Protein AF-A0A5D3K3T0-F1 (afdb_monomer_lite)

Foldseek 3Di:
DDDPVLLVQLLVQLVVLVVVVCVVLDDDDDAPDVPDDSDAAFQVRLCVRFVVSSLVSLVADPDPPQPQWDAQDWDDDVDTAGFRIWGAASAPRQTAEGEHEGGLPDDQKDFDPVLVVVCVVPPNDDSLRLVLQLLVCLLVVHDLVPGRIPSVVSVVSNSLLCVQVRSCVPVVHGHQKYWYDNSQKIKIQRGSCQRRPDPDGHDSVRIDTGHNVCCSVCVVVVSCRNRPVNRDVAAPVADELLCVVVNDAPVFFDAKFKKWKWAWDFDDDPVDTFIKIWTFIWMWTQTPVRHIHIYTHPVDDIQIQDLDLVCNLVSQVVLVVNNVVRQVSNCVSNVHDHAFAAPVPDQAGDDPPPDPDPDDDDPLRAQWDDDPDPRIIMGTLTNGSDFFAPAFPAPPWLQLAQVLCVVVVFFQDPDWQQHHDPVVQARDGRPRRQFGGGNVVLVLCVPQDNCNSRHSGGDLRRGSCVCSSDPPVRSVVPSTNDHRDPPPPPDDPDDDDD

Organism: NCBI:txid515499

Secondary structure (DSSP, 8-state):
---HHHHHHHHHHHHHHHHHHHHHHSS-SPPSSTT----PPPHHHHIIIIIHHHHHHTT---STTT-SEEEEEEEESSSEEEEEEEEE-TTT--EEEEEEE--TTPPPP-B-HHHHHHHHHS----HHHHHHHHHHHHHTT--GGGSSB-HHHHHHHHHHHHHHHHHHHHHSPPPSEEEEE-SSSEEEES-HIIIIISSSPPPGGGEEEE-TTTTTTTHHHHHHHH-HHHH--PPPS-B-GGGGGGT--GGGEEEEEEEEEEEEEEES-TTS-EEEEEEEEEEEEEETTS-EEEEE-TTSPPEEPPSSGGGHHHHHHHHHHHHHHHHHHHHHHHTS---PPPGGG---B-------S---S----B-EEE-SSTTEEEEEEET-SSSB-SS-SS-S-GGG-HHHHHHTT-BSSSS---S-BTTTTBSSPTTSTTB--BHHHHHHHTTT-SSTTT-SSB-GGGBTTHHHHS-HHHHTTSS-SPPPPPP-----------

Sequence (498 aa):
MNGPRDKARFKTTLHDVFEAFKSRSGGSGPPAFIGAAYRDPLEHTTRRYVIDDILAALGWDLGRLTREIVEEARAQGDTTLFLDYLGVNPTTRAPLIIVEAKAWAKPLVSPSFGGAAQQVLTSPSSHEALIAKAIEHCKAGGQPNQSPVILEWAQWLHKLHQYVTTLHRESGHVVQCLAITAGRWWVIFTDPYETFVARGNVTPANIRVIDERDAVARSDEIFDHLARQALINDPPDYIQPSQLSTYASPADIARLFHALWIARKRDGAHFDAFPQINLYPAVVLERRDGQLISIIDNRRPRIAVPHDYNDLTRHFQEVEASSVALLQTVNGELNTALSASSLSAFPGFSTLANSRVPAVASQTATFLKASPKPDEFLLVTGTNTHYCLPRPTVDPCAGHNWSDCLTLRENKLSAPVVSRSFEPASFFTTLELHHCAHLGMHDRRERQCQIAPFEEFLCCRACVFQRTCWQAAEQARLPCGVAAPAAAQTVPHATTAN

Structure (mmCIF, N/CA/C/O backbone):
data_AF-A0A5D3K3T0-F1
#
_entry.id   AF-A0A5D3K3T0-F1
#
loop_
_atom_site.group_PDB
_atom_site.id
_atom_site.type_symbol
_atom_site.label_atom_id
_atom_site.label_alt_id
_atom_site.label_comp_id
_atom_site.label_asym_id
_atom_site.label_entity_id
_atom_site.label_seq_id
_atom_site.pdbx_PDB_ins_code
_atom_site.Cartn_x
_atom_site.Cartn_y
_atom_site.Cartn_z
_atom_site.occupancy
_atom_site.B_iso_or_equiv
_atom_site.auth_seq_id
_atom_site.auth_comp_id
_atom_site.auth_asym_id
_atom_site.auth_atom_id
_atom_site.pdbx_PDB_model_num
ATOM 1 N N . MET A 1 1 ? 5.400 -2.150 15.320 1.00 44.06 1 MET A N 1
ATOM 2 C CA . MET A 1 1 ? 6.061 -1.814 16.605 1.00 44.06 1 MET A CA 1
ATOM 3 C C . MET A 1 1 ? 5.588 -0.433 17.042 1.00 44.06 1 MET A C 1
ATOM 5 O O . MET A 1 1 ? 5.963 0.533 16.394 1.00 44.06 1 MET A O 1
ATOM 9 N N . ASN A 1 2 ? 4.759 -0.342 18.090 1.00 52.06 2 ASN A N 1
ATOM 10 C CA . ASN A 1 2 ? 4.300 0.933 18.659 1.00 52.06 2 ASN A CA 1
ATOM 11 C C . ASN A 1 2 ? 5.449 1.588 19.434 1.00 52.06 2 ASN A C 1
ATOM 13 O O . ASN A 1 2 ? 5.804 1.127 20.519 1.00 52.06 2 ASN A O 1
ATOM 17 N N . GLY A 1 3 ? 6.078 2.616 18.863 1.00 70.56 3 GLY A N 1
ATOM 18 C CA . GLY A 1 3 ? 7.223 3.272 19.486 1.00 70.56 3 GLY A CA 1
ATOM 19 C C . GLY A 1 3 ? 6.801 4.132 20.688 1.00 70.56 3 GLY A C 1
ATOM 20 O O . GLY A 1 3 ? 5.813 4.859 20.582 1.00 70.56 3 GLY A O 1
ATOM 21 N N . PRO A 1 4 ? 7.565 4.160 21.803 1.00 81.19 4 PRO A N 1
ATOM 22 C CA . PRO A 1 4 ? 7.345 5.098 22.917 1.00 81.19 4 PRO A CA 1
ATOM 23 C C . PRO A 1 4 ? 7.233 6.567 22.475 1.00 81.19 4 PRO A C 1
ATOM 25 O O . PRO A 1 4 ? 6.546 7.372 23.098 1.00 81.19 4 PRO A O 1
ATOM 28 N N . ARG A 1 5 ? 7.886 6.910 21.358 1.00 85.50 5 ARG A N 1
ATOM 29 C CA . ARG A 1 5 ? 7.829 8.234 20.735 1.00 85.50 5 ARG A CA 1
ATOM 30 C C . ARG A 1 5 ? 6.449 8.566 20.159 1.00 85.50 5 ARG A C 1
ATOM 32 O O . ARG A 1 5 ? 6.017 9.708 20.292 1.00 85.50 5 ARG A O 1
ATOM 39 N N . ASP A 1 6 ? 5.771 7.600 19.543 1.00 85.38 6 ASP A N 1
ATOM 40 C CA . ASP A 1 6 ? 4.454 7.820 18.933 1.00 85.38 6 ASP A CA 1
ATOM 41 C C . ASP A 1 6 ? 3.391 8.013 20.014 1.00 85.38 6 ASP A C 1
ATOM 43 O O . ASP A 1 6 ? 2.596 8.945 19.930 1.00 85.38 6 ASP A O 1
ATOM 47 N N . LYS A 1 7 ? 3.465 7.221 21.092 1.00 91.44 7 LYS A N 1
ATOM 48 C CA . LYS A 1 7 ? 2.627 7.392 22.288 1.00 91.44 7 LYS A CA 1
ATOM 49 C C . LYS A 1 7 ? 2.805 8.769 22.926 1.00 91.44 7 LYS A C 1
ATOM 51 O O . LYS A 1 7 ? 1.830 9.474 23.167 1.00 91.44 7 LYS A O 1
ATOM 56 N N . ALA A 1 8 ? 4.055 9.198 23.123 1.00 91.75 8 ALA A N 1
ATOM 57 C CA . ALA A 1 8 ? 4.348 10.523 23.663 1.00 91.75 8 ALA A CA 1
ATOM 58 C C . ALA A 1 8 ? 3.793 11.646 22.769 1.00 91.75 8 ALA A C 1
ATOM 60 O O . ALA A 1 8 ? 3.184 12.588 23.273 1.00 91.75 8 ALA A O 1
ATOM 61 N N . ARG A 1 9 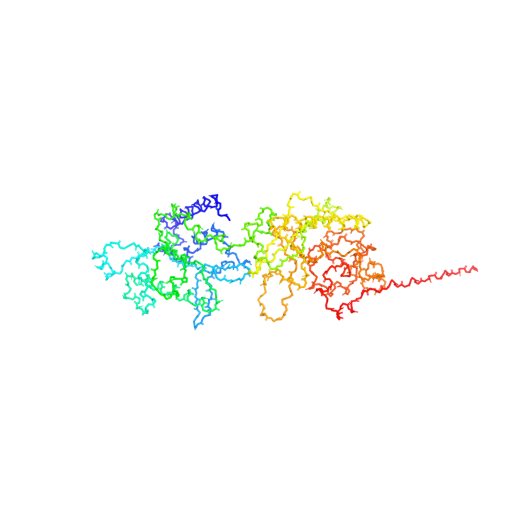? 3.950 11.526 21.442 1.00 92.38 9 ARG A N 1
ATOM 62 C CA . ARG A 1 9 ? 3.385 12.478 20.476 1.00 92.38 9 ARG A CA 1
ATOM 63 C C . ARG A 1 9 ? 1.860 12.514 20.554 1.00 92.38 9 ARG A C 1
ATOM 65 O O . ARG A 1 9 ? 1.293 13.600 20.620 1.00 92.38 9 ARG A O 1
ATOM 72 N N . PHE A 1 10 ? 1.214 11.350 20.580 1.00 95.50 10 PHE A N 1
ATOM 73 C CA . PHE A 1 10 ? -0.236 11.238 20.695 1.00 95.50 10 PHE A CA 1
ATOM 74 C C . PHE A 1 10 ? -0.756 11.899 21.975 1.00 95.50 10 PHE A C 1
ATOM 76 O O . PHE A 1 10 ? -1.693 12.690 21.915 1.00 95.50 10 PHE A O 1
ATOM 83 N N . LYS A 1 11 ? -0.105 11.653 23.117 1.00 96.19 11 LYS A N 1
ATOM 84 C CA . LYS A 1 11 ? -0.449 12.280 24.399 1.00 96.19 11 LYS A CA 1
ATOM 85 C C . LYS A 1 11 ? -0.413 13.806 24.333 1.00 96.19 11 LYS A C 1
ATOM 87 O O . LYS A 1 11 ? -1.346 14.453 24.807 1.00 96.19 11 LYS A O 1
ATOM 92 N N . THR A 1 12 ? 0.639 14.378 23.741 1.00 95.19 12 THR A N 1
ATOM 93 C CA . THR A 1 12 ? 0.739 15.830 23.529 1.00 95.19 12 THR A CA 1
ATOM 94 C C . THR A 1 12 ? -0.394 16.334 22.640 1.00 95.19 12 THR A C 1
ATOM 96 O O . THR A 1 12 ? -1.091 17.266 23.024 1.00 95.19 12 THR A O 1
ATOM 99 N N . THR A 1 13 ? -0.648 15.682 21.503 1.00 93.88 13 THR A N 1
ATOM 100 C CA . THR A 1 13 ? -1.731 16.091 20.598 1.00 93.88 13 THR A CA 1
ATOM 101 C C . THR A 1 13 ? -3.106 16.013 21.261 1.00 93.88 13 THR A C 1
ATOM 103 O O . THR A 1 13 ? -3.895 16.941 21.119 1.00 93.88 13 THR A O 1
ATOM 106 N N . LEU A 1 14 ? -3.391 14.958 22.027 1.00 94.25 14 LEU A N 1
ATOM 107 C CA . LEU A 1 14 ? -4.659 14.816 22.746 1.00 94.25 14 LEU A CA 1
ATOM 108 C C . LEU A 1 14 ? -4.875 15.965 23.743 1.00 94.25 14 LEU A C 1
ATOM 110 O O . LEU A 1 14 ? -5.964 16.533 23.808 1.00 94.25 14 LEU A O 1
ATOM 114 N N . HIS A 1 15 ? -3.828 16.331 24.488 1.00 94.81 15 HIS A N 1
ATOM 115 C CA . HIS A 1 15 ? -3.856 17.476 25.394 1.00 94.81 15 HIS A CA 1
ATOM 116 C C . HIS A 1 15 ? -4.130 18.790 24.643 1.00 94.81 15 HIS A C 1
ATOM 118 O O . HIS A 1 15 ? -5.025 19.545 25.024 1.00 94.81 15 HIS A O 1
ATOM 124 N N . ASP A 1 16 ? -3.412 19.041 23.547 1.00 93.44 16 ASP A N 1
ATOM 125 C CA . ASP A 1 16 ? -3.541 20.276 22.767 1.00 93.44 16 ASP A CA 1
ATOM 126 C C . ASP A 1 16 ? -4.929 20.420 22.130 1.00 93.44 16 ASP A C 1
ATOM 128 O O . ASP A 1 16 ? -5.513 21.505 22.155 1.00 93.44 16 ASP A O 1
ATOM 132 N N . VAL A 1 17 ? -5.496 19.323 21.613 1.00 92.38 17 VAL A N 1
ATOM 133 C CA . VAL A 1 17 ? -6.864 19.289 21.071 1.00 92.38 17 VAL A CA 1
ATOM 134 C C . VAL A 1 17 ? -7.881 19.649 22.155 1.00 92.38 17 VAL A C 1
ATOM 136 O O . VAL A 1 17 ? -8.786 20.449 21.913 1.00 92.38 17 VAL A O 1
ATOM 139 N N . PHE A 1 18 ? -7.730 19.111 23.368 1.00 90.69 18 PHE A N 1
ATOM 140 C CA . PHE A 1 18 ? -8.642 19.409 24.473 1.00 90.69 18 PHE A CA 1
ATOM 141 C C . PHE A 1 18 ? -8.571 20.877 24.898 1.00 90.69 18 PHE A C 1
ATOM 143 O O . PHE A 1 18 ? -9.616 21.511 25.058 1.00 90.69 18 PHE A O 1
ATOM 150 N N . GLU A 1 19 ? -7.373 21.441 25.038 1.00 88.88 19 GLU A N 1
ATOM 151 C CA . GLU A 1 19 ? -7.195 22.852 25.401 1.00 88.88 19 GLU A CA 1
ATOM 152 C C . GLU A 1 19 ? -7.694 23.800 24.296 1.00 88.88 19 GLU A C 1
ATOM 154 O O . GLU A 1 19 ? -8.403 24.780 24.562 1.00 88.88 19 GLU A O 1
ATOM 159 N N . ALA A 1 20 ? -7.426 23.477 23.027 1.00 87.25 20 ALA A N 1
ATOM 160 C CA . ALA A 1 20 ? -7.952 24.222 21.886 1.00 87.25 20 ALA A CA 1
ATOM 161 C C . ALA A 1 20 ? -9.488 24.178 21.825 1.00 87.25 20 ALA A C 1
ATOM 163 O O . ALA A 1 20 ? -10.135 25.183 21.526 1.00 87.25 20 ALA A O 1
ATOM 164 N N . PHE A 1 21 ? -10.104 23.036 22.131 1.00 86.50 21 PHE A N 1
ATOM 165 C CA . PHE A 1 21 ? -11.558 22.916 22.112 1.00 86.50 21 PHE A CA 1
ATOM 166 C C . PHE A 1 21 ? -12.223 23.610 23.309 1.00 86.50 21 PHE A C 1
ATOM 168 O O . PHE A 1 21 ? -13.241 24.290 23.138 1.00 86.50 21 PHE A O 1
ATOM 175 N N . LYS A 1 22 ? -11.635 23.507 24.509 1.00 82.88 22 LYS A N 1
ATOM 176 C CA . LYS A 1 22 ? -12.105 24.211 25.714 1.00 82.88 22 LYS A CA 1
ATOM 177 C C . LYS A 1 22 ? -12.012 25.723 25.557 1.00 82.88 22 LYS A C 1
ATOM 179 O O . LYS A 1 22 ? -12.969 26.410 25.889 1.00 82.88 22 LYS A O 1
ATOM 184 N N . SER A 1 23 ? -10.923 26.244 24.994 1.00 78.50 23 SER A N 1
ATOM 185 C CA . SER A 1 23 ? -10.786 27.685 24.728 1.00 78.50 23 SER A CA 1
ATOM 186 C C . SER A 1 23 ? -11.805 28.204 23.705 1.00 78.50 23 SER A C 1
ATOM 188 O O . SER A 1 23 ? -12.309 29.314 23.855 1.00 78.50 23 SER A O 1
ATOM 190 N N . ARG A 1 24 ? -12.183 27.392 22.706 1.00 73.38 24 ARG A N 1
ATOM 191 C CA . ARG A 1 24 ? -13.244 27.730 21.735 1.00 73.38 24 ARG A CA 1
ATOM 192 C C . ARG A 1 24 ? -14.653 27.653 22.320 1.00 73.38 24 ARG A C 1
ATOM 194 O O . ARG A 1 24 ? -15.514 28.435 21.930 1.00 73.38 24 ARG A O 1
ATOM 201 N N . SER A 1 25 ? -14.888 26.702 23.220 1.00 66.50 25 SER A N 1
ATOM 202 C CA . SER A 1 25 ? -16.208 26.440 23.814 1.00 66.50 25 SER A CA 1
ATOM 203 C C . SER A 1 25 ? -16.446 27.227 25.112 1.00 66.50 25 SER A C 1
ATOM 205 O O . SER A 1 25 ? -17.581 27.368 25.553 1.00 66.50 25 SER A O 1
ATOM 207 N N . GLY A 1 26 ? -15.381 27.742 25.729 1.00 55.88 26 GLY A N 1
ATOM 208 C CA . GLY A 1 26 ? -15.360 28.461 27.000 1.00 55.88 26 GLY A CA 1
ATOM 209 C C . GLY A 1 26 ? -15.441 29.981 26.851 1.00 55.88 26 GLY A C 1
ATOM 210 O O . GLY A 1 26 ? -14.503 30.698 27.171 1.00 55.88 26 GLY A O 1
ATOM 211 N N . GLY A 1 27 ? -16.580 30.494 26.402 1.00 51.25 27 GLY A N 1
ATOM 212 C CA . GLY A 1 27 ? -17.204 31.674 27.014 1.00 51.25 27 GLY A CA 1
ATOM 213 C C . GLY A 1 27 ? -16.615 33.089 26.878 1.00 51.25 27 GLY A C 1
ATOM 214 O O . GLY A 1 27 ? -17.227 33.973 27.467 1.00 51.25 27 GLY A O 1
ATOM 215 N N . SER A 1 28 ? -15.510 33.381 26.175 1.00 45.44 28 SER A N 1
ATOM 216 C CA . SER A 1 28 ? -14.961 34.768 26.148 1.00 45.44 28 SER A CA 1
ATOM 217 C C . SER A 1 28 ? -14.755 35.413 24.771 1.00 45.44 28 SER A C 1
ATOM 219 O O . SER A 1 28 ? -14.395 36.588 24.692 1.00 45.44 28 SER A O 1
ATOM 221 N N . GLY A 1 29 ? -15.022 34.695 23.678 1.00 51.88 29 GLY A N 1
ATOM 222 C CA . GLY A 1 29 ? -15.007 35.275 22.332 1.00 51.88 29 GLY A CA 1
ATOM 223 C C . GLY A 1 29 ? -16.265 36.108 22.039 1.00 51.88 29 GLY A C 1
ATOM 224 O O . GLY A 1 29 ? -17.337 35.778 22.558 1.00 51.88 29 GLY A O 1
ATOM 225 N N . PRO A 1 30 ? -16.183 37.159 21.196 1.00 51.53 30 PRO A N 1
ATOM 226 C CA . PRO A 1 30 ? -17.377 37.843 20.712 1.00 51.53 30 PRO A CA 1
ATOM 227 C C . PRO A 1 30 ? -18.317 36.819 20.053 1.00 51.53 30 PRO A C 1
ATOM 229 O O . PRO A 1 30 ? -17.842 35.927 19.342 1.00 51.53 30 PRO A O 1
ATOM 232 N N . PRO A 1 31 ? -19.638 36.903 20.293 1.00 55.56 31 PRO A N 1
ATOM 233 C CA . PRO A 1 31 ? -20.590 35.984 19.687 1.00 55.56 31 PRO A CA 1
ATOM 234 C C . PRO A 1 31 ? -20.439 36.024 18.165 1.00 55.56 31 PRO A C 1
ATOM 236 O O . PRO A 1 31 ? -20.258 37.094 17.585 1.00 55.56 31 PRO A O 1
ATOM 239 N N . ALA A 1 32 ? -20.537 34.860 17.515 1.00 59.78 32 ALA A N 1
ATOM 240 C CA . ALA A 1 32 ? -20.360 34.748 16.065 1.00 59.78 32 ALA A CA 1
ATOM 241 C C . ALA A 1 32 ? -21.304 35.678 15.275 1.00 59.78 32 ALA A C 1
ATOM 243 O O . ALA A 1 32 ? -20.990 36.078 14.157 1.00 59.78 32 ALA A O 1
ATOM 244 N N . PHE A 1 33 ? -22.455 36.023 15.863 1.00 63.66 33 PHE A N 1
ATOM 245 C CA . PHE A 1 33 ? -23.402 37.020 15.372 1.00 63.66 33 PHE A CA 1
ATOM 246 C C . PHE A 1 33 ? -24.307 37.517 16.516 1.00 63.66 33 PHE A C 1
ATOM 248 O O . PHE A 1 33 ? -24.474 36.845 17.538 1.00 63.66 33 PHE A O 1
ATOM 255 N N . ILE A 1 34 ? -24.921 38.693 16.344 1.00 46.12 34 ILE A N 1
ATOM 256 C CA . ILE A 1 34 ? -25.907 39.244 17.289 1.00 46.12 34 ILE A CA 1
ATOM 257 C C . ILE A 1 34 ? -27.110 38.289 17.363 1.00 46.12 34 ILE A C 1
ATOM 259 O O . ILE A 1 34 ? -27.759 38.034 16.353 1.00 46.12 34 ILE A O 1
ATOM 263 N N . GLY A 1 35 ? -27.396 37.757 18.556 1.00 53.59 35 GLY A N 1
ATOM 264 C CA . GLY A 1 35 ? -28.452 36.762 18.790 1.00 53.59 35 GLY A CA 1
ATOM 265 C C . GLY A 1 35 ? -27.971 35.307 18.879 1.00 53.59 35 GLY A C 1
ATOM 266 O O . GLY A 1 35 ? -28.791 34.415 19.096 1.00 53.59 35 GLY A O 1
ATOM 267 N N . ALA A 1 36 ? -26.665 35.042 18.748 1.00 55.34 36 ALA A N 1
ATOM 268 C CA . ALA A 1 36 ? -26.113 33.708 18.974 1.00 55.34 36 ALA A CA 1
ATOM 269 C C . ALA A 1 36 ? -26.284 33.287 20.446 1.00 55.34 36 ALA A C 1
ATOM 271 O O . ALA A 1 36 ? -25.755 33.928 21.355 1.00 55.34 36 ALA A O 1
ATOM 272 N N . ALA A 1 37 ? -27.016 32.197 20.687 1.00 51.84 37 ALA A N 1
ATOM 273 C CA . ALA A 1 37 ? -27.081 31.575 22.005 1.00 51.84 37 ALA A CA 1
ATOM 274 C C . ALA A 1 37 ? -25.798 30.768 22.254 1.00 51.84 37 ALA A C 1
ATOM 276 O O . ALA A 1 37 ? -25.431 29.936 21.424 1.00 51.84 37 ALA A O 1
ATOM 277 N N . TYR A 1 38 ? -25.152 30.968 23.407 1.00 52.19 38 TYR A N 1
ATOM 278 C CA . TYR A 1 38 ? -24.127 30.046 23.897 1.00 52.19 38 TYR A CA 1
ATOM 279 C C . TYR A 1 38 ? -24.816 28.714 24.208 1.00 52.19 38 TYR A C 1
ATOM 281 O O . TYR A 1 38 ? -25.569 28.601 25.174 1.00 52.19 38 TYR A O 1
ATOM 289 N N . ARG A 1 39 ? -24.642 27.729 23.330 1.00 60.16 39 ARG A N 1
ATOM 290 C CA . ARG A 1 39 ? -25.136 26.364 23.514 1.00 60.16 39 ARG A CA 1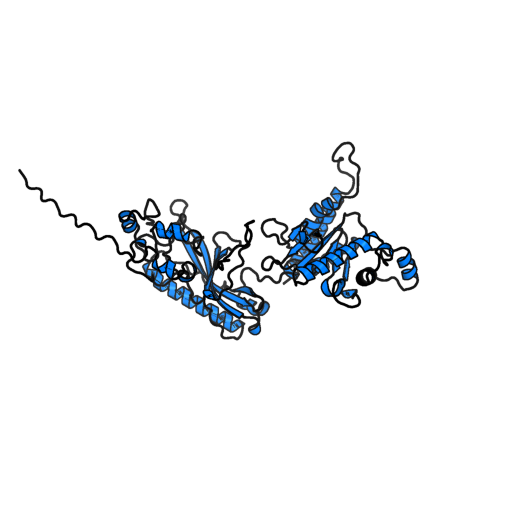
ATOM 291 C C . ARG A 1 39 ? -23.955 25.418 23.463 1.00 60.16 39 ARG A C 1
ATOM 293 O O . ARG A 1 39 ? -22.969 25.704 22.784 1.00 60.16 39 ARG A O 1
ATOM 300 N N . ASP A 1 40 ? -24.086 24.301 24.166 1.00 67.75 40 ASP A N 1
ATOM 301 C CA . ASP A 1 40 ? -23.105 23.229 24.101 1.00 67.75 40 ASP A CA 1
ATOM 302 C C . ASP A 1 40 ? -22.820 22.843 22.639 1.00 67.75 40 ASP A C 1
ATOM 304 O O . ASP A 1 40 ? -23.755 22.807 21.825 1.00 67.75 40 ASP A O 1
ATOM 308 N N . PRO A 1 41 ? -21.553 22.556 22.288 1.00 75.19 41 PRO A N 1
ATOM 309 C CA . PRO A 1 41 ? -21.190 22.185 20.930 1.00 75.19 41 PRO A CA 1
ATOM 310 C C . PRO A 1 41 ? -22.019 20.999 20.433 1.00 75.19 41 PRO A C 1
ATOM 312 O O . PRO A 1 41 ? -22.177 19.993 21.129 1.00 75.19 41 PRO A O 1
ATOM 315 N N . LEU A 1 42 ? -22.533 21.112 19.208 1.00 85.19 42 LEU A N 1
ATOM 316 C CA . LEU A 1 42 ? -23.237 20.019 18.543 1.00 85.19 42 LEU A CA 1
ATOM 317 C C . LEU A 1 42 ? -22.262 18.883 18.202 1.00 85.19 42 LEU A C 1
ATOM 319 O O . LEU A 1 42 ? -21.058 19.092 18.070 1.00 85.19 42 LEU A O 1
ATOM 323 N N . GLU A 1 43 ? -22.796 17.681 17.980 1.00 86.31 43 GLU A N 1
ATOM 324 C CA . GLU A 1 43 ? -22.000 16.491 17.647 1.00 86.31 43 GLU A CA 1
ATOM 325 C C . GLU A 1 43 ? -21.093 16.706 16.430 1.00 86.31 43 GLU A C 1
ATOM 327 O O . GLU A 1 43 ? -19.908 16.390 16.487 1.00 86.31 43 GLU A O 1
ATOM 332 N N . HIS A 1 44 ? -21.602 17.348 15.373 1.00 86.12 44 HIS A N 1
ATOM 333 C CA . HIS A 1 44 ? -20.804 17.682 14.190 1.00 86.12 44 HIS A CA 1
ATOM 334 C C . HIS A 1 44 ? -19.591 18.578 14.522 1.00 86.12 44 HIS A C 1
ATOM 336 O O . HIS A 1 44 ? -18.551 18.487 13.876 1.00 86.12 44 HIS A O 1
ATOM 342 N N . THR A 1 45 ? -19.716 19.458 15.523 1.00 86.69 45 THR A N 1
ATOM 343 C CA . THR A 1 45 ? -18.640 20.350 15.971 1.00 86.69 45 THR A CA 1
ATOM 344 C C . THR A 1 45 ? -17.582 19.559 16.737 1.00 86.69 45 THR A C 1
ATOM 346 O O . THR A 1 45 ? -16.391 19.763 16.520 1.00 86.69 45 THR A O 1
ATOM 349 N N . THR A 1 46 ? -18.006 18.626 17.595 1.00 90.00 46 THR A N 1
ATOM 350 C CA . THR A 1 46 ? -17.105 17.712 18.313 1.00 90.00 46 THR A CA 1
ATOM 351 C C . THR A 1 46 ? -16.367 16.781 17.356 1.00 90.00 46 THR A C 1
ATOM 353 O O . THR A 1 46 ? -15.159 16.618 17.481 1.00 90.00 46 THR A O 1
ATOM 356 N N . ARG A 1 47 ? -17.058 16.229 16.355 1.00 91.75 47 ARG A N 1
ATOM 357 C CA . ARG A 1 47 ? -16.455 15.425 15.285 1.00 91.75 47 ARG A CA 1
ATOM 358 C C . ARG A 1 47 ? -15.307 16.172 14.603 1.00 91.75 47 ARG A C 1
ATOM 360 O O . ARG A 1 47 ? -14.151 15.784 14.741 1.00 91.75 47 ARG A O 1
ATOM 367 N N . ARG A 1 48 ? -15.628 17.332 14.024 1.00 88.88 48 ARG A N 1
ATOM 368 C CA . ARG A 1 48 ? -14.700 18.135 13.220 1.00 88.88 48 ARG A CA 1
ATOM 369 C C . ARG A 1 48 ? -13.478 18.667 13.968 1.00 88.88 48 ARG A C 1
ATOM 371 O O . ARG A 1 48 ? -12.418 18.805 13.374 1.00 88.88 48 ARG A O 1
ATOM 378 N N . TYR A 1 49 ? -13.645 19.089 15.220 1.00 87.81 49 TYR A N 1
ATOM 379 C CA . TYR A 1 49 ? -12.599 19.821 15.952 1.00 87.81 49 TYR A CA 1
ATOM 380 C C . TYR A 1 49 ? -11.969 19.032 17.097 1.00 87.81 49 TYR A C 1
ATOM 382 O O . TYR A 1 49 ? -11.152 19.589 17.826 1.00 87.81 49 TYR A O 1
ATOM 390 N N . VAL A 1 50 ? -12.390 17.784 17.303 1.00 92.88 50 VAL A N 1
ATOM 391 C CA . VAL A 1 50 ? -11.824 16.915 18.337 1.00 92.88 50 VAL A CA 1
ATOM 392 C C . VAL A 1 50 ? -11.553 15.531 17.776 1.00 92.88 50 VAL A C 1
ATOM 394 O O . VAL A 1 50 ? -10.411 15.088 17.778 1.00 92.88 50 VAL A O 1
ATOM 397 N N . ILE A 1 51 ? -12.589 14.832 17.312 1.00 94.69 51 ILE A N 1
ATOM 398 C CA . ILE A 1 51 ? -12.462 13.410 16.968 1.00 94.69 51 ILE A CA 1
ATOM 399 C C . ILE A 1 51 ? -11.595 13.231 15.718 1.00 94.69 51 ILE A C 1
ATOM 401 O O . ILE A 1 51 ? -10.716 12.375 15.735 1.00 94.69 51 ILE A O 1
ATOM 405 N N . ASP A 1 52 ? -11.766 14.067 14.691 1.00 93.44 52 ASP A N 1
ATOM 406 C CA . ASP A 1 52 ? -10.957 14.013 13.465 1.00 93.44 52 ASP A CA 1
ATOM 407 C C . ASP A 1 52 ? -9.458 14.188 13.765 1.00 93.44 52 ASP A C 1
ATOM 409 O O . ASP A 1 52 ? -8.634 13.391 13.312 1.00 93.44 52 ASP A O 1
ATOM 413 N N . ASP A 1 53 ? -9.108 15.176 14.594 1.00 92.88 53 ASP A N 1
ATOM 414 C CA . ASP A 1 53 ? -7.720 15.453 14.983 1.00 92.88 53 ASP A CA 1
ATOM 415 C C . ASP A 1 53 ? -7.126 14.309 15.824 1.00 92.88 53 ASP A C 1
ATOM 417 O O . ASP A 1 53 ? -5.959 13.947 15.655 1.00 92.88 53 ASP A O 1
ATOM 421 N N . ILE A 1 54 ? -7.928 13.688 16.697 1.00 95.31 54 ILE A N 1
ATOM 422 C CA . ILE A 1 54 ? -7.504 12.520 17.483 1.00 95.31 54 ILE A CA 1
ATOM 423 C C . ILE A 1 54 ? -7.293 11.299 16.579 1.00 95.31 54 ILE A C 1
ATOM 425 O O . ILE A 1 54 ? -6.284 10.610 16.722 1.00 95.31 54 ILE A O 1
ATOM 429 N N . LEU A 1 55 ? -8.198 11.029 15.633 1.00 94.75 55 LEU A N 1
ATOM 430 C CA . LEU A 1 55 ? -8.058 9.923 14.680 1.00 94.75 55 LEU A CA 1
ATOM 431 C C . LEU A 1 55 ? -6.832 10.110 13.776 1.00 94.75 55 LEU A C 1
ATOM 433 O O . LEU A 1 55 ? -6.069 9.161 13.578 1.00 94.75 55 LEU A O 1
ATOM 437 N N . ALA A 1 56 ? -6.583 11.335 13.309 1.00 91.62 56 ALA A N 1
ATOM 438 C CA . ALA A 1 56 ? -5.369 11.673 12.574 1.00 91.62 56 ALA A CA 1
ATOM 439 C C . ALA A 1 56 ? -4.104 11.452 13.426 1.00 91.62 56 ALA A C 1
ATOM 441 O O . ALA A 1 56 ? -3.114 10.897 12.947 1.00 91.62 56 ALA A O 1
ATOM 442 N N . ALA A 1 57 ? -4.135 11.818 14.712 1.00 92.69 57 ALA A N 1
ATOM 443 C CA . ALA A 1 57 ? -3.027 11.587 15.643 1.00 92.69 57 ALA A CA 1
ATOM 444 C C . ALA A 1 57 ? -2.790 10.096 15.955 1.00 92.69 57 ALA A C 1
ATOM 446 O O . ALA A 1 57 ? -1.652 9.694 16.201 1.00 92.69 57 ALA A O 1
ATOM 447 N N . LEU A 1 58 ? -3.839 9.270 15.893 1.00 93.38 58 LEU A N 1
ATOM 448 C CA . LEU A 1 58 ? -3.777 7.802 15.945 1.00 93.38 58 LEU A CA 1
ATOM 449 C C . LEU A 1 58 ? -3.239 7.177 14.641 1.00 93.38 58 LEU A C 1
ATOM 451 O O . LEU A 1 58 ? -3.109 5.953 14.544 1.00 93.38 58 LEU A O 1
ATOM 455 N N . GLY A 1 59 ? -2.904 8.005 13.650 1.00 89.12 59 GLY A N 1
ATOM 456 C CA . GLY A 1 59 ? -2.280 7.610 12.394 1.00 89.12 59 GLY A CA 1
ATOM 457 C C . GLY A 1 59 ? -3.262 7.222 11.295 1.00 89.12 59 GLY A C 1
ATOM 458 O O . GLY A 1 59 ? -2.811 6.713 10.276 1.00 89.12 59 GLY A O 1
ATOM 459 N N . TRP A 1 60 ? -4.568 7.427 11.483 1.00 89.94 60 TRP A N 1
ATOM 460 C CA . TRP A 1 60 ? -5.570 7.166 10.450 1.00 89.94 60 TRP A CA 1
ATOM 461 C C . TRP A 1 60 ? -5.630 8.294 9.420 1.00 89.94 60 TRP A C 1
ATOM 463 O O . TRP A 1 60 ? -5.566 9.468 9.782 1.00 89.94 60 TRP A O 1
ATOM 473 N N . ASP A 1 61 ? -5.819 7.949 8.145 1.00 85.94 61 ASP A N 1
ATOM 474 C CA . ASP A 1 61 ? -6.076 8.938 7.098 1.00 85.94 61 ASP A CA 1
ATOM 475 C C . ASP A 1 61 ? -7.587 9.141 6.868 1.00 85.94 61 ASP A C 1
ATOM 477 O O . ASP A 1 61 ? -8.306 8.247 6.408 1.00 85.94 61 ASP A O 1
ATOM 481 N N . LEU A 1 62 ? -8.067 10.347 7.187 1.00 82.19 62 LEU A N 1
ATOM 482 C CA . LEU A 1 62 ? -9.439 10.809 6.931 1.00 82.19 62 LEU A CA 1
ATOM 483 C C . LEU A 1 62 ? -9.585 11.435 5.527 1.00 82.19 62 LEU A C 1
ATOM 485 O O . LEU A 1 62 ? -10.661 11.873 5.117 1.00 82.19 62 LEU A O 1
ATOM 489 N N . GLY A 1 63 ? -8.495 11.500 4.762 1.00 68.62 63 GLY A N 1
ATOM 490 C CA . GLY A 1 63 ? -8.457 12.027 3.412 1.00 68.62 63 GLY A CA 1
ATOM 491 C C . GLY A 1 63 ? -9.306 11.219 2.429 1.00 68.62 63 GLY A C 1
ATOM 492 O O . GLY A 1 63 ? -9.349 9.988 2.420 1.00 68.62 63 GLY A O 1
ATOM 493 N N . ARG A 1 64 ? -9.938 11.930 1.486 1.00 60.38 64 ARG A N 1
ATOM 494 C CA . ARG A 1 64 ? -10.785 11.319 0.441 1.00 60.38 64 ARG A CA 1
ATOM 495 C C . ARG A 1 64 ? -10.035 10.374 -0.505 1.00 60.38 64 ARG A C 1
ATOM 497 O O . ARG A 1 64 ? -10.694 9.632 -1.236 1.00 60.38 64 ARG A O 1
ATOM 504 N N . LEU A 1 65 ? -8.702 10.454 -0.535 1.00 47.47 65 LEU A N 1
ATOM 505 C CA . LEU A 1 65 ? -7.837 9.714 -1.456 1.00 47.47 65 LEU A CA 1
ATOM 506 C C . LEU A 1 65 ? -7.627 8.264 -1.014 1.00 47.47 65 LEU A C 1
ATOM 508 O O . LEU A 1 65 ? -7.741 7.365 -1.839 1.00 47.47 65 LEU A O 1
ATOM 512 N N . THR A 1 66 ? -7.365 8.029 0.270 1.00 57.72 66 THR A N 1
ATOM 513 C CA . THR A 1 66 ? -7.109 6.681 0.804 1.00 57.72 66 THR A CA 1
ATOM 514 C C . THR A 1 66 ? -8.390 6.017 1.309 1.00 57.72 66 THR A C 1
ATOM 516 O O . THR A 1 66 ? -8.530 4.795 1.221 1.00 57.72 66 THR A O 1
ATOM 519 N N . ARG A 1 67 ? -9.365 6.817 1.779 1.00 67.88 67 ARG A N 1
ATOM 520 C CA . ARG A 1 67 ? -10.630 6.347 2.374 1.00 67.88 67 ARG A CA 1
ATOM 521 C C . ARG A 1 67 ? -10.400 5.272 3.440 1.00 67.88 67 ARG A C 1
ATOM 523 O O . ARG A 1 67 ? -11.150 4.288 3.471 1.00 67.88 67 ARG A O 1
ATOM 530 N N . GLU A 1 68 ? -9.329 5.396 4.224 1.00 80.81 68 GLU A N 1
ATOM 531 C CA . GLU A 1 68 ? -9.046 4.476 5.331 1.00 80.81 68 GLU A CA 1
ATOM 532 C C . GLU A 1 68 ? -10.085 4.647 6.428 1.00 80.81 68 GLU A C 1
ATOM 534 O O . GLU A 1 68 ? -10.650 3.657 6.879 1.00 80.81 68 GLU A O 1
ATOM 539 N N . ILE A 1 69 ? -10.408 5.896 6.767 1.00 84.19 69 ILE A N 1
ATOM 540 C CA . ILE A 1 69 ? -11.600 6.246 7.532 1.00 84.19 69 ILE A CA 1
ATOM 541 C C . ILE A 1 69 ? -12.681 6.731 6.567 1.00 84.19 69 ILE A C 1
ATOM 543 O O . ILE A 1 69 ? -12.477 7.645 5.767 1.00 84.19 69 ILE A O 1
ATOM 547 N N . VAL A 1 70 ? -13.851 6.101 6.636 1.00 80.44 70 VAL A N 1
ATOM 548 C CA . VAL A 1 70 ? -15.060 6.545 5.944 1.00 80.44 70 VAL A CA 1
ATOM 549 C C . VAL A 1 70 ? -15.967 7.214 6.968 1.00 80.44 70 VAL A C 1
ATOM 551 O O . VAL A 1 70 ? -16.546 6.545 7.823 1.00 80.44 70 VAL A O 1
ATOM 554 N N . GLU A 1 71 ? -16.080 8.535 6.873 1.00 79.69 71 GLU A N 1
ATOM 555 C CA . GLU A 1 71 ? -17.070 9.304 7.624 1.00 79.69 71 GLU A CA 1
ATOM 556 C C . GLU A 1 71 ? -18.483 9.043 7.097 1.00 79.69 71 GLU A C 1
ATOM 558 O O . GLU A 1 71 ? -18.688 8.923 5.885 1.00 79.69 71 GLU A O 1
ATOM 563 N N . GLU A 1 72 ? -19.459 8.987 8.006 1.00 79.75 72 GLU A N 1
ATOM 564 C CA . GLU A 1 72 ? -20.873 8.735 7.680 1.00 79.75 72 GLU A CA 1
ATOM 565 C C . GLU A 1 72 ? -21.053 7.483 6.807 1.00 79.75 72 GLU A C 1
ATOM 567 O O . GLU A 1 72 ? -21.822 7.454 5.835 1.00 79.75 72 GLU A O 1
ATOM 572 N N . ALA A 1 73 ? -20.285 6.442 7.135 1.00 72.62 73 ALA A N 1
ATOM 573 C CA . ALA A 1 73 ? -20.251 5.211 6.377 1.00 72.62 73 ALA A CA 1
ATOM 574 C C . ALA A 1 73 ? -21.637 4.569 6.343 1.00 72.62 73 ALA A C 1
ATOM 576 O O . ALA A 1 73 ? -22.321 4.425 7.359 1.00 72.62 73 ALA A O 1
ATOM 577 N N . ARG A 1 74 ? -22.030 4.158 5.137 1.00 76.81 74 ARG A N 1
ATOM 578 C CA . ARG A 1 74 ? -23.302 3.489 4.888 1.00 76.81 74 ARG A CA 1
ATOM 579 C C . ARG A 1 74 ? -23.057 1.999 4.777 1.00 76.81 74 ARG A C 1
ATOM 581 O O . ARG A 1 74 ? -22.407 1.561 3.830 1.00 76.81 74 ARG A O 1
ATOM 588 N N . ALA A 1 75 ? -23.595 1.237 5.719 1.00 64.88 75 ALA A N 1
ATOM 589 C CA . ALA A 1 75 ? -23.665 -0.214 5.607 1.00 64.88 75 ALA A CA 1
ATOM 590 C C . ALA A 1 75 ? -25.094 -0.599 5.217 1.00 64.88 75 ALA A C 1
ATOM 592 O O . ALA A 1 75 ? -26.055 -0.200 5.879 1.00 64.88 75 ALA A O 1
ATOM 593 N N . GLN A 1 76 ? -25.235 -1.321 4.107 1.00 64.56 76 GLN A N 1
ATOM 594 C CA . GLN A 1 76 ? -26.527 -1.778 3.614 1.00 64.56 76 GLN A CA 1
ATOM 595 C C . GLN A 1 76 ? -26.821 -3.156 4.214 1.00 64.56 76 GLN A C 1
ATOM 597 O O . GLN A 1 76 ? -26.159 -4.124 3.862 1.00 64.56 76 GLN A O 1
ATOM 602 N N . GLY A 1 77 ? -27.782 -3.217 5.137 1.00 59.34 77 GLY A N 1
ATOM 603 C CA . GLY A 1 77 ? -28.425 -4.457 5.581 1.00 59.34 77 GLY A CA 1
ATOM 604 C C . GLY A 1 77 ? -29.910 -4.423 5.212 1.00 59.34 77 GLY A C 1
ATOM 605 O O . GLY A 1 77 ? -30.276 -3.897 4.161 1.00 59.34 77 GLY A O 1
ATOM 606 N N . ASP A 1 78 ? -30.778 -4.885 6.116 1.00 57.75 78 ASP A N 1
ATOM 607 C CA . ASP A 1 78 ? -32.240 -4.751 5.966 1.00 57.75 78 ASP A CA 1
ATOM 608 C C . ASP A 1 78 ? -32.683 -3.270 5.964 1.00 57.75 78 ASP A C 1
ATOM 610 O O . ASP A 1 78 ? -33.660 -2.884 5.324 1.00 57.75 78 ASP A O 1
ATOM 614 N N . THR A 1 79 ? -31.907 -2.420 6.641 1.00 66.38 79 THR A N 1
ATOM 615 C CA . THR A 1 79 ? -31.978 -0.954 6.596 1.00 66.38 79 THR A CA 1
ATOM 616 C C . THR A 1 79 ? -30.578 -0.367 6.418 1.00 66.38 79 THR A C 1
ATOM 618 O O . THR A 1 79 ? -29.587 -0.998 6.789 1.00 66.38 79 THR A O 1
ATOM 621 N N . THR A 1 80 ? -30.475 0.860 5.900 1.00 74.88 80 THR A N 1
ATOM 622 C CA . THR A 1 80 ? -29.193 1.579 5.818 1.00 74.88 80 THR A CA 1
ATOM 623 C C . THR A 1 80 ? -28.744 2.032 7.207 1.00 74.88 80 THR A C 1
ATOM 625 O O . THR A 1 80 ? -29.422 2.839 7.843 1.00 74.88 80 THR A O 1
ATOM 628 N N . LEU A 1 81 ? -27.587 1.548 7.657 1.00 78.75 81 LEU A N 1
ATOM 629 C CA . LEU A 1 81 ? -26.925 2.004 8.881 1.00 78.75 81 LEU A CA 1
ATOM 630 C C . LEU A 1 81 ? -25.985 3.175 8.572 1.00 78.75 81 LEU A C 1
ATOM 632 O O . LEU A 1 81 ? -25.359 3.189 7.513 1.00 78.75 81 LEU A O 1
ATOM 636 N N . PHE A 1 82 ? -25.869 4.125 9.504 1.00 85.19 82 PHE A N 1
ATOM 637 C CA . PHE A 1 82 ? -25.065 5.346 9.358 1.00 85.19 82 PHE A CA 1
ATOM 638 C C . PHE A 1 82 ? -24.009 5.430 10.460 1.00 85.19 82 PHE A C 1
ATOM 640 O O . PHE A 1 82 ? -24.263 5.971 11.538 1.00 85.19 82 PHE A O 1
ATOM 647 N N . LEU A 1 83 ? -22.838 4.850 10.218 1.00 89.38 83 LEU A N 1
ATOM 648 C CA . LEU A 1 83 ? -21.741 4.869 11.183 1.00 89.38 83 LEU A CA 1
ATOM 649 C C . LEU A 1 83 ? -21.005 6.206 11.096 1.00 89.38 83 LEU A C 1
ATOM 651 O O . LEU A 1 83 ? -20.698 6.649 9.991 1.00 89.38 83 LEU A O 1
ATOM 655 N N . ASP A 1 84 ? -20.690 6.826 12.234 1.00 92.31 84 ASP A N 1
ATOM 656 C CA . ASP A 1 84 ? -19.997 8.121 12.225 1.00 92.31 84 ASP A CA 1
ATOM 657 C C . ASP A 1 84 ? -18.611 7.999 11.589 1.00 92.31 84 ASP A C 1
ATOM 659 O O . ASP A 1 84 ? -18.291 8.764 10.679 1.00 92.31 84 ASP A O 1
ATOM 663 N N . TYR A 1 85 ? -17.840 6.988 12.002 1.00 94.38 85 TYR A N 1
ATOM 664 C CA . TYR A 1 85 ? -16.564 6.624 11.397 1.00 94.38 85 TYR A CA 1
ATOM 665 C C . TYR A 1 85 ? -16.439 5.104 11.284 1.00 94.38 85 TYR A C 1
ATOM 667 O O . TYR A 1 85 ? -16.579 4.376 12.272 1.00 94.38 85 TYR A O 1
ATOM 675 N N . LEU A 1 86 ? -16.114 4.630 10.083 1.00 92.56 86 LEU A N 1
ATOM 676 C CA . LEU A 1 86 ? -15.708 3.251 9.829 1.00 92.56 86 LEU A CA 1
ATOM 677 C C . LEU A 1 86 ? -14.283 3.241 9.282 1.00 92.56 86 LEU A C 1
ATOM 679 O O . LEU A 1 86 ? -14.046 3.698 8.163 1.00 92.56 86 LEU A O 1
ATOM 683 N N . GLY A 1 87 ? -13.348 2.706 10.060 1.00 90.88 87 GLY A N 1
ATOM 684 C CA . GLY A 1 87 ? -11.989 2.441 9.609 1.00 90.88 87 GLY A CA 1
ATOM 685 C C . GLY A 1 87 ? -11.881 1.066 8.974 1.00 90.88 87 GLY A C 1
ATOM 686 O O . GLY A 1 87 ? -12.364 0.075 9.528 1.00 90.88 87 GLY A O 1
ATOM 687 N N . VAL A 1 88 ? -11.246 1.000 7.811 1.00 86.19 88 VAL A N 1
ATOM 688 C CA . VAL A 1 88 ? -11.088 -0.229 7.034 1.00 86.19 88 VAL A CA 1
ATOM 689 C C . VAL A 1 88 ? -9.631 -0.469 6.676 1.00 86.19 88 VAL A C 1
ATOM 691 O O . VAL A 1 88 ? -8.833 0.462 6.579 1.00 86.19 88 VAL A O 1
ATOM 694 N N . ASN A 1 89 ? -9.285 -1.728 6.426 1.00 80.06 89 ASN A N 1
ATOM 695 C CA . ASN A 1 89 ? -7.983 -2.060 5.872 1.00 80.06 89 ASN A CA 1
ATOM 696 C C . ASN A 1 89 ? -7.858 -1.437 4.462 1.00 80.06 89 ASN A C 1
ATOM 698 O O . ASN A 1 89 ? -8.746 -1.657 3.632 1.00 80.06 89 ASN A O 1
ATOM 702 N N . PRO A 1 90 ? -6.792 -0.682 4.151 1.00 72.69 90 PRO A N 1
ATOM 703 C CA . PRO A 1 90 ? -6.653 -0.028 2.848 1.00 72.69 90 PRO A CA 1
ATOM 704 C C . PRO A 1 90 ? -6.577 -1.027 1.687 1.00 72.69 90 PRO A C 1
ATOM 706 O O . PRO A 1 90 ? -7.048 -0.725 0.593 1.00 72.69 90 PRO A O 1
ATOM 709 N N . THR A 1 91 ? -6.037 -2.221 1.936 1.00 68.38 91 THR A N 1
ATOM 710 C CA . THR A 1 91 ? -5.840 -3.277 0.939 1.00 68.38 91 THR A CA 1
ATOM 711 C C . THR A 1 91 ? -7.096 -4.127 0.766 1.00 68.38 91 THR A C 1
ATOM 713 O O . THR A 1 91 ? -7.616 -4.248 -0.339 1.00 68.38 91 THR A O 1
ATOM 716 N N . THR A 1 92 ? -7.616 -4.709 1.850 1.00 69.44 92 THR A N 1
ATOM 717 C CA . THR A 1 92 ? -8.740 -5.664 1.775 1.00 69.44 92 THR A CA 1
ATOM 718 C C . THR A 1 92 ? -10.109 -4.999 1.867 1.00 69.44 92 THR A C 1
ATOM 720 O O . THR A 1 92 ? -11.117 -5.633 1.572 1.00 69.44 92 THR A O 1
ATOM 723 N N . ARG A 1 93 ? -10.165 -3.734 2.305 1.00 76.81 93 ARG A N 1
ATOM 724 C CA . ARG A 1 93 ? -11.395 -3.006 2.668 1.00 76.81 93 ARG A CA 1
ATOM 725 C C . ARG A 1 93 ? -12.216 -3.673 3.778 1.00 76.81 93 ARG A C 1
ATOM 727 O O . ARG A 1 93 ? -13.340 -3.240 4.028 1.00 76.81 93 ARG A O 1
ATOM 734 N N . ALA A 1 94 ? -11.656 -4.662 4.479 1.00 81.69 94 ALA A N 1
ATOM 735 C CA . ALA A 1 94 ? -12.293 -5.271 5.639 1.00 81.69 94 ALA A CA 1
ATOM 736 C C . ALA A 1 94 ? -12.461 -4.231 6.765 1.00 81.69 94 ALA A C 1
ATOM 738 O O . ALA A 1 94 ? -11.538 -3.440 6.992 1.00 81.69 94 ALA A O 1
ATOM 739 N N . PRO A 1 95 ? -13.606 -4.207 7.469 1.00 86.88 95 PRO A N 1
ATOM 740 C CA . PRO A 1 95 ? -13.829 -3.296 8.585 1.00 86.88 95 PRO A CA 1
ATOM 741 C C . PRO A 1 95 ? -12.915 -3.647 9.764 1.00 86.88 95 PRO A C 1
ATOM 743 O O . PRO A 1 95 ? -12.815 -4.805 10.160 1.00 86.88 95 PRO A O 1
ATOM 746 N N . LEU A 1 96 ? -12.252 -2.639 10.329 1.00 90.12 96 LEU A N 1
ATOM 747 C CA . LEU A 1 96 ? -11.284 -2.797 11.418 1.00 90.12 96 LEU A CA 1
ATOM 748 C C . LEU A 1 96 ? -11.734 -2.094 12.690 1.00 90.12 96 LEU A C 1
ATOM 750 O O . LEU A 1 96 ? -11.685 -2.687 13.766 1.00 90.12 96 LEU A O 1
ATOM 754 N N . ILE A 1 97 ? -12.185 -0.847 12.556 1.00 94.50 97 ILE A N 1
ATOM 755 C CA . ILE A 1 97 ? -12.591 -0.011 13.682 1.00 94.50 97 ILE A CA 1
ATOM 756 C C . ILE A 1 97 ? -13.907 0.696 13.393 1.00 94.50 97 ILE A C 1
ATOM 758 O O . ILE A 1 97 ? -14.132 1.190 12.290 1.00 94.50 97 ILE A O 1
ATOM 762 N N . ILE A 1 98 ? -14.763 0.779 14.404 1.00 96.00 98 ILE A N 1
ATOM 763 C CA . ILE A 1 98 ? -15.912 1.687 14.420 1.00 96.00 98 ILE A CA 1
ATOM 764 C C . ILE A 1 98 ? -15.652 2.743 15.486 1.00 96.00 98 ILE A C 1
ATOM 766 O O . ILE A 1 98 ? -15.316 2.391 16.616 1.00 96.00 98 ILE A O 1
ATOM 770 N N . VAL A 1 99 ? -15.850 4.018 15.152 1.00 97.25 99 VAL A N 1
ATOM 771 C CA . VAL A 1 99 ? -15.900 5.092 16.150 1.00 97.25 99 VAL A CA 1
ATOM 772 C C . VAL A 1 99 ? -17.247 5.789 16.047 1.00 97.25 99 VAL A C 1
ATOM 774 O O . VAL A 1 99 ? -17.571 6.382 15.024 1.00 97.25 99 VAL A O 1
ATOM 777 N N . GLU A 1 100 ? -18.044 5.684 17.106 1.00 96.94 100 GLU A N 1
ATOM 778 C CA . GLU A 1 100 ? -19.315 6.390 17.261 1.00 96.94 100 GLU A CA 1
ATOM 779 C C . GLU A 1 100 ? -19.070 7.671 18.063 1.00 96.94 100 GLU A C 1
ATOM 781 O O . GLU A 1 100 ? -18.579 7.644 19.198 1.00 96.94 100 GLU A O 1
ATOM 786 N N . ALA A 1 101 ? -19.425 8.804 17.474 1.00 96.12 101 ALA A N 1
ATOM 787 C CA . ALA A 1 101 ? -19.216 10.116 18.049 1.00 96.12 101 ALA A CA 1
ATOM 788 C C . ALA A 1 101 ? -20.438 10.579 18.839 1.00 96.12 101 ALA A C 1
ATOM 790 O O . ALA A 1 101 ? -21.582 10.218 18.559 1.00 96.12 101 ALA A O 1
ATOM 791 N N . LYS A 1 102 ? -20.195 11.419 19.841 1.00 95.25 102 LYS A N 1
ATOM 792 C CA . LYS A 1 102 ? -21.226 12.115 20.608 1.00 95.25 102 LYS A CA 1
ATOM 793 C C . LYS A 1 102 ? -20.844 13.575 20.793 1.00 95.25 102 LYS A C 1
ATOM 795 O O . LYS A 1 102 ? -19.672 13.942 20.747 1.00 95.25 102 LYS A O 1
ATOM 800 N N . ALA A 1 103 ? -21.851 14.418 21.008 1.00 91.00 103 ALA A N 1
ATOM 801 C CA . ALA A 1 103 ? -21.633 15.822 21.339 1.00 91.00 103 ALA A CA 1
ATOM 802 C C . ALA A 1 103 ? -20.817 15.963 22.632 1.00 91.00 103 ALA A C 1
ATOM 804 O O . ALA A 1 103 ? -21.048 15.230 23.593 1.00 91.00 103 ALA A O 1
ATOM 805 N N . TRP A 1 104 ? -19.910 16.940 22.667 1.00 89.69 104 TRP A N 1
ATOM 806 C CA . TRP A 1 104 ? -18.954 17.158 23.759 1.00 89.69 104 TRP A CA 1
ATOM 807 C C . TRP A 1 104 ? -19.595 17.138 25.152 1.00 89.69 104 TRP A C 1
ATOM 809 O O . TRP A 1 104 ? -19.090 16.495 26.069 1.00 89.69 104 TRP A O 1
ATOM 819 N N . ALA A 1 105 ? -20.751 17.787 25.311 1.00 87.31 105 ALA A N 1
ATOM 820 C CA . ALA A 1 105 ? -21.444 17.891 26.595 1.00 87.31 105 ALA A CA 1
ATOM 821 C C . ALA A 1 105 ? -22.107 16.587 27.070 1.00 87.31 105 ALA A C 1
ATOM 823 O O . ALA A 1 105 ? -22.543 16.506 28.220 1.00 87.31 105 ALA A O 1
ATOM 824 N N . LYS A 1 106 ? -22.171 15.540 26.235 1.00 90.75 106 LYS A N 1
ATOM 825 C CA . LYS A 1 106 ? -22.791 14.271 26.626 1.00 90.75 106 LYS A CA 1
ATOM 826 C C . LYS A 1 106 ? -22.028 13.615 27.781 1.00 90.75 106 LYS A C 1
ATOM 828 O O . LYS A 1 106 ? -20.790 13.632 27.785 1.00 90.75 106 LYS A O 1
ATOM 833 N N . PRO A 1 107 ? -22.738 13.083 28.791 1.00 89.94 107 PRO A N 1
ATOM 834 C CA . PRO A 1 107 ? -22.108 12.494 29.962 1.00 89.94 107 PRO A CA 1
ATOM 835 C C . PRO A 1 107 ? -21.592 11.081 29.672 1.00 89.94 107 PRO A C 1
ATOM 837 O O . PRO A 1 107 ? -22.084 10.389 28.775 1.00 89.94 107 PRO A O 1
ATOM 840 N N . LEU A 1 108 ? -20.637 10.641 30.492 1.00 92.38 108 LEU A N 1
ATOM 841 C CA . LEU A 1 108 ? -20.255 9.234 30.576 1.00 92.38 108 LEU A CA 1
ATOM 842 C C . LEU A 1 108 ? -21.438 8.380 31.086 1.00 92.38 108 LEU A C 1
ATOM 844 O O . LEU A 1 108 ? -22.434 8.907 31.593 1.00 92.38 108 LEU A O 1
ATOM 848 N N . VAL A 1 109 ? -21.345 7.058 30.914 1.00 92.06 109 VAL A N 1
ATOM 849 C CA . VAL A 1 109 ? -22.377 6.099 31.328 1.00 92.06 109 VAL A CA 1
ATOM 850 C C . VAL A 1 109 ? -22.768 6.280 32.794 1.00 92.06 109 VAL A C 1
ATOM 852 O O . VAL A 1 109 ? -21.927 6.495 33.661 1.00 92.06 109 VAL A O 1
ATOM 855 N N . SER A 1 110 ? -24.065 6.172 33.070 1.00 89.62 110 SER A N 1
ATOM 856 C CA . SER A 1 110 ? -24.608 6.202 34.426 1.00 89.62 110 SER A CA 1
ATOM 857 C C . SER A 1 110 ? -25.742 5.182 34.584 1.00 89.62 110 SER A C 1
ATOM 859 O O . SER A 1 110 ? -26.407 4.835 33.596 1.00 89.62 110 SER A O 1
ATOM 861 N N . PRO A 1 111 ? -25.948 4.654 35.803 1.00 88.00 111 PRO A N 1
ATOM 862 C CA . PRO A 1 111 ? -27.023 3.709 36.078 1.00 88.00 111 PRO A CA 1
ATOM 863 C C . PRO A 1 111 ? -28.397 4.368 35.900 1.00 88.00 111 PRO A C 1
ATOM 865 O O . PRO A 1 111 ? -28.576 5.556 36.169 1.00 88.00 111 PRO A O 1
ATOM 868 N N . SER A 1 112 ? -29.394 3.590 35.474 1.00 85.69 112 SER A N 1
ATOM 869 C CA . SER A 1 112 ? -30.796 4.026 35.513 1.00 85.69 112 SER A CA 1
ATOM 870 C C . SER A 1 112 ? -31.281 4.162 36.959 1.00 85.69 112 SER A C 1
ATOM 872 O O . SER A 1 112 ? -30.646 3.658 37.879 1.00 85.69 112 SER A O 1
ATOM 874 N N . PHE A 1 113 ? -32.432 4.801 37.194 1.00 75.50 113 PHE A N 1
ATOM 875 C CA . PHE A 1 113 ? -32.983 4.921 38.552 1.00 75.50 113 PHE A CA 1
ATOM 876 C C . PHE A 1 113 ? -33.195 3.545 39.221 1.00 75.50 113 PHE A C 1
ATOM 878 O O . PHE A 1 113 ? -32.814 3.347 40.373 1.00 75.50 113 PHE A O 1
ATOM 885 N N . GLY A 1 114 ? -33.723 2.564 38.475 1.00 69.12 114 GLY A N 1
ATOM 886 C CA . GLY A 1 114 ? -33.840 1.176 38.941 1.00 69.12 114 GLY A CA 1
ATOM 887 C C . GLY A 1 114 ? -32.482 0.481 39.109 1.00 69.12 114 GLY A C 1
ATOM 888 O O . GLY A 1 114 ? -32.273 -0.231 40.089 1.00 69.12 114 GLY A O 1
ATOM 889 N N . GLY A 1 115 ? -31.528 0.743 38.209 1.00 65.69 115 GLY A N 1
ATOM 890 C CA . GLY A 1 115 ? -30.157 0.232 38.311 1.00 65.69 115 GLY A CA 1
ATOM 891 C C . GLY A 1 115 ? -29.381 0.792 39.508 1.00 65.69 115 GLY A C 1
ATOM 892 O O . GLY A 1 115 ? -28.636 0.057 40.153 1.00 65.69 115 GLY A O 1
ATOM 893 N N . ALA A 1 116 ? -29.596 2.061 39.859 1.00 63.66 116 ALA A N 1
ATOM 894 C CA . ALA A 1 116 ? -28.977 2.726 41.001 1.00 63.66 116 ALA A CA 1
ATOM 895 C C . ALA A 1 116 ? -29.465 2.123 42.326 1.00 63.66 116 ALA A C 1
ATOM 897 O O . ALA A 1 116 ? -28.654 1.838 43.204 1.00 63.66 116 ALA A O 1
ATOM 898 N N . ALA A 1 117 ? -30.766 1.835 42.445 1.00 60.59 117 ALA A N 1
ATOM 899 C CA . ALA A 1 117 ? -31.320 1.134 43.605 1.00 60.59 117 ALA A CA 1
ATOM 900 C C . ALA A 1 117 ? -30.699 -0.266 43.792 1.00 60.59 117 ALA A C 1
ATOM 902 O O . ALA A 1 117 ? -30.456 -0.694 44.919 1.00 60.59 117 ALA A O 1
ATOM 903 N N . GLN A 1 118 ? -30.377 -0.957 42.694 1.00 58.78 118 GLN A N 1
ATOM 904 C CA . GLN A 1 118 ? -29.745 -2.276 42.729 1.00 58.78 118 GLN A CA 1
ATOM 905 C C . GLN A 1 118 ? -28.227 -2.210 42.994 1.00 58.78 118 GLN A C 1
ATOM 907 O O . GLN A 1 118 ? -27.698 -3.068 43.696 1.00 58.78 118 GLN A O 1
ATOM 912 N N . GLN A 1 119 ? -27.533 -1.164 42.529 1.00 57.94 119 GLN A N 1
ATOM 913 C CA . GLN A 1 119 ? -26.122 -0.890 42.853 1.00 57.94 119 GLN A CA 1
ATOM 914 C C . GLN A 1 119 ? -25.890 -0.484 44.316 1.00 57.94 119 GLN A C 1
ATOM 916 O O . GLN A 1 119 ? -24.817 -0.729 44.856 1.00 57.94 119 GLN A O 1
ATOM 921 N N . VAL A 1 120 ? -26.877 0.119 44.981 1.00 57.06 120 VAL A N 1
ATOM 922 C CA . VAL A 1 120 ? -26.795 0.383 46.430 1.00 57.06 120 VAL A CA 1
ATOM 923 C C . VAL A 1 120 ? -26.855 -0.926 47.235 1.00 57.06 120 VAL A C 1
ATOM 925 O O . VAL A 1 120 ? -26.286 -1.006 48.321 1.00 57.06 120 VAL A O 1
ATOM 928 N N . LEU A 1 121 ? -27.497 -1.969 46.694 1.00 51.41 121 LEU A N 1
ATOM 929 C CA . LEU A 1 121 ? -27.657 -3.280 47.340 1.00 51.41 121 LEU A CA 1
ATOM 930 C C . LEU A 1 121 ? -26.514 -4.262 47.038 1.00 51.41 121 LEU A C 1
ATOM 932 O O . LEU A 1 121 ? -26.238 -5.151 47.840 1.00 51.41 121 LEU A O 1
ATOM 936 N N . THR A 1 122 ? -25.841 -4.115 45.898 1.00 50.19 122 THR A N 1
ATOM 937 C CA . THR A 1 122 ? -24.677 -4.920 45.505 1.00 50.19 122 THR A CA 1
ATOM 938 C C . THR A 1 122 ? -23.547 -3.964 45.159 1.00 50.19 122 THR A C 1
ATOM 940 O O . THR A 1 122 ? -23.724 -3.226 44.198 1.00 50.19 122 THR A O 1
ATOM 943 N N . SER A 1 123 ? -22.452 -3.963 45.936 1.00 53.50 123 SER A N 1
ATOM 944 C CA . SER A 1 123 ? -21.255 -3.095 45.848 1.00 53.50 123 SER A CA 1
ATOM 945 C C . SER A 1 123 ? -21.072 -2.324 44.531 1.00 53.50 123 SER A C 1
ATOM 947 O O . SER A 1 123 ? -21.218 -2.934 43.471 1.00 53.50 123 SER A O 1
ATOM 949 N N . PRO A 1 124 ? -20.655 -1.038 44.562 1.00 56.91 124 PRO A N 1
ATOM 950 C CA . PRO A 1 124 ? -20.591 -0.185 43.375 1.00 56.91 124 PRO A CA 1
ATOM 951 C C . PRO A 1 124 ? -19.876 -0.892 42.218 1.00 56.91 124 PRO A C 1
ATOM 953 O O . PRO A 1 124 ? -18.671 -1.136 42.258 1.00 56.91 124 PRO A O 1
ATOM 956 N N . SER A 1 125 ? -20.649 -1.279 41.202 1.00 66.25 125 SER A N 1
ATOM 957 C CA . SER A 1 125 ? -20.124 -1.947 40.015 1.00 66.25 125 SER A CA 1
ATOM 958 C C . SER A 1 125 ? -19.360 -0.930 39.176 1.00 66.25 125 SER A C 1
ATOM 960 O O . SER A 1 125 ? -19.887 0.160 38.945 1.00 66.25 125 SER A O 1
ATOM 962 N N . SER A 1 126 ? -18.171 -1.284 38.686 1.00 88.38 126 SER A N 1
ATOM 963 C CA . SER A 1 126 ? -17.409 -0.414 37.783 1.00 88.38 126 SER A CA 1
ATOM 964 C C . SER A 1 126 ? -18.217 -0.061 36.523 1.00 88.38 126 SER A C 1
ATOM 966 O O . SER A 1 126 ? -19.167 -0.769 36.164 1.00 88.38 126 SER A O 1
ATOM 968 N N . HIS A 1 127 ? -17.850 1.024 35.834 1.00 92.44 127 HIS A N 1
ATOM 969 C CA . HIS A 1 127 ? -18.516 1.411 34.586 1.00 92.44 127 HIS A CA 1
ATOM 970 C C . HIS A 1 127 ? -18.459 0.289 33.537 1.00 92.44 127 HIS A C 1
ATOM 972 O O . HIS A 1 127 ? -19.447 0.055 32.847 1.00 92.44 127 HIS A O 1
ATOM 978 N N . GLU A 1 128 ? -17.356 -0.461 33.471 1.00 94.69 128 GLU A N 1
ATOM 979 C CA . GLU A 1 128 ? -17.197 -1.634 32.606 1.00 94.69 128 GLU A CA 1
ATOM 980 C C . GLU A 1 128 ? -18.251 -2.702 32.917 1.00 94.69 128 GLU A C 1
ATOM 982 O O . GLU A 1 128 ? -18.929 -3.186 32.013 1.00 94.69 128 GLU A O 1
ATOM 987 N N . ALA A 1 129 ? -18.434 -3.047 34.196 1.00 93.56 129 ALA A N 1
ATOM 988 C CA . ALA A 1 129 ? -19.418 -4.042 34.615 1.00 93.56 129 ALA A CA 1
ATOM 989 C C . ALA A 1 129 ? -20.862 -3.571 34.372 1.00 93.56 129 ALA A C 1
ATOM 991 O O . ALA A 1 129 ? -21.729 -4.374 34.026 1.00 93.56 129 ALA A O 1
ATOM 992 N N . LEU A 1 130 ? -21.128 -2.271 34.531 1.00 94.25 130 LEU A N 1
ATOM 993 C CA . LEU A 1 130 ? -22.429 -1.678 34.228 1.00 94.25 130 LEU A CA 1
ATOM 994 C C . LEU A 1 130 ? -22.742 -1.738 32.723 1.00 94.25 130 LEU A C 1
ATOM 996 O O . LEU A 1 130 ? -23.842 -2.142 32.344 1.00 94.25 130 LEU A O 1
ATOM 1000 N N . ILE A 1 131 ? -21.776 -1.381 31.870 1.00 96.19 131 ILE A N 1
ATOM 1001 C CA . ILE A 1 131 ? -21.914 -1.467 30.410 1.00 96.19 131 ILE A CA 1
ATOM 1002 C C . ILE A 1 131 ? -22.087 -2.926 29.978 1.00 96.19 131 ILE A C 1
ATOM 1004 O O . ILE A 1 131 ? -22.981 -3.209 29.185 1.00 96.19 131 ILE A O 1
ATOM 1008 N N . ALA A 1 132 ? -21.300 -3.857 30.529 1.00 95.94 132 ALA A N 1
ATOM 1009 C CA . ALA A 1 132 ? -21.420 -5.284 30.233 1.00 95.94 132 ALA A CA 1
ATOM 1010 C C . ALA A 1 132 ? -22.847 -5.796 30.484 1.00 95.94 132 ALA A C 1
ATOM 1012 O O . ALA A 1 132 ? -23.470 -6.341 29.574 1.00 95.94 132 ALA A O 1
ATOM 1013 N N . LYS A 1 133 ? -23.418 -5.509 31.664 1.00 94.31 133 LYS A N 1
ATOM 1014 C CA . LYS A 1 133 ? -24.811 -5.863 31.997 1.00 94.31 133 LYS A CA 1
ATOM 1015 C C . LYS A 1 133 ? -25.831 -5.228 31.049 1.00 94.31 133 LYS A C 1
ATOM 1017 O O . LYS A 1 133 ? -26.824 -5.857 30.692 1.00 94.31 133 LYS A O 1
ATOM 1022 N N . ALA A 1 134 ? -25.615 -3.977 30.638 1.00 95.19 134 ALA A N 1
ATOM 1023 C CA . ALA A 1 134 ? -26.496 -3.306 29.684 1.00 95.19 134 ALA A CA 1
ATOM 1024 C C . ALA A 1 134 ? -26.450 -3.955 28.290 1.00 95.19 134 ALA A C 1
ATOM 1026 O O . ALA A 1 134 ? -27.483 -4.071 27.628 1.00 95.19 134 ALA A O 1
ATOM 1027 N N . ILE A 1 135 ? -25.273 -4.410 27.853 1.00 96.44 135 ILE A N 1
ATOM 1028 C CA . ILE A 1 135 ? -25.110 -5.141 26.592 1.00 96.44 135 ILE A CA 1
ATOM 1029 C C . ILE A 1 135 ? -25.747 -6.529 26.695 1.00 96.44 135 ILE A C 1
ATOM 1031 O O . ILE A 1 135 ? -26.447 -6.929 25.771 1.00 96.44 135 ILE A O 1
ATOM 1035 N N . GLU A 1 136 ? -25.592 -7.241 27.813 1.00 95.25 136 GLU A N 1
ATOM 1036 C CA . GLU A 1 136 ? -26.282 -8.518 28.056 1.00 95.25 136 GLU A CA 1
ATOM 1037 C C . GLU A 1 136 ? -27.805 -8.365 27.980 1.00 95.25 136 GLU A C 1
ATOM 1039 O O . GLU A 1 136 ? -28.469 -9.133 27.283 1.00 95.25 136 GLU A O 1
ATOM 1044 N N . HIS A 1 137 ? -28.353 -7.324 28.617 1.00 93.94 137 HIS A N 1
ATOM 1045 C CA . HIS A 1 137 ? -29.772 -6.971 28.510 1.00 93.94 137 HIS A CA 1
ATOM 1046 C C . HIS A 1 137 ? -30.187 -6.720 27.055 1.00 93.94 137 HIS A C 1
ATOM 1048 O O . HIS A 1 137 ? -31.215 -7.226 26.607 1.00 93.94 137 HIS A O 1
ATOM 1054 N N . CYS A 1 138 ? -29.365 -5.997 26.287 1.00 93.69 138 CYS A N 1
ATOM 1055 C CA . CYS A 1 138 ? -29.601 -5.759 24.863 1.00 93.69 138 CYS A CA 1
ATOM 1056 C C . CYS A 1 138 ? -29.580 -7.062 24.039 1.00 93.69 138 CYS A C 1
ATOM 1058 O O . CYS A 1 138 ? -30.479 -7.282 23.227 1.00 93.69 138 CYS A O 1
ATOM 1060 N N . LYS A 1 139 ? -28.599 -7.947 24.265 1.00 92.88 139 LYS A N 1
ATOM 1061 C CA . LYS A 1 139 ? -28.470 -9.254 23.588 1.00 92.88 139 LYS A CA 1
ATOM 1062 C C . LYS A 1 139 ? -29.648 -10.179 23.894 1.00 92.88 139 LYS A C 1
ATOM 1064 O O . LYS A 1 139 ? -30.058 -10.954 23.036 1.00 92.88 139 LYS A O 1
ATOM 1069 N N . ALA A 1 140 ? -30.220 -10.074 25.093 1.00 92.00 140 ALA A N 1
ATOM 1070 C CA . ALA A 1 140 ? -31.415 -10.810 25.501 1.00 92.00 140 ALA A CA 1
ATOM 1071 C C . ALA A 1 140 ? -32.728 -10.251 24.907 1.00 92.00 140 ALA A C 1
ATOM 1073 O O . ALA A 1 140 ? -33.800 -10.774 25.205 1.00 92.00 140 ALA A O 1
ATOM 1074 N N . GLY A 1 141 ? -32.672 -9.197 24.081 1.00 90.38 141 GLY A N 1
ATOM 1075 C CA . GLY A 1 141 ? -33.856 -8.554 23.502 1.00 90.38 141 GLY A CA 1
ATOM 1076 C C . GLY A 1 141 ? -34.587 -7.618 24.468 1.00 90.38 141 GLY A C 1
ATOM 1077 O O . GLY A 1 141 ? -35.749 -7.276 24.241 1.00 90.38 141 GLY A O 1
ATOM 1078 N N . GLY A 1 142 ? -33.928 -7.208 25.554 1.00 91.31 142 GLY A N 1
ATOM 1079 C CA . GLY A 1 142 ? -34.483 -6.296 26.541 1.00 91.31 142 GLY A CA 1
ATOM 1080 C C . GLY A 1 142 ? -34.745 -4.898 25.973 1.00 91.31 142 GLY A C 1
ATOM 1081 O O . GLY A 1 142 ? -33.986 -4.378 25.153 1.00 91.31 142 GLY A O 1
ATOM 1082 N N . GLN A 1 143 ? -35.825 -4.258 26.430 1.00 90.38 143 GLN A N 1
ATOM 1083 C CA . GLN A 1 143 ? -36.200 -2.920 25.966 1.00 90.38 143 GLN A CA 1
ATOM 1084 C C . GLN A 1 143 ? -35.275 -1.837 26.564 1.00 90.38 143 GLN A C 1
ATOM 1086 O O . GLN A 1 143 ? -34.923 -1.936 27.746 1.00 90.38 143 GLN A O 1
ATOM 1091 N N . PRO A 1 144 ? -34.903 -0.774 25.813 1.00 89.50 144 PRO A N 1
ATOM 1092 C CA . PRO A 1 144 ? -33.965 0.251 26.292 1.00 89.50 144 PRO A CA 1
ATOM 1093 C C . PRO A 1 144 ? -34.390 0.974 27.578 1.00 89.50 144 PRO A C 1
ATOM 1095 O O . PRO A 1 144 ? -33.545 1.346 28.385 1.00 89.50 144 PRO A O 1
ATOM 1098 N N . ASN A 1 145 ? -35.692 1.154 27.803 1.00 88.81 145 ASN A N 1
ATOM 1099 C CA . ASN A 1 145 ? -36.236 1.804 29.003 1.00 88.81 145 ASN A CA 1
ATOM 1100 C C . ASN A 1 145 ? -36.137 0.949 30.281 1.00 88.81 145 ASN A C 1
ATOM 1102 O O . ASN A 1 145 ? -36.300 1.481 31.375 1.00 88.81 145 ASN A O 1
ATOM 1106 N N . GLN A 1 146 ? -35.873 -0.351 30.146 1.00 89.94 146 GLN A N 1
ATOM 1107 C CA . GLN A 1 146 ? -35.668 -1.297 31.248 1.00 89.94 146 GLN A CA 1
ATOM 1108 C C . GLN A 1 146 ? -34.184 -1.609 31.476 1.00 89.94 146 GLN A C 1
ATOM 1110 O O . GLN A 1 146 ? -33.844 -2.451 32.303 1.00 89.94 146 GLN A O 1
ATOM 1115 N N . SER A 1 147 ? -33.299 -0.954 30.726 1.00 92.06 147 SER A N 1
ATOM 1116 C CA . SER A 1 147 ? -31.863 -1.171 30.810 1.00 92.06 147 SER A CA 1
ATOM 1117 C C . SER A 1 147 ? -31.303 -0.762 32.184 1.00 92.06 147 SER A C 1
ATOM 1119 O O . SER A 1 147 ? -31.801 0.184 32.813 1.00 92.06 147 SER A O 1
ATOM 1121 N N . PRO A 1 148 ? -30.229 -1.419 32.665 1.00 91.88 148 PRO A N 1
ATOM 1122 C CA . PRO A 1 148 ? -29.537 -1.002 33.885 1.00 91.88 148 PRO A CA 1
ATOM 1123 C C . PRO A 1 148 ? -28.845 0.367 33.761 1.00 91.88 148 PRO A C 1
ATOM 1125 O O . PRO A 1 148 ? -28.469 0.945 34.779 1.00 91.88 148 PRO A O 1
ATOM 1128 N N . VAL A 1 149 ? -28.696 0.909 32.547 1.00 92.69 149 VAL A N 1
ATOM 1129 C CA . VAL A 1 149 ? -28.166 2.259 32.280 1.00 92.69 149 VAL A CA 1
ATOM 1130 C C . VAL A 1 149 ? -29.269 3.229 31.873 1.00 92.69 149 VAL A C 1
ATOM 1132 O O . VAL A 1 149 ? -30.356 2.814 31.469 1.00 92.69 149 VAL A O 1
ATOM 1135 N N . ILE A 1 150 ? -28.991 4.533 31.949 1.00 91.75 150 ILE A N 1
ATOM 1136 C CA . ILE A 1 150 ? -29.921 5.561 31.465 1.00 91.75 150 ILE A CA 1
ATOM 1137 C C . ILE A 1 150 ? -30.337 5.320 30.004 1.00 91.75 150 ILE A C 1
ATOM 1139 O O . ILE A 1 150 ? -29.558 4.814 29.193 1.00 91.75 150 ILE A O 1
ATOM 1143 N N . LEU A 1 151 ? -31.572 5.717 29.671 1.00 91.69 151 LEU A N 1
ATOM 1144 C CA . LEU A 1 151 ? -32.213 5.430 28.380 1.00 91.69 151 LEU A CA 1
ATOM 1145 C C . LEU A 1 151 ? -31.343 5.820 27.178 1.00 91.69 151 LEU A C 1
ATOM 1147 O O . LEU A 1 151 ? -31.247 5.066 26.215 1.00 91.69 151 LEU A O 1
ATOM 1151 N N . GLU A 1 152 ? -30.700 6.982 27.251 1.00 93.19 152 GLU A N 1
ATOM 1152 C CA . GLU A 1 152 ? -29.833 7.485 26.188 1.00 93.19 152 GLU A CA 1
ATOM 1153 C C . GLU A 1 152 ? -28.662 6.525 25.895 1.00 93.19 152 GLU A C 1
ATOM 1155 O O . GLU A 1 152 ? -28.451 6.136 24.747 1.00 93.19 152 GLU A O 1
ATOM 1160 N N . TRP A 1 153 ? -27.964 6.048 26.930 1.00 95.31 153 TRP A N 1
ATOM 1161 C CA . TRP A 1 153 ? -26.896 5.055 26.773 1.00 95.31 153 TRP A CA 1
ATOM 1162 C C . TRP A 1 153 ? -27.424 3.702 26.294 1.00 95.31 153 TRP A C 1
ATOM 1164 O O . TRP A 1 153 ? -26.785 3.054 25.468 1.00 95.31 153 TRP A O 1
ATOM 1174 N N . ALA A 1 154 ? -28.601 3.279 26.765 1.00 95.38 154 ALA A N 1
ATOM 1175 C CA . ALA A 1 154 ? -29.224 2.041 26.304 1.00 95.38 154 ALA A CA 1
ATOM 1176 C C . ALA A 1 154 ? -29.509 2.070 24.791 1.00 95.38 154 ALA A C 1
ATOM 1178 O O . ALA A 1 154 ? -29.271 1.082 24.097 1.00 95.38 154 ALA A O 1
ATOM 1179 N N . GLN A 1 155 ? -29.961 3.212 24.265 1.00 95.12 155 GLN A N 1
ATOM 1180 C CA . GLN A 1 155 ? -30.174 3.412 22.829 1.00 95.12 155 GLN A CA 1
ATOM 1181 C C . GLN A 1 155 ? -28.859 3.373 22.044 1.00 95.12 155 GLN A C 1
ATOM 1183 O O . GLN A 1 155 ? -28.799 2.746 20.986 1.00 95.12 155 GLN A O 1
ATOM 1188 N N . TRP A 1 156 ? -27.796 3.992 22.564 1.00 96.06 156 TRP A N 1
ATOM 1189 C CA . TRP A 1 156 ? -26.479 3.937 21.927 1.00 96.06 156 TRP A CA 1
ATOM 1190 C C . TRP A 1 156 ? -25.941 2.509 21.870 1.00 96.06 156 TRP A C 1
ATOM 1192 O O . TRP A 1 156 ? -25.552 2.056 20.800 1.00 96.06 156 TRP A O 1
ATOM 1202 N N . LEU A 1 157 ? -25.988 1.760 22.975 1.00 96.56 157 LEU A N 1
ATOM 1203 C CA . LEU A 1 157 ? -25.530 0.367 23.006 1.00 96.56 157 LEU A CA 1
ATOM 1204 C C . LEU A 1 157 ? -26.329 -0.527 22.047 1.00 96.56 157 LEU A C 1
ATOM 1206 O O . LEU A 1 157 ? -25.745 -1.388 21.392 1.00 96.56 157 LEU A O 1
ATOM 1210 N N . HIS A 1 158 ? -27.636 -0.288 21.902 1.00 94.19 158 HIS A N 1
ATOM 1211 C CA . HIS A 1 158 ? -28.460 -1.001 20.925 1.00 94.19 158 HIS A CA 1
ATOM 1212 C C . HIS A 1 158 ? -28.027 -0.710 19.480 1.00 94.19 158 HIS A C 1
ATOM 1214 O O . HIS A 1 158 ? -27.902 -1.628 18.670 1.00 94.19 158 HIS A O 1
ATOM 1220 N N . LYS A 1 159 ? -27.737 0.558 19.167 1.00 93.06 159 LYS A N 1
ATOM 1221 C CA . LYS A 1 159 ? -27.214 0.985 17.861 1.00 93.06 159 LYS A CA 1
ATOM 1222 C C . LYS A 1 159 ? -25.851 0.342 17.567 1.00 93.06 159 LYS A C 1
ATOM 1224 O O . LYS A 1 159 ? -25.660 -0.222 16.494 1.00 93.06 159 LYS A O 1
ATOM 1229 N N . LEU A 1 160 ? -24.935 0.331 18.538 1.00 95.19 160 LEU A N 1
ATOM 1230 C CA . LEU A 1 160 ? -23.628 -0.326 18.403 1.00 95.19 160 LEU A CA 1
ATOM 1231 C C . LEU A 1 160 ? -23.758 -1.841 18.189 1.00 95.19 160 LEU A C 1
ATOM 1233 O O . LEU A 1 160 ? -23.089 -2.398 17.320 1.00 95.19 160 LEU A O 1
ATOM 1237 N N . HIS A 1 161 ? -24.662 -2.503 18.919 1.00 94.12 161 HIS A N 1
ATOM 1238 C CA . HIS A 1 161 ? -24.971 -3.918 18.710 1.00 94.12 161 HIS A CA 1
ATOM 1239 C C . HIS A 1 161 ? -25.437 -4.184 17.269 1.00 94.12 161 HIS A C 1
ATOM 1241 O O . HIS A 1 161 ? -24.934 -5.104 16.622 1.00 94.12 161 HIS A O 1
ATOM 1247 N N . GLN A 1 162 ? -26.335 -3.353 16.727 1.00 91.62 162 GLN A N 1
ATOM 1248 C CA . GLN A 1 162 ? -26.772 -3.450 15.327 1.00 91.62 162 GLN A CA 1
ATOM 1249 C C . GLN A 1 162 ? -25.615 -3.251 14.341 1.00 91.62 162 GLN A C 1
ATOM 1251 O O . GLN A 1 162 ? -25.550 -3.947 13.329 1.00 91.62 162 GLN A O 1
ATOM 1256 N N . TYR A 1 163 ? -24.683 -2.342 14.633 1.00 92.25 163 TYR A N 1
ATOM 1257 C CA . TYR A 1 163 ? -23.539 -2.058 13.762 1.00 92.25 163 TYR A CA 1
ATOM 1258 C C . TYR A 1 163 ? -22.611 -3.252 13.636 1.00 92.25 163 TYR A C 1
ATOM 1260 O O . TYR A 1 163 ? -22.321 -3.689 12.522 1.00 92.25 163 TYR A O 1
ATOM 1268 N N . VAL A 1 164 ? -22.186 -3.806 14.771 1.00 92.75 164 VAL A N 1
ATOM 1269 C CA . VAL A 1 164 ? -21.255 -4.937 14.797 1.00 92.75 164 VAL A CA 1
ATOM 1270 C C . VAL A 1 164 ? -21.899 -6.178 14.182 1.00 92.75 164 VAL A C 1
ATOM 1272 O O . VAL A 1 164 ? -21.289 -6.825 13.334 1.00 92.75 164 VAL A O 1
ATOM 1275 N N . THR A 1 165 ? -23.145 -6.486 14.554 1.00 91.44 165 THR A N 1
ATOM 1276 C CA . THR A 1 165 ? -23.853 -7.670 14.037 1.00 91.44 165 THR A CA 1
ATOM 1277 C C . THR A 1 165 ? -24.121 -7.578 12.536 1.00 91.44 165 THR A C 1
ATOM 1279 O O . THR A 1 165 ? -23.879 -8.550 11.822 1.00 91.44 165 THR A O 1
ATOM 1282 N N . THR A 1 166 ? -24.552 -6.415 12.034 1.00 88.62 166 THR A N 1
ATOM 1283 C CA . THR A 1 166 ? -24.810 -6.223 10.598 1.00 88.62 166 THR A CA 1
ATOM 1284 C C . THR A 1 166 ? -23.514 -6.265 9.801 1.00 88.62 166 THR A C 1
ATOM 1286 O O . THR A 1 166 ? -23.429 -7.011 8.835 1.00 88.62 166 THR A O 1
ATOM 1289 N N . LEU A 1 167 ? -22.469 -5.538 10.214 1.00 87.25 167 LEU A N 1
ATOM 1290 C CA . LEU A 1 167 ? -21.188 -5.579 9.500 1.00 87.25 167 LEU A CA 1
ATOM 1291 C C . LEU A 1 167 ? -20.595 -6.985 9.476 1.00 87.25 167 LEU A C 1
ATOM 1293 O O . LEU A 1 167 ? -20.097 -7.405 8.434 1.00 87.25 167 LEU A O 1
ATOM 1297 N N . HIS A 1 168 ? -20.689 -7.729 10.578 1.00 87.62 168 HIS A N 1
ATOM 1298 C CA . HIS A 1 168 ? -20.234 -9.112 10.613 1.00 87.62 168 HIS A CA 1
ATOM 1299 C C . HIS A 1 168 ? -21.013 -10.004 9.641 1.00 87.62 168 HIS A C 1
ATOM 1301 O O . HIS A 1 168 ? -20.411 -10.736 8.858 1.00 87.62 168 HIS A O 1
ATOM 1307 N N . ARG A 1 169 ? -22.346 -9.894 9.644 1.00 86.69 169 ARG A N 1
ATOM 1308 C CA . ARG A 1 169 ? -23.230 -10.664 8.763 1.00 86.69 169 ARG A CA 1
ATOM 1309 C C . ARG A 1 169 ? -22.990 -10.365 7.282 1.00 86.69 169 ARG A C 1
ATOM 1311 O O . ARG A 1 169 ? -22.897 -11.299 6.496 1.00 86.69 169 ARG A O 1
ATOM 1318 N N . GLU A 1 170 ? -22.889 -9.089 6.910 1.00 82.00 170 GLU A N 1
ATOM 1319 C CA . GLU A 1 170 ? -22.793 -8.672 5.503 1.00 82.00 170 GLU A CA 1
ATOM 1320 C C . GLU A 1 170 ? -21.373 -8.818 4.932 1.00 82.00 170 GLU A C 1
ATOM 1322 O O . GLU A 1 170 ? -21.210 -9.127 3.755 1.00 82.00 170 GLU A O 1
ATOM 1327 N N . SER A 1 171 ? -20.331 -8.592 5.742 1.00 78.31 171 SER A N 1
ATOM 1328 C CA . SER A 1 171 ? -18.938 -8.640 5.263 1.00 78.31 171 SER A CA 1
ATOM 1329 C C . SER A 1 171 ? -18.227 -9.969 5.521 1.00 78.31 171 SER A C 1
ATOM 1331 O O . SER A 1 171 ? -17.178 -10.212 4.933 1.00 78.31 171 SER A O 1
ATOM 1333 N N . GLY A 1 172 ? -18.735 -10.809 6.430 1.00 78.75 172 GLY A N 1
ATOM 1334 C CA . GLY A 1 172 ? -18.034 -12.001 6.921 1.00 78.75 172 GLY A CA 1
ATOM 1335 C C . GLY A 1 172 ? -16.803 -11.697 7.789 1.00 78.75 172 GLY A C 1
ATOM 1336 O O . GLY A 1 172 ? -16.166 -12.620 8.293 1.00 78.75 172 GLY A O 1
ATOM 1337 N N . HIS A 1 173 ? -16.462 -10.421 7.992 1.00 81.19 173 HIS A N 1
ATOM 1338 C CA . HIS A 1 173 ? -15.324 -9.989 8.794 1.00 81.19 173 HIS A CA 1
ATOM 1339 C C . HIS A 1 173 ? -15.740 -9.607 10.214 1.00 81.19 173 HIS A C 1
ATOM 1341 O O . HIS A 1 173 ? -16.889 -9.269 10.492 1.00 81.19 173 HIS A O 1
ATOM 1347 N N . VAL A 1 174 ? -14.782 -9.654 11.134 1.00 84.25 174 VAL A N 1
ATOM 1348 C CA . VAL A 1 174 ? -14.954 -9.181 12.507 1.00 84.25 174 VAL A CA 1
ATOM 1349 C C . VAL A 1 174 ? -14.300 -7.814 12.636 1.00 84.25 174 VAL A C 1
ATOM 1351 O O . VAL A 1 174 ? -13.130 -7.647 12.297 1.00 84.25 174 VAL A O 1
ATOM 1354 N N . VAL A 1 175 ? -15.060 -6.847 13.148 1.00 89.88 175 VAL A N 1
ATOM 1355 C CA . VAL A 1 175 ? -14.514 -5.554 13.565 1.00 89.88 175 VAL A CA 1
ATOM 1356 C C . VAL A 1 175 ? -13.595 -5.804 14.756 1.00 89.88 175 VAL A C 1
ATOM 1358 O O . VAL A 1 175 ? -14.035 -6.367 15.756 1.00 89.88 175 VAL A O 1
ATOM 1361 N N . GLN A 1 176 ? -12.334 -5.394 14.650 1.00 90.25 176 GLN A N 1
ATOM 1362 C CA . GLN A 1 176 ? -11.328 -5.660 15.679 1.00 90.25 176 GLN A CA 1
ATOM 1363 C C . GLN A 1 176 ? -11.513 -4.774 16.910 1.00 90.25 176 GLN A C 1
ATOM 1365 O O . GLN A 1 176 ? -11.249 -5.209 18.024 1.00 90.25 176 GLN A O 1
ATOM 1370 N N . CYS A 1 177 ? -11.971 -3.535 16.723 1.00 94.81 177 CYS A N 1
ATOM 1371 C CA . CYS A 1 177 ? -12.141 -2.590 17.818 1.00 94.81 177 CYS A CA 1
ATOM 1372 C C . CYS A 1 177 ? -13.354 -1.681 17.599 1.00 94.81 177 CYS A C 1
ATOM 1374 O O . CYS A 1 177 ? -13.669 -1.291 16.476 1.00 94.81 177 CYS A O 1
ATOM 1376 N N . LEU A 1 178 ? -14.052 -1.318 18.670 1.00 97.38 178 LEU A N 1
ATOM 1377 C CA . LEU A 1 178 ? -15.146 -0.349 18.618 1.00 97.38 178 LEU A CA 1
ATOM 1378 C C . LEU A 1 178 ? -14.947 0.683 19.718 1.00 97.38 178 LEU A C 1
ATOM 1380 O O . LEU A 1 178 ? -14.723 0.317 20.865 1.00 97.38 178 LEU A O 1
ATOM 1384 N N . ALA A 1 179 ? -15.086 1.964 19.396 1.00 97.88 179 ALA A N 1
ATOM 1385 C CA . ALA A 1 179 ? -15.098 3.035 20.379 1.00 97.88 179 ALA A CA 1
ATOM 1386 C C . ALA A 1 179 ? -16.390 3.852 20.287 1.00 97.88 179 ALA A C 1
ATOM 1388 O O . ALA A 1 179 ? -16.892 4.128 19.200 1.00 97.88 179 ALA A O 1
ATOM 1389 N N . ILE A 1 180 ? -16.907 4.279 21.436 1.00 98.06 180 ILE A N 1
ATOM 1390 C CA . ILE A 1 180 ? -17.880 5.370 21.534 1.00 98.06 180 ILE A CA 1
ATOM 1391 C C . ILE A 1 180 ? -17.277 6.474 22.398 1.00 98.06 180 ILE A C 1
ATOM 1393 O O . ILE A 1 180 ? -16.679 6.199 23.443 1.00 98.06 180 ILE A O 1
ATOM 1397 N N . THR A 1 181 ? -17.386 7.722 21.944 1.00 97.31 181 THR A N 1
ATOM 1398 C CA . THR A 1 181 ? -16.698 8.848 22.583 1.00 97.31 181 THR A CA 1
ATOM 1399 C C . THR A 1 181 ? -17.410 10.182 22.367 1.00 97.31 181 THR A C 1
ATOM 1401 O O . THR A 1 181 ? -17.992 10.436 21.315 1.00 97.31 181 THR A O 1
ATOM 1404 N N . ALA A 1 182 ? -17.304 11.071 23.356 1.00 93.25 182 ALA A N 1
ATOM 1405 C CA . ALA A 1 182 ? -17.600 12.501 23.213 1.00 93.25 182 ALA A CA 1
ATOM 1406 C C . ALA A 1 182 ? -16.320 13.351 23.050 1.00 93.25 182 ALA A C 1
ATOM 1408 O O . ALA A 1 182 ? -16.312 14.542 23.358 1.00 93.25 182 ALA A O 1
ATOM 1409 N N . GLY A 1 183 ? -15.201 12.729 22.670 1.00 89.88 183 GLY A N 1
ATOM 1410 C CA . GLY A 1 183 ? -13.860 13.309 22.680 1.00 89.88 183 GLY A CA 1
ATOM 1411 C C . GLY A 1 183 ? -13.228 13.301 24.072 1.00 89.88 183 GLY A C 1
ATOM 1412 O O . GLY A 1 183 ? -12.137 12.768 24.249 1.00 89.88 183 GLY A O 1
ATOM 1413 N N . ARG A 1 184 ? -13.936 13.836 25.074 1.00 90.25 184 ARG A N 1
ATOM 1414 C CA . ARG A 1 184 ? -13.440 13.948 26.456 1.00 90.25 184 ARG A CA 1
ATOM 1415 C C . ARG A 1 184 ? -13.407 12.627 27.227 1.00 90.25 184 ARG A C 1
ATOM 1417 O O . ARG A 1 184 ? -12.497 12.422 28.008 1.00 90.25 184 ARG A O 1
ATOM 1424 N N . TRP A 1 185 ? -14.351 11.719 26.997 1.00 95.00 185 TRP A N 1
ATOM 1425 C CA . TRP A 1 185 ? -14.360 10.375 27.588 1.00 95.00 185 TRP A CA 1
ATOM 1426 C C . TRP A 1 185 ? -14.391 9.319 26.487 1.00 95.00 185 TRP A C 1
ATOM 1428 O O . TRP A 1 185 ? -14.863 9.589 25.380 1.00 95.00 185 TRP A O 1
ATOM 1438 N N . TRP A 1 186 ? -13.914 8.115 26.791 1.00 97.25 186 TRP A N 1
ATOM 1439 C CA . TRP A 1 186 ? -13.820 7.007 25.843 1.00 97.25 186 TRP A CA 1
ATOM 1440 C C . TRP A 1 186 ? -14.337 5.714 26.462 1.00 97.25 186 TRP A C 1
ATOM 1442 O O . TRP A 1 186 ? -13.976 5.362 27.585 1.00 97.25 186 TRP A O 1
ATOM 1452 N N . VAL A 1 187 ? -15.161 4.991 25.706 1.00 98.19 187 VAL A N 1
ATOM 1453 C CA . VAL A 1 187 ? -15.480 3.587 25.970 1.00 98.19 187 VAL A CA 1
ATOM 1454 C C . VAL A 1 187 ? -15.006 2.780 24.772 1.00 98.19 187 VAL A C 1
ATOM 1456 O O . VAL A 1 187 ? -15.519 2.967 23.669 1.00 98.19 187 VAL A O 1
ATOM 1459 N N . ILE A 1 188 ? -14.019 1.914 24.989 1.00 98.19 188 ILE A N 1
ATOM 1460 C CA . ILE A 1 188 ? -13.387 1.096 23.953 1.00 98.19 188 ILE A CA 1
ATOM 1461 C C . ILE A 1 188 ? -13.712 -0.375 24.215 1.00 98.19 188 ILE A C 1
ATOM 1463 O O . ILE A 1 188 ? -13.492 -0.881 25.314 1.00 98.19 188 ILE A O 1
ATOM 1467 N N . PHE A 1 189 ? -14.214 -1.057 23.195 1.00 97.94 189 PHE A N 1
ATOM 1468 C CA . PHE A 1 189 ? -14.472 -2.488 23.169 1.00 97.94 189 PHE A CA 1
ATOM 1469 C C . PHE A 1 189 ? -13.368 -3.161 22.357 1.00 97.94 189 PHE A C 1
ATOM 1471 O O . PHE A 1 189 ? -13.295 -2.986 21.140 1.00 97.94 189 PHE A O 1
ATOM 1478 N N . THR A 1 190 ? -12.506 -3.912 23.039 1.00 95.56 190 THR A N 1
ATOM 1479 C CA . THR A 1 190 ? -11.298 -4.517 22.450 1.00 95.56 190 THR A CA 1
ATOM 1480 C C . THR A 1 190 ? -11.572 -5.834 21.730 1.00 95.56 190 THR A C 1
ATOM 1482 O O . THR A 1 190 ? -10.709 -6.326 21.016 1.00 95.56 190 THR A O 1
ATOM 1485 N N . ASP A 1 191 ? -12.754 -6.412 21.946 1.00 94.69 191 ASP A N 1
ATOM 1486 C CA . ASP A 1 191 ? -13.267 -7.560 21.200 1.00 94.69 191 ASP A CA 1
ATOM 1487 C C . ASP A 1 191 ? -14.774 -7.366 20.952 1.00 94.69 191 ASP A C 1
ATOM 1489 O O . ASP A 1 191 ? -15.619 -7.806 21.747 1.00 94.69 191 ASP A O 1
ATOM 1493 N N . PRO A 1 192 ? -15.145 -6.621 19.894 1.00 95.50 192 PRO A N 1
ATOM 1494 C CA . PRO A 1 192 ? -16.540 -6.366 19.562 1.00 95.50 192 PRO A CA 1
ATOM 1495 C C . PRO A 1 192 ? -17.332 -7.637 19.241 1.00 95.50 192 PRO A C 1
ATOM 1497 O O . PRO A 1 192 ? -18.532 -7.676 19.514 1.00 95.50 192 PRO A O 1
ATOM 1500 N N . TYR A 1 193 ? -16.696 -8.675 18.689 1.00 93.38 193 TYR A N 1
ATOM 1501 C CA . TYR A 1 193 ? -17.388 -9.921 18.363 1.00 93.38 193 TYR A CA 1
ATOM 1502 C C . TYR A 1 193 ? -17.811 -10.663 19.627 1.00 93.38 193 TYR A C 1
ATOM 1504 O O . TYR A 1 193 ? -19.000 -10.943 19.787 1.00 93.38 193 TYR A O 1
ATOM 1512 N N . GLU A 1 194 ? -16.894 -10.904 20.564 1.00 94.50 194 GLU A N 1
ATOM 1513 C CA . GLU A 1 194 ? -17.241 -11.5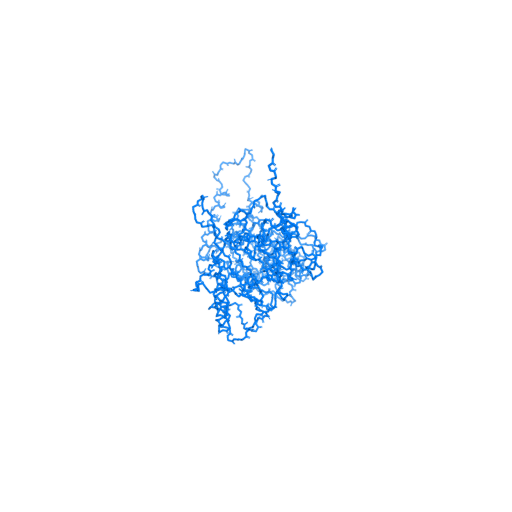55 21.832 1.00 94.50 194 GLU A CA 1
ATOM 1514 C C . GLU A 1 194 ? -18.234 -10.715 22.649 1.00 94.50 194 GLU A C 1
ATOM 1516 O O . GLU A 1 194 ? -19.164 -11.232 23.273 1.00 94.50 194 GLU A O 1
ATOM 1521 N N . THR A 1 195 ? -18.095 -9.389 22.586 1.00 96.00 195 THR A N 1
ATOM 1522 C CA . THR A 1 195 ? -18.968 -8.462 23.311 1.00 96.00 195 THR A CA 1
ATOM 1523 C C . THR A 1 195 ? -20.398 -8.471 22.760 1.00 96.00 195 THR A C 1
ATOM 1525 O O . THR A 1 195 ? -21.351 -8.654 23.520 1.00 96.00 195 THR A O 1
ATOM 1528 N N . PHE A 1 196 ? -20.575 -8.286 21.448 1.00 95.31 196 PHE A N 1
ATOM 1529 C CA . PHE A 1 196 ? -21.887 -8.017 20.847 1.00 95.31 196 PHE A CA 1
ATOM 1530 C C . PHE A 1 196 ? -22.493 -9.205 20.090 1.00 95.31 196 PHE A C 1
ATOM 1532 O O . PHE A 1 196 ? -23.713 -9.287 20.013 1.00 95.31 196 PHE A O 1
ATOM 1539 N N . VAL A 1 197 ? -21.688 -10.123 19.549 1.00 92.44 197 VAL A N 1
ATOM 1540 C CA . VAL A 1 197 ? -22.151 -11.177 18.624 1.00 92.44 197 VAL A CA 1
ATOM 1541 C C . VAL A 1 197 ? -22.163 -12.560 19.276 1.00 92.44 197 VAL A C 1
ATOM 1543 O O . VAL A 1 197 ? -23.145 -13.294 19.142 1.00 92.44 197 VAL A O 1
ATOM 1546 N N . ALA A 1 198 ? -21.094 -12.933 19.983 1.00 91.25 198 ALA A N 1
ATOM 1547 C CA . ALA A 1 198 ? -20.946 -14.270 20.545 1.00 91.25 198 ALA A CA 1
ATOM 1548 C C . ALA A 1 198 ? -22.052 -14.602 21.560 1.00 91.25 198 ALA A C 1
ATOM 1550 O O . ALA A 1 198 ? -22.565 -13.742 22.288 1.00 91.25 198 ALA A O 1
ATOM 1551 N N . ARG A 1 199 ? -22.416 -15.887 21.639 1.00 85.31 199 ARG A N 1
ATOM 1552 C CA . ARG A 1 199 ? -23.371 -16.382 22.638 1.00 85.31 199 ARG A CA 1
ATOM 1553 C C . ARG A 1 199 ? -22.654 -16.529 23.977 1.00 85.31 199 ARG A C 1
ATOM 1555 O O . ARG A 1 199 ? -21.765 -17.359 24.101 1.00 85.31 199 ARG A O 1
ATOM 1562 N N . GLY A 1 200 ? -23.064 -15.754 24.975 1.00 87.38 200 GLY A N 1
ATOM 1563 C CA . GLY A 1 200 ? -22.464 -15.789 26.306 1.00 87.38 200 GLY A CA 1
ATOM 1564 C C . GLY A 1 200 ? -22.539 -14.451 27.032 1.00 87.38 200 GLY A C 1
ATOM 1565 O O . GLY A 1 200 ? -23.008 -13.447 26.475 1.00 87.38 200 GLY A O 1
ATOM 1566 N N . ASN A 1 201 ? -22.069 -14.476 28.279 1.00 91.12 201 ASN A N 1
ATOM 1567 C CA . ASN A 1 201 ? -21.951 -13.302 29.137 1.00 91.12 201 ASN A CA 1
ATOM 1568 C C . ASN A 1 201 ? -20.877 -12.353 28.600 1.00 91.12 201 ASN A C 1
ATOM 1570 O O . ASN A 1 201 ? -19.886 -12.782 28.009 1.00 91.12 201 ASN A O 1
ATOM 1574 N N . VAL A 1 202 ? -21.074 -11.060 28.823 1.00 93.81 202 VAL A N 1
ATOM 1575 C CA . VAL A 1 202 ? -20.154 -10.024 28.362 1.00 93.81 202 VAL A CA 1
ATOM 1576 C C . VAL A 1 202 ? -19.052 -9.853 29.396 1.00 93.81 202 VAL A C 1
ATOM 1578 O O . VAL A 1 202 ? -19.301 -9.469 30.535 1.00 93.81 202 VAL A O 1
ATOM 1581 N N . THR A 1 203 ? -17.811 -10.114 28.992 1.00 93.62 203 THR A N 1
ATOM 1582 C CA . THR A 1 203 ? -16.644 -9.981 29.868 1.00 93.62 203 THR A CA 1
ATOM 1583 C C . THR A 1 203 ? -16.270 -8.503 30.041 1.00 93.62 203 THR A C 1
ATOM 1585 O O . THR A 1 203 ? -15.831 -7.880 29.071 1.00 93.62 203 THR A O 1
ATOM 1588 N N . PRO A 1 204 ? -16.328 -7.927 31.261 1.00 93.50 204 PRO A N 1
ATOM 1589 C CA . PRO A 1 204 ? -15.944 -6.529 31.485 1.00 93.50 204 PRO A CA 1
ATOM 1590 C C . PRO A 1 204 ? -14.485 -6.231 31.118 1.00 93.50 204 PRO A C 1
ATOM 1592 O O . PRO A 1 204 ? -14.150 -5.100 30.792 1.00 93.50 204 PRO A O 1
ATOM 1595 N N . ALA A 1 205 ? -13.610 -7.244 31.118 1.00 92.56 205 ALA A N 1
ATOM 1596 C CA . ALA A 1 205 ? -12.213 -7.099 30.714 1.00 92.56 205 ALA A CA 1
ATOM 1597 C C . ALA A 1 205 ? -12.024 -6.726 29.231 1.00 92.56 205 ALA A C 1
ATOM 1599 O O . ALA A 1 205 ? -10.953 -6.218 28.902 1.00 92.56 205 ALA A O 1
ATOM 1600 N N . ASN A 1 206 ? -13.038 -6.912 28.376 1.00 94.69 206 ASN A N 1
ATOM 1601 C CA . ASN A 1 206 ? -13.029 -6.471 26.973 1.00 94.69 206 ASN A CA 1
ATOM 1602 C C . ASN A 1 206 ? -13.514 -5.021 26.804 1.00 94.69 206 ASN A C 1
ATOM 1604 O O . ASN A 1 206 ? -13.588 -4.521 25.684 1.00 94.69 206 ASN A O 1
ATOM 1608 N N . ILE A 1 207 ? -13.863 -4.351 27.906 1.00 97.00 207 ILE A N 1
ATOM 1609 C CA . ILE A 1 207 ? -14.358 -2.977 27.935 1.00 97.00 207 ILE A CA 1
ATOM 1610 C C . ILE A 1 207 ? -13.319 -2.121 28.664 1.00 97.00 207 ILE A C 1
ATOM 1612 O O . ILE A 1 207 ? -12.844 -2.462 29.750 1.00 97.00 207 ILE A O 1
ATOM 1616 N N . ARG A 1 208 ? -12.938 -0.998 28.062 1.00 97.19 208 ARG A N 1
ATOM 1617 C CA . ARG A 1 208 ? -12.073 0.017 28.670 1.00 97.19 208 ARG A CA 1
ATOM 1618 C C . ARG A 1 208 ? -12.860 1.306 28.782 1.00 97.19 208 ARG A C 1
ATOM 1620 O O . ARG A 1 208 ? -13.294 1.839 27.764 1.00 97.19 208 ARG A O 1
ATOM 1627 N N . VAL A 1 209 ? -13.039 1.800 30.003 1.00 96.81 209 VAL A N 1
ATOM 1628 C CA . VAL A 1 209 ? -13.667 3.098 30.252 1.00 96.81 209 VAL A CA 1
ATOM 1629 C C . VAL A 1 209 ? -12.605 4.085 30.719 1.00 96.81 209 VAL A C 1
ATOM 1631 O O . VAL A 1 209 ? -11.844 3.818 31.652 1.00 96.81 209 VAL A O 1
ATOM 1634 N N . ILE A 1 210 ? -12.541 5.228 30.043 1.00 96.44 210 ILE A N 1
ATOM 1635 C CA . ILE A 1 210 ? -11.590 6.304 30.312 1.00 96.44 210 ILE A CA 1
ATOM 1636 C C . ILE A 1 210 ? -12.389 7.601 30.450 1.00 96.44 210 ILE A C 1
ATOM 1638 O O . ILE A 1 210 ? -13.028 8.057 29.501 1.00 96.44 210 ILE A O 1
ATOM 1642 N N . ASP A 1 211 ? -12.385 8.168 31.654 1.00 93.25 211 ASP A N 1
ATOM 1643 C CA . ASP A 1 211 ? -13.059 9.427 31.981 1.00 93.25 211 ASP A CA 1
ATOM 1644 C C . ASP A 1 211 ? -12.256 10.637 31.461 1.00 93.25 211 ASP A C 1
ATOM 1646 O O . ASP A 1 211 ? -11.054 10.543 31.212 1.00 93.25 211 ASP A O 1
ATOM 1650 N N . GLU A 1 212 ? -12.908 11.795 31.353 1.00 90.62 212 GLU A N 1
ATOM 1651 C CA . GLU A 1 212 ? -12.295 13.091 31.033 1.00 90.62 212 GLU A CA 1
ATOM 1652 C C . GLU A 1 212 ? -11.069 13.410 31.887 1.00 90.62 212 GLU A C 1
ATOM 1654 O O . GLU A 1 212 ? -10.076 13.923 31.367 1.00 90.62 212 GLU A O 1
ATOM 1659 N N . ARG A 1 213 ? -11.103 13.077 33.179 1.00 90.12 213 ARG A N 1
ATOM 1660 C CA . ARG A 1 213 ? -9.984 13.365 34.094 1.00 90.12 213 ARG A CA 1
ATOM 1661 C C . ARG A 1 213 ? -8.738 12.541 33.782 1.00 90.12 213 ARG A C 1
ATOM 1663 O O . ARG A 1 213 ? -7.627 12.996 34.041 1.00 90.12 213 ARG A O 1
ATOM 1670 N N . ASP A 1 214 ? -8.933 11.361 33.200 1.00 92.81 214 ASP A N 1
ATOM 1671 C CA . ASP A 1 214 ? -7.873 10.386 32.978 1.00 92.81 214 ASP A CA 1
ATOM 1672 C C . ASP A 1 214 ? -7.470 10.267 31.506 1.00 92.81 214 ASP A C 1
ATOM 1674 O O . ASP A 1 214 ? -6.423 9.695 31.222 1.00 92.81 214 ASP A O 1
ATOM 1678 N N . ALA A 1 215 ? -8.244 10.816 30.565 1.00 92.25 215 ALA A N 1
ATOM 1679 C CA . ALA A 1 215 ? -8.038 10.646 29.124 1.00 92.25 215 ALA A CA 1
ATOM 1680 C C . ALA A 1 215 ? -6.613 10.981 28.656 1.00 92.25 215 ALA A C 1
ATOM 1682 O O . ALA A 1 215 ? -6.005 10.208 27.917 1.00 92.25 215 ALA A O 1
ATOM 1683 N N . VAL A 1 216 ? -6.034 12.087 29.134 1.00 94.25 216 VAL A N 1
ATOM 1684 C CA . VAL A 1 216 ? -4.644 12.455 28.806 1.00 94.25 216 VAL A CA 1
ATOM 1685 C C . VAL A 1 216 ? -3.639 11.551 29.528 1.00 94.25 216 VAL A C 1
ATOM 1687 O O . VAL A 1 216 ? -2.624 11.155 28.947 1.00 94.25 216 VAL A O 1
ATOM 1690 N N . ALA A 1 217 ? -3.900 11.198 30.789 1.00 94.00 217 ALA A N 1
ATOM 1691 C CA . ALA A 1 217 ? -3.008 10.360 31.590 1.00 94.00 217 ALA A CA 1
ATOM 1692 C C . ALA A 1 217 ? -2.924 8.922 31.052 1.00 94.00 217 ALA A C 1
ATOM 1694 O O . ALA A 1 217 ? -1.826 8.376 30.966 1.00 94.00 217 ALA A O 1
ATOM 1695 N N . ARG A 1 218 ? -4.065 8.368 30.628 1.00 95.31 218 ARG A N 1
ATOM 1696 C CA . ARG A 1 218 ? -4.262 7.022 30.066 1.00 95.31 218 ARG A CA 1
ATOM 1697 C C . ARG A 1 218 ? -4.291 7.014 28.531 1.00 95.31 218 ARG A C 1
ATOM 1699 O O . ARG A 1 218 ? -4.789 6.073 27.921 1.00 95.31 218 ARG A O 1
ATOM 1706 N N . SER A 1 219 ? -3.748 8.050 27.893 1.00 95.12 219 SER A N 1
ATOM 1707 C CA . SER A 1 219 ? -3.694 8.174 26.427 1.00 95.12 219 SER A CA 1
ATOM 1708 C C . SER A 1 219 ? -2.960 7.014 25.749 1.00 95.12 219 SER A C 1
ATOM 1710 O O . SER A 1 219 ? -3.345 6.614 24.654 1.00 95.12 219 SER A O 1
ATOM 1712 N N . ASP A 1 220 ? -1.973 6.414 26.416 1.00 94.56 220 ASP A N 1
ATOM 1713 C CA . ASP A 1 220 ? -1.285 5.213 25.933 1.00 94.56 220 ASP A CA 1
ATOM 1714 C C . ASP A 1 220 ? -2.253 4.040 25.699 1.00 94.56 220 ASP A C 1
ATOM 1716 O O . ASP A 1 220 ? -2.099 3.324 24.714 1.00 94.56 220 ASP A O 1
ATOM 1720 N N . GLU A 1 221 ? -3.277 3.872 26.547 1.00 94.56 221 GLU A N 1
ATOM 1721 C CA . GLU A 1 221 ? -4.291 2.819 26.384 1.00 94.56 221 GLU A CA 1
ATOM 1722 C C . GLU A 1 221 ? -5.191 3.083 25.170 1.00 94.56 221 GLU A C 1
ATOM 1724 O O . GLU A 1 221 ? -5.525 2.159 24.429 1.00 94.56 221 GLU A O 1
ATOM 1729 N N . ILE A 1 222 ? -5.556 4.349 24.930 1.00 95.69 222 ILE A N 1
ATOM 1730 C CA . ILE A 1 222 ? -6.306 4.752 23.730 1.00 95.69 222 ILE A CA 1
ATOM 1731 C C . ILE A 1 222 ? -5.467 4.447 22.484 1.00 95.69 222 ILE A C 1
ATOM 1733 O O . ILE A 1 222 ? -5.965 3.853 21.529 1.00 95.69 222 ILE A O 1
ATOM 1737 N N . PHE A 1 223 ? -4.183 4.814 22.509 1.00 94.75 223 PHE A N 1
ATOM 1738 C CA . PHE A 1 223 ? -3.262 4.578 21.404 1.00 94.75 223 PHE A CA 1
ATOM 1739 C C . PHE A 1 223 ? -3.085 3.084 21.118 1.00 94.75 223 PHE A C 1
ATOM 1741 O O . PHE A 1 223 ? -3.215 2.660 19.974 1.00 94.75 223 PHE A O 1
ATOM 1748 N N . ASP A 1 224 ? -2.840 2.269 22.143 1.00 92.44 224 ASP A N 1
ATOM 1749 C CA . ASP A 1 224 ? -2.601 0.834 21.971 1.00 92.44 224 ASP A CA 1
ATOM 1750 C C . ASP A 1 224 ? -3.793 0.089 21.363 1.00 92.44 224 ASP A C 1
ATOM 1752 O O . ASP A 1 224 ? -3.589 -0.897 20.656 1.00 92.44 224 ASP A O 1
ATOM 1756 N N . HIS A 1 225 ? -5.021 0.559 21.598 1.00 93.62 225 HIS A N 1
ATOM 1757 C CA . HIS A 1 225 ? -6.228 -0.087 21.085 1.00 93.62 225 HIS A CA 1
ATOM 1758 C C . HIS A 1 225 ? -6.761 0.502 19.777 1.00 93.62 225 HIS A C 1
ATOM 1760 O O . HIS A 1 225 ? -7.402 -0.223 19.017 1.00 93.62 225 HIS A O 1
ATOM 1766 N N . LEU A 1 226 ? -6.556 1.798 19.521 1.00 94.69 226 LEU A N 1
ATOM 1767 C CA . LEU A 1 226 ? -7.183 2.495 18.391 1.00 94.69 226 LEU A CA 1
ATOM 1768 C C . LEU A 1 226 ? -6.194 2.955 17.320 1.00 94.69 226 LEU A C 1
ATOM 1770 O O . LEU A 1 226 ? -6.637 3.349 16.240 1.00 94.69 226 LEU A O 1
ATOM 1774 N N . ALA A 1 227 ? -4.882 2.944 17.579 1.00 91.81 227 ALA A N 1
ATOM 1775 C CA . ALA A 1 227 ? -3.914 3.399 16.588 1.00 91.81 227 ALA A CA 1
ATOM 1776 C C . ALA A 1 227 ? -3.977 2.537 15.325 1.00 91.81 227 ALA A C 1
ATOM 1778 O O . ALA A 1 227 ? -4.058 1.308 15.396 1.00 91.81 227 ALA A O 1
ATOM 1779 N N . ARG A 1 228 ? -3.867 3.183 14.158 1.00 88.25 228 ARG A N 1
ATOM 1780 C CA . ARG A 1 228 ? -3.902 2.520 12.846 1.00 88.25 228 ARG A CA 1
ATOM 1781 C C . ARG A 1 228 ? -2.959 1.320 12.810 1.00 88.25 228 ARG A C 1
ATOM 1783 O O . ARG A 1 228 ? -3.353 0.230 12.435 1.00 88.25 228 ARG A O 1
ATOM 1790 N N . GLN A 1 229 ? -1.731 1.509 13.275 1.00 81.56 229 GLN A N 1
ATOM 1791 C CA . GLN A 1 229 ? -0.671 0.495 13.331 1.00 81.56 229 GLN A CA 1
ATOM 1792 C C . GLN A 1 229 ? -0.906 -0.662 14.318 1.00 81.56 229 GLN A C 1
ATOM 1794 O O . GLN A 1 229 ? -0.235 -1.684 14.209 1.00 81.56 229 GLN A O 1
ATOM 1799 N N . ALA A 1 230 ? -1.811 -0.511 15.289 1.00 83.50 230 ALA A N 1
ATOM 1800 C CA . ALA A 1 230 ? -2.200 -1.600 16.184 1.00 83.50 230 ALA A CA 1
ATOM 1801 C C . ALA A 1 230 ? -3.246 -2.521 15.532 1.00 83.50 230 ALA A C 1
ATOM 1803 O O . ALA A 1 230 ? -3.306 -3.705 15.848 1.00 83.50 230 ALA A O 1
ATOM 1804 N N . LEU A 1 231 ? -4.044 -1.974 14.610 1.00 84.50 231 LEU A N 1
ATOM 1805 C CA . LEU A 1 231 ? -5.164 -2.656 13.952 1.00 84.50 231 LEU A CA 1
ATOM 1806 C C . LEU A 1 231 ? -4.835 -3.087 12.512 1.00 84.50 231 LEU A C 1
ATOM 1808 O O . LEU A 1 231 ? -5.423 -4.023 11.968 1.00 84.50 231 LEU A O 1
ATOM 1812 N N . ILE A 1 232 ? -3.873 -2.409 11.887 1.00 77.31 232 ILE A N 1
ATOM 1813 C CA . ILE A 1 232 ? -3.361 -2.678 10.549 1.00 77.31 232 ILE A CA 1
ATOM 1814 C C . ILE A 1 232 ? -1.918 -3.161 10.678 1.00 77.31 232 ILE A C 1
ATOM 1816 O O . ILE A 1 232 ? -0.988 -2.367 10.823 1.00 77.31 232 ILE A O 1
ATOM 1820 N N . ASN A 1 233 ? -1.728 -4.475 10.561 1.00 64.75 233 ASN A N 1
ATOM 1821 C CA . ASN A 1 233 ? -0.412 -5.101 10.412 1.00 64.75 233 ASN A CA 1
ATOM 1822 C C . ASN A 1 233 ? 0.110 -4.962 8.971 1.00 64.75 233 ASN A C 1
ATOM 1824 O O . ASN A 1 233 ? 0.542 -5.947 8.374 1.00 64.75 233 ASN A O 1
ATOM 1828 N N . ASP A 1 234 ? 0.046 -3.768 8.378 1.00 65.19 234 ASP A N 1
ATOM 1829 C CA . ASP A 1 234 ? 0.666 -3.553 7.069 1.00 65.19 234 ASP A CA 1
ATOM 1830 C C . ASP A 1 234 ? 2.192 -3.597 7.240 1.00 65.19 234 ASP A C 1
ATOM 1832 O O . ASP A 1 234 ? 2.736 -2.941 8.139 1.00 65.19 234 ASP A O 1
ATOM 1836 N N . PRO A 1 235 ? 2.921 -4.345 6.396 1.00 66.50 235 PRO A N 1
ATOM 1837 C CA . PRO A 1 235 ? 4.361 -4.228 6.350 1.00 66.50 235 PRO A CA 1
ATOM 1838 C C . PRO A 1 235 ? 4.695 -2.799 5.898 1.00 66.50 235 PRO A C 1
ATOM 1840 O O . PRO A 1 235 ? 3.939 -2.205 5.120 1.00 66.50 235 PRO A O 1
ATOM 1843 N N . PRO A 1 236 ? 5.829 -2.229 6.335 1.00 76.94 236 PRO A N 1
ATOM 1844 C CA . PRO A 1 236 ? 6.332 -1.012 5.706 1.00 76.94 236 PRO A CA 1
ATOM 1845 C C . PRO A 1 236 ? 6.532 -1.247 4.197 1.00 76.94 236 PRO A C 1
ATOM 1847 O O . PRO A 1 236 ? 6.594 -2.393 3.746 1.00 76.94 236 PRO A O 1
ATOM 1850 N N . ASP A 1 237 ? 6.673 -0.171 3.412 1.00 80.56 237 ASP A N 1
ATOM 1851 C CA . ASP A 1 237 ? 6.802 -0.261 1.944 1.00 80.56 237 ASP A CA 1
ATOM 1852 C C . ASP A 1 237 ? 7.835 -1.294 1.480 1.00 80.56 237 ASP A C 1
ATOM 1854 O O . ASP A 1 237 ? 7.624 -1.980 0.474 1.00 80.56 237 ASP A O 1
ATOM 1858 N N . TYR A 1 238 ? 8.916 -1.420 2.251 1.00 90.69 238 TYR A N 1
ATOM 1859 C CA . TYR A 1 238 ? 9.841 -2.537 2.216 1.00 90.69 238 TYR A CA 1
ATOM 1860 C C . TYR A 1 238 ? 10.451 -2.785 3.603 1.00 90.69 238 TYR A C 1
ATOM 1862 O O . TYR A 1 238 ? 10.521 -1.885 4.443 1.00 90.69 238 TYR A O 1
ATOM 1870 N N . ILE A 1 239 ? 10.959 -3.997 3.811 1.00 92.69 239 ILE A N 1
ATOM 1871 C CA . ILE A 1 239 ? 11.769 -4.386 4.973 1.00 92.69 239 ILE A CA 1
ATOM 1872 C C . ILE A 1 239 ? 13.188 -4.783 4.548 1.00 92.69 239 ILE A C 1
ATOM 1874 O O . ILE A 1 239 ? 13.433 -5.135 3.393 1.00 92.69 239 ILE 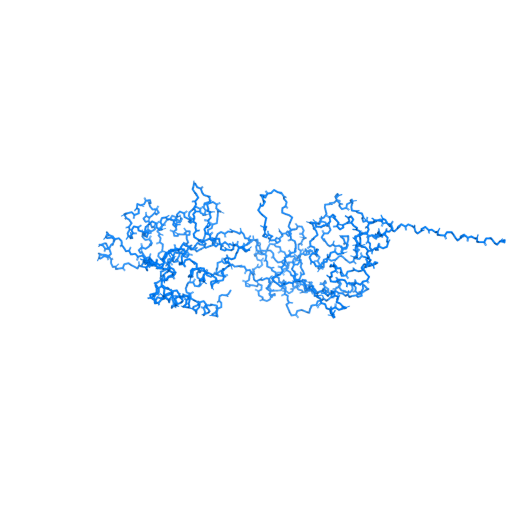A O 1
ATOM 1878 N N . GLN A 1 240 ? 14.129 -4.743 5.492 1.00 94.38 240 GLN A N 1
ATOM 1879 C CA . GLN A 1 240 ? 15.445 -5.369 5.335 1.00 94.38 240 GLN A CA 1
ATOM 1880 C C . GLN A 1 240 ? 15.347 -6.891 5.513 1.00 94.38 240 GLN A C 1
ATOM 1882 O O . GLN A 1 240 ? 14.505 -7.344 6.294 1.00 94.38 240 GLN A O 1
ATOM 1887 N N . PRO A 1 241 ? 16.240 -7.690 4.893 1.00 95.38 241 PRO A N 1
ATOM 1888 C CA . PRO A 1 241 ? 16.264 -9.138 5.103 1.00 95.38 241 PRO A CA 1
ATOM 1889 C C . PRO A 1 241 ? 16.302 -9.536 6.586 1.00 95.38 241 PRO A C 1
ATOM 1891 O O . PRO A 1 241 ? 15.517 -10.372 7.011 1.00 95.38 241 PRO A O 1
ATOM 1894 N N . SER A 1 242 ? 17.103 -8.847 7.405 1.00 92.88 242 SER A N 1
ATOM 1895 C CA . SER A 1 242 ? 17.235 -9.128 8.845 1.00 92.88 242 SER A CA 1
ATOM 1896 C C . SER A 1 242 ? 15.977 -8.841 9.679 1.00 92.88 242 SER A C 1
ATOM 1898 O O . SER A 1 242 ? 15.949 -9.118 10.873 1.00 92.88 242 SER A O 1
ATOM 1900 N N . GLN A 1 243 ? 14.957 -8.201 9.099 1.00 89.00 243 GLN A N 1
ATOM 1901 C CA . GLN A 1 243 ? 13.675 -7.931 9.759 1.00 89.00 243 GLN A CA 1
ATOM 1902 C C . GLN A 1 243 ? 12.616 -8.979 9.402 1.00 89.00 243 GLN A C 1
ATOM 1904 O O . GLN A 1 243 ? 11.536 -8.980 9.987 1.00 89.00 243 GLN A O 1
ATOM 1909 N N . LEU A 1 244 ? 12.901 -9.862 8.445 1.00 90.00 244 LEU A N 1
ATOM 1910 C CA . LEU A 1 244 ? 11.928 -10.758 7.831 1.00 90.00 244 LEU A CA 1
ATOM 1911 C C . LEU A 1 244 ? 11.226 -11.678 8.834 1.00 90.00 244 LEU A C 1
ATOM 1913 O O . LEU A 1 244 ? 10.005 -11.811 8.782 1.00 90.00 244 LEU A O 1
ATOM 1917 N N . SER A 1 245 ? 11.966 -12.212 9.805 1.00 86.00 245 SER A N 1
ATOM 1918 C CA . SER A 1 245 ? 11.427 -13.072 10.867 1.00 86.00 245 SER A CA 1
ATOM 1919 C C . SER A 1 245 ? 10.391 -12.383 11.766 1.00 86.00 245 SER A C 1
ATOM 1921 O O . SER A 1 245 ? 9.610 -13.059 12.427 1.00 86.00 245 SER A O 1
ATOM 1923 N N . THR A 1 246 ? 10.342 -11.045 11.778 1.00 82.31 246 THR A N 1
ATOM 1924 C CA . THR A 1 246 ? 9.306 -10.278 12.496 1.00 82.31 246 THR A CA 1
ATOM 1925 C C . THR A 1 246 ? 7.965 -10.273 11.756 1.00 82.31 246 THR A C 1
ATOM 1927 O O . THR A 1 246 ? 6.927 -10.062 12.377 1.00 82.31 246 THR A O 1
ATOM 1930 N N . TYR A 1 247 ? 7.976 -10.486 10.436 1.00 83.62 247 TYR A N 1
ATOM 1931 C CA . TYR A 1 247 ? 6.797 -10.336 9.577 1.00 83.62 247 TYR A CA 1
ATOM 1932 C C . TYR A 1 247 ? 6.304 -11.647 8.962 1.00 83.62 247 TYR A C 1
ATOM 1934 O O . TYR A 1 247 ? 5.132 -11.727 8.602 1.00 83.62 247 TYR A O 1
ATOM 1942 N N . ALA A 1 248 ? 7.163 -12.656 8.814 1.00 87.00 248 ALA A N 1
ATOM 1943 C CA . ALA A 1 248 ? 6.779 -13.949 8.262 1.00 87.00 248 ALA A CA 1
ATOM 1944 C C . ALA A 1 248 ? 7.663 -15.080 8.794 1.00 87.00 248 ALA A C 1
ATOM 1946 O O . ALA A 1 248 ? 8.876 -14.923 8.948 1.00 87.00 248 ALA A O 1
ATOM 1947 N N . SER A 1 249 ? 7.057 -16.247 9.000 1.00 89.44 249 SER A N 1
ATOM 1948 C CA . SER A 1 249 ? 7.765 -17.517 9.134 1.00 89.44 249 SER A CA 1
ATOM 1949 C C . SER A 1 249 ? 7.759 -18.282 7.801 1.00 89.44 249 SER A C 1
ATOM 1951 O O . SER A 1 249 ? 6.934 -18.002 6.926 1.00 89.44 249 SER A O 1
ATOM 1953 N N . PRO A 1 250 ? 8.620 -19.300 7.625 1.00 90.50 250 PRO A N 1
ATOM 1954 C CA . PRO A 1 250 ? 8.619 -20.125 6.415 1.00 90.50 250 PRO A CA 1
ATOM 1955 C C . PRO A 1 250 ? 7.267 -20.781 6.117 1.00 90.50 250 PRO A C 1
ATOM 1957 O O . PRO A 1 250 ? 6.906 -20.944 4.953 1.00 90.50 250 PRO A O 1
ATOM 1960 N N . ALA A 1 251 ? 6.509 -21.141 7.158 1.00 89.62 251 ALA A N 1
ATOM 1961 C CA . ALA A 1 251 ? 5.198 -21.766 7.013 1.00 89.62 251 ALA A CA 1
ATOM 1962 C C . ALA A 1 251 ? 4.151 -20.799 6.439 1.00 89.62 251 ALA A C 1
ATOM 1964 O O . ALA A 1 251 ? 3.233 -21.237 5.741 1.00 89.62 251 ALA A O 1
ATOM 1965 N N . ASP A 1 252 ? 4.318 -19.497 6.675 1.00 88.19 252 ASP A N 1
ATOM 1966 C CA . ASP A 1 252 ? 3.381 -18.459 6.244 1.00 88.19 252 ASP A CA 1
ATOM 1967 C C . ASP A 1 252 ? 3.541 -18.100 4.770 1.00 88.19 252 ASP A C 1
ATOM 1969 O O . ASP A 1 252 ? 2.672 -17.440 4.210 1.00 88.19 252 ASP A O 1
ATOM 1973 N N . ILE A 1 253 ? 4.631 -18.513 4.122 1.00 94.06 253 ILE A N 1
ATOM 1974 C CA . ILE A 1 253 ? 4.952 -18.099 2.757 1.00 94.06 253 ILE A CA 1
ATOM 1975 C C . ILE A 1 253 ? 4.247 -19.014 1.756 1.00 94.06 253 ILE A C 1
ATOM 1977 O O . ILE A 1 253 ? 4.400 -20.237 1.773 1.00 94.06 253 ILE A O 1
ATOM 1981 N N . ALA A 1 254 ? 3.474 -18.403 0.861 1.00 95.12 254 ALA A N 1
ATOM 1982 C CA . ALA A 1 254 ? 2.842 -19.077 -0.262 1.00 95.12 254 ALA A CA 1
ATOM 1983 C C . ALA A 1 254 ? 3.754 -19.066 -1.493 1.00 95.12 254 ALA A C 1
ATOM 1985 O O . ALA A 1 254 ? 3.971 -20.109 -2.110 1.00 95.12 254 ALA A O 1
ATOM 1986 N N . ARG A 1 255 ? 4.273 -17.887 -1.860 1.00 97.06 255 ARG A N 1
ATOM 1987 C CA . ARG A 1 255 ? 5.062 -17.664 -3.082 1.00 97.06 255 ARG A CA 1
ATOM 1988 C C . ARG A 1 255 ? 6.127 -16.587 -2.859 1.00 97.06 255 ARG A C 1
ATOM 1990 O O . ARG A 1 255 ? 6.025 -15.764 -1.952 1.00 97.06 255 ARG A O 1
ATOM 1997 N N . LEU A 1 256 ? 7.144 -16.594 -3.714 1.00 98.00 256 LEU A N 1
ATOM 1998 C CA . LEU A 1 256 ? 8.218 -15.600 -3.764 1.00 98.00 256 LEU A CA 1
ATOM 1999 C C . LEU A 1 256 ? 8.405 -15.156 -5.213 1.00 98.00 256 LEU A C 1
ATOM 2001 O O . LEU A 1 256 ? 8.321 -15.985 -6.112 1.00 98.00 256 LEU A O 1
ATOM 2005 N N . PHE A 1 257 ? 8.703 -13.883 -5.451 1.00 98.56 257 PHE A N 1
ATOM 2006 C CA . PHE A 1 257 ? 8.958 -13.339 -6.785 1.00 98.56 257 PHE A CA 1
ATOM 2007 C C . PHE A 1 257 ? 10.199 -12.444 -6.770 1.00 98.56 257 PHE A C 1
ATOM 2009 O O . PHE A 1 257 ? 10.419 -11.704 -5.808 1.00 98.56 257 PHE A O 1
ATOM 2016 N N . HIS A 1 258 ? 10.987 -12.465 -7.848 1.00 98.62 258 HIS A N 1
ATOM 2017 C CA . HIS A 1 258 ? 11.949 -11.397 -8.097 1.00 98.62 258 HIS A CA 1
ATOM 2018 C C . HIS A 1 258 ? 11.213 -10.095 -8.399 1.00 98.62 258 HIS A C 1
ATOM 2020 O O . HIS A 1 258 ? 10.139 -10.077 -9.014 1.00 98.62 258 HIS A O 1
ATOM 2026 N N . ALA A 1 259 ? 11.816 -9.004 -7.948 1.00 98.38 259 ALA A N 1
ATOM 2027 C CA . ALA A 1 259 ? 11.337 -7.663 -8.173 1.00 98.38 259 ALA A CA 1
ATOM 2028 C C . ALA A 1 259 ? 12.512 -6.686 -8.284 1.00 98.38 259 ALA A C 1
ATOM 2030 O O . ALA A 1 259 ? 13.661 -7.003 -7.974 1.00 98.38 259 ALA A O 1
ATOM 2031 N N . LEU A 1 260 ? 12.201 -5.468 -8.704 1.00 98.19 260 LEU A N 1
ATOM 2032 C CA . LEU A 1 260 ? 13.123 -4.348 -8.748 1.00 98.19 260 LEU A CA 1
ATOM 2033 C C . LEU A 1 260 ? 12.463 -3.144 -8.097 1.00 98.19 260 LEU A C 1
ATOM 2035 O O . LEU A 1 260 ? 11.356 -2.767 -8.476 1.00 98.19 260 LEU A O 1
ATOM 2039 N N . TRP A 1 261 ? 13.160 -2.509 -7.162 1.00 97.50 261 TRP A N 1
ATOM 2040 C CA . TRP A 1 261 ? 12.870 -1.120 -6.841 1.00 97.50 261 TRP A CA 1
ATOM 2041 C C . TRP A 1 261 ? 13.623 -0.238 -7.832 1.00 97.50 261 TRP A C 1
ATOM 2043 O O . TRP A 1 261 ? 14.835 -0.364 -8.011 1.00 97.50 261 TRP A O 1
ATOM 2053 N N . ILE A 1 262 ? 12.887 0.616 -8.524 1.00 97.31 262 ILE A N 1
ATOM 2054 C CA . ILE A 1 262 ? 13.348 1.417 -9.649 1.00 97.31 262 ILE A CA 1
ATOM 2055 C C . ILE A 1 262 ? 13.256 2.871 -9.228 1.00 97.31 262 ILE A C 1
ATOM 2057 O O . ILE A 1 262 ? 12.185 3.329 -8.849 1.00 97.31 262 ILE A O 1
ATOM 2061 N N . ALA A 1 263 ? 14.368 3.592 -9.315 1.00 95.50 263 ALA A N 1
ATOM 2062 C CA . ALA A 1 263 ? 14.400 5.035 -9.123 1.00 95.50 263 ALA A CA 1
ATOM 2063 C C . ALA A 1 263 ? 14.850 5.701 -10.423 1.00 95.50 263 ALA A C 1
ATOM 2065 O O . ALA A 1 263 ? 16.003 5.541 -10.843 1.00 95.50 263 ALA A O 1
ATOM 2066 N N . ARG A 1 264 ? 13.949 6.457 -11.050 1.00 94.19 264 ARG A N 1
ATOM 2067 C CA . ARG A 1 264 ? 14.235 7.233 -12.256 1.00 94.19 264 ARG A CA 1
ATOM 2068 C C . ARG A 1 264 ? 14.541 8.666 -11.854 1.00 94.19 264 ARG A C 1
ATOM 2070 O O . ARG A 1 264 ? 13.700 9.359 -11.305 1.00 94.19 264 ARG A O 1
ATOM 2077 N N . LYS A 1 265 ? 15.759 9.122 -12.111 1.00 91.88 265 LYS A N 1
ATOM 2078 C CA . LYS A 1 265 ? 16.197 10.470 -11.741 1.00 91.88 265 LYS A CA 1
ATOM 2079 C C . LYS A 1 265 ? 16.486 11.293 -12.978 1.00 91.88 265 LYS A C 1
ATOM 2081 O O . LYS A 1 265 ? 16.955 10.765 -13.982 1.00 91.88 265 LYS A O 1
ATOM 2086 N N . ARG A 1 266 ? 16.219 12.591 -12.878 1.00 90.75 266 ARG A N 1
ATOM 2087 C CA . ARG A 1 266 ? 16.775 13.587 -13.787 1.00 90.75 266 ARG A CA 1
ATOM 2088 C C . ARG A 1 266 ? 18.175 13.929 -13.291 1.00 90.75 266 ARG A C 1
ATOM 2090 O O . ARG A 1 266 ? 18.320 14.308 -12.131 1.00 90.75 266 ARG A O 1
ATOM 2097 N N . ASP A 1 267 ? 19.166 13.768 -14.149 1.00 86.50 267 ASP A N 1
ATOM 2098 C CA . ASP A 1 267 ? 20.554 14.148 -13.892 1.00 86.50 267 ASP A CA 1
ATOM 2099 C C . ASP A 1 267 ? 21.010 15.180 -14.936 1.00 86.50 267 ASP A C 1
ATOM 2101 O O . ASP A 1 267 ? 20.324 15.384 -15.941 1.00 86.50 267 ASP A O 1
ATOM 2105 N N . GLY A 1 268 ? 22.127 15.856 -14.681 1.00 84.62 268 GLY A N 1
ATOM 2106 C CA . GLY A 1 268 ? 22.642 16.939 -15.518 1.00 84.62 268 GLY A CA 1
ATOM 2107 C C . GLY A 1 268 ? 22.012 18.312 -15.245 1.00 84.62 268 GLY A C 1
ATOM 2108 O O . GLY A 1 268 ? 21.176 18.500 -14.356 1.00 84.62 268 GLY A O 1
ATOM 2109 N N . ALA A 1 269 ? 22.458 19.315 -16.004 1.00 82.00 269 ALA A N 1
ATOM 2110 C CA . ALA A 1 269 ? 21.926 20.676 -15.931 1.00 82.00 269 ALA A CA 1
ATOM 2111 C C . ALA A 1 269 ? 20.597 20.793 -16.696 1.00 82.00 269 ALA A C 1
ATOM 2113 O O . ALA A 1 269 ? 20.275 19.965 -17.538 1.00 82.00 269 ALA A O 1
ATOM 2114 N N . HIS A 1 270 ? 19.826 21.862 -16.472 1.00 75.44 270 HIS A N 1
ATOM 2115 C CA . HIS A 1 270 ? 18.523 22.050 -17.132 1.00 75.44 270 HIS A CA 1
ATOM 2116 C C . HIS A 1 270 ? 18.578 22.075 -18.677 1.00 75.44 270 HIS A C 1
ATOM 2118 O O . HIS A 1 270 ? 17.561 21.817 -19.313 1.00 75.44 270 HIS A O 1
ATOM 2124 N N . PHE A 1 271 ? 19.741 22.369 -19.270 1.00 76.50 271 PHE A N 1
ATOM 2125 C CA . PHE A 1 271 ? 19.991 22.376 -20.719 1.00 76.50 271 PHE A CA 1
ATOM 2126 C C . PHE A 1 271 ? 20.642 21.087 -21.254 1.00 76.50 271 PHE A C 1
ATOM 2128 O O . PHE A 1 271 ? 20.826 20.964 -22.459 1.00 76.50 271 PHE A O 1
ATOM 2135 N N . ASP A 1 272 ? 20.993 20.148 -20.376 1.00 78.12 272 ASP A N 1
ATOM 2136 C CA . ASP A 1 272 ? 21.614 18.859 -20.710 1.00 78.12 272 ASP A CA 1
ATOM 2137 C C . ASP A 1 272 ? 21.097 17.782 -19.744 1.00 78.12 272 ASP A C 1
ATOM 2139 O O . ASP A 1 272 ? 21.845 17.044 -19.105 1.00 78.12 272 ASP A O 1
ATOM 2143 N N . ALA A 1 273 ? 19.780 17.795 -19.525 1.00 82.81 273 ALA A N 1
ATOM 2144 C CA . ALA A 1 273 ? 19.137 16.917 -18.565 1.00 82.81 273 ALA A CA 1
ATOM 2145 C C . ALA A 1 273 ? 18.889 15.548 -19.202 1.00 82.81 273 ALA A C 1
ATOM 2147 O O . ALA A 1 273 ? 18.200 15.455 -20.218 1.00 82.81 273 ALA A O 1
ATOM 2148 N N . PHE A 1 274 ? 19.365 14.484 -18.563 1.00 86.75 274 PHE A N 1
ATOM 2149 C CA . PHE A 1 274 ? 19.197 13.111 -19.037 1.00 86.75 274 PHE A CA 1
ATOM 2150 C C . PHE A 1 274 ? 18.629 12.204 -17.936 1.00 86.75 274 PHE A C 1
ATOM 2152 O O . PHE A 1 274 ? 18.753 12.501 -16.742 1.00 86.75 274 PHE A O 1
ATOM 2159 N N . PRO A 1 275 ? 17.956 11.098 -18.300 1.00 93.31 275 PRO A N 1
ATOM 2160 C CA . PRO A 1 275 ? 17.456 10.152 -17.320 1.00 93.31 275 PRO A CA 1
ATOM 2161 C C . PRO A 1 275 ? 18.600 9.276 -16.792 1.00 93.31 275 PRO A C 1
ATOM 2163 O O . PRO A 1 275 ? 19.414 8.763 -17.558 1.00 93.31 275 PRO A O 1
ATOM 2166 N N . GLN A 1 276 ? 18.607 9.029 -15.486 1.00 95.00 276 GLN A N 1
ATOM 2167 C CA . GLN A 1 276 ? 19.343 7.933 -14.865 1.00 95.00 276 GLN A CA 1
ATOM 2168 C C . GLN A 1 276 ? 18.344 6.971 -14.227 1.00 95.00 276 GLN A C 1
ATOM 2170 O O . GLN A 1 276 ? 17.650 7.326 -13.273 1.00 95.00 276 GLN A O 1
ATOM 2175 N N . ILE A 1 277 ? 18.304 5.732 -14.715 1.00 97.00 277 ILE A N 1
ATOM 2176 C CA . ILE A 1 277 ? 17.547 4.654 -14.074 1.00 97.00 277 ILE A CA 1
ATOM 2177 C C . ILE A 1 277 ? 18.491 3.922 -13.121 1.00 97.00 277 ILE A C 1
ATOM 2179 O O . ILE A 1 277 ? 19.542 3.433 -13.535 1.00 97.00 277 ILE A O 1
ATOM 2183 N N . ASN A 1 278 ? 18.132 3.874 -11.841 1.00 97.38 278 ASN A N 1
ATOM 2184 C CA . ASN A 1 278 ? 18.827 3.085 -10.830 1.00 97.38 278 ASN A CA 1
ATOM 2185 C C . ASN A 1 278 ? 17.944 1.912 -10.420 1.00 97.38 278 ASN A C 1
ATOM 2187 O O . ASN A 1 278 ? 16.766 2.097 -10.110 1.00 97.38 278 ASN A O 1
ATOM 2191 N N . LEU A 1 279 ? 18.536 0.725 -10.394 1.00 98.06 279 LEU A N 1
ATOM 2192 C CA . LEU A 1 279 ? 17.889 -0.513 -10.001 1.00 98.06 279 LEU A CA 1
ATOM 2193 C C . LEU A 1 279 ? 18.419 -0.965 -8.647 1.00 98.06 279 LEU A C 1
ATOM 2195 O O . LEU A 1 279 ? 19.627 -0.977 -8.398 1.00 98.06 279 LEU A O 1
ATOM 2199 N N . TYR A 1 280 ? 17.493 -1.378 -7.795 1.00 97.62 280 TYR A N 1
ATOM 2200 C CA . TYR A 1 280 ? 17.769 -2.033 -6.531 1.00 97.62 280 TYR A CA 1
ATOM 2201 C C . TYR A 1 280 ? 17.058 -3.387 -6.573 1.00 97.62 280 TYR A C 1
ATOM 2203 O O . TYR A 1 280 ? 15.822 -3.421 -6.573 1.00 97.62 280 TYR A O 1
ATOM 2211 N N . PRO A 1 281 ? 17.805 -4.500 -6.658 1.00 98.06 281 PRO A N 1
ATOM 2212 C CA . PRO A 1 281 ? 17.226 -5.830 -6.558 1.00 98.06 281 PRO A CA 1
ATOM 2213 C C . PRO A 1 281 ? 16.330 -5.959 -5.333 1.00 98.06 281 PRO A C 1
ATOM 2215 O O . PRO A 1 281 ? 16.694 -5.537 -4.233 1.00 98.06 281 PRO A O 1
ATOM 2218 N N . ALA A 1 282 ? 15.155 -6.533 -5.547 1.00 98.25 282 ALA A N 1
ATOM 2219 C CA . ALA A 1 282 ? 14.145 -6.728 -4.529 1.00 98.25 282 ALA A CA 1
ATOM 2220 C C . ALA A 1 282 ? 13.557 -8.139 -4.628 1.00 98.25 282 ALA A C 1
ATOM 2222 O O . ALA A 1 282 ? 13.636 -8.820 -5.655 1.00 98.25 282 ALA A O 1
ATOM 2223 N N . VAL A 1 283 ? 12.936 -8.573 -3.540 1.00 98.12 283 VAL A N 1
ATOM 2224 C CA . VAL A 1 283 ? 12.128 -9.790 -3.491 1.00 98.12 283 VAL A CA 1
ATOM 2225 C C . VAL A 1 283 ? 10.757 -9.420 -2.954 1.00 98.12 283 VAL A C 1
ATOM 2227 O O . VAL A 1 283 ? 10.656 -8.652 -2.001 1.00 98.12 283 VAL A O 1
ATOM 2230 N N . VAL A 1 284 ? 9.699 -9.964 -3.549 1.00 97.94 284 VAL A N 1
ATOM 2231 C CA . VAL A 1 284 ? 8.343 -9.857 -3.003 1.00 97.94 284 VAL A CA 1
ATOM 2232 C C . VAL A 1 284 ? 7.895 -11.236 -2.545 1.00 97.94 284 VAL A C 1
ATOM 2234 O O . VAL A 1 284 ? 7.876 -12.181 -3.333 1.00 97.94 284 VAL A O 1
ATOM 2237 N N . LEU A 1 285 ? 7.548 -11.347 -1.266 1.00 96.38 285 LEU A N 1
ATOM 2238 C CA . LEU A 1 285 ? 6.920 -12.525 -0.682 1.00 96.38 285 LEU A CA 1
ATOM 2239 C C . LEU A 1 285 ? 5.411 -12.346 -0.657 1.00 96.38 285 LEU A C 1
ATOM 2241 O O . LEU A 1 285 ? 4.914 -11.300 -0.252 1.00 96.38 285 LEU A O 1
ATOM 2245 N N . GLU A 1 286 ? 4.695 -13.395 -1.025 1.00 94.62 286 GLU A N 1
ATOM 2246 C CA . GLU A 1 286 ? 3.268 -13.517 -0.772 1.00 94.62 286 GLU A CA 1
ATOM 2247 C C . GLU A 1 286 ? 3.056 -14.484 0.386 1.00 94.62 286 GLU A C 1
ATOM 2249 O O . GLU A 1 286 ? 3.470 -15.648 0.330 1.00 94.62 286 GLU A O 1
ATOM 2254 N N . ARG A 1 287 ? 2.398 -14.000 1.434 1.00 90.31 287 ARG A N 1
ATOM 2255 C CA . ARG A 1 287 ? 1.947 -14.811 2.559 1.00 90.31 287 ARG A CA 1
ATOM 2256 C C . ARG A 1 287 ? 0.653 -15.552 2.219 1.00 90.31 287 ARG A C 1
ATOM 2258 O O . ARG A 1 287 ? -0.117 -15.136 1.359 1.00 90.31 287 ARG A O 1
ATOM 2265 N N . ARG A 1 288 ? 0.375 -16.644 2.931 1.00 84.56 288 ARG A N 1
ATOM 2266 C CA . ARG A 1 288 ? -0.839 -17.467 2.777 1.00 84.56 288 ARG A CA 1
ATOM 2267 C C . ARG A 1 288 ? -2.135 -16.724 3.107 1.00 84.56 288 ARG A C 1
ATOM 2269 O O . ARG A 1 288 ? -3.188 -17.137 2.639 1.00 84.56 288 ARG A O 1
ATOM 2276 N N . ASP A 1 289 ? -2.057 -15.645 3.880 1.00 77.38 289 ASP A N 1
ATOM 2277 C CA . ASP A 1 289 ? -3.172 -14.728 4.152 1.00 77.38 289 ASP A CA 1
ATOM 2278 C C . ASP A 1 289 ? -3.363 -13.657 3.058 1.00 77.38 289 ASP A C 1
ATOM 2280 O O . ASP A 1 289 ? -4.225 -12.790 3.185 1.00 77.38 289 ASP A O 1
ATOM 2284 N N . GLY A 1 290 ? -2.579 -13.719 1.975 1.00 81.38 290 GLY A N 1
ATOM 2285 C CA . GLY A 1 290 ? -2.649 -12.806 0.835 1.00 81.38 290 GLY A CA 1
ATOM 2286 C C . GLY A 1 290 ? -1.825 -11.527 0.995 1.00 81.38 290 GLY A C 1
ATOM 2287 O O . GLY A 1 290 ? -1.805 -10.704 0.080 1.00 81.38 290 GLY A O 1
ATOM 2288 N N . GLN A 1 291 ? -1.128 -11.333 2.119 1.00 83.75 291 GLN A N 1
ATOM 2289 C CA . GLN A 1 291 ? -0.296 -10.150 2.314 1.00 83.75 291 GLN A CA 1
ATOM 2290 C C . GLN A 1 291 ? 0.991 -10.215 1.479 1.00 83.75 291 GLN A C 1
ATOM 2292 O O . GLN A 1 291 ? 1.682 -11.234 1.443 1.00 83.75 291 GLN A O 1
ATOM 2297 N N . LEU A 1 292 ? 1.342 -9.095 0.841 1.00 90.62 292 LEU A N 1
ATOM 2298 C CA . LEU A 1 292 ? 2.589 -8.939 0.094 1.00 90.62 292 LEU A CA 1
ATOM 2299 C C . LEU A 1 292 ? 3.635 -8.206 0.941 1.00 90.62 292 LEU A C 1
ATOM 2301 O O . LEU A 1 292 ? 3.376 -7.109 1.432 1.00 90.62 292 LEU A O 1
ATOM 2305 N N . ILE A 1 293 ? 4.823 -8.792 1.077 1.00 92.69 293 ILE A N 1
ATOM 2306 C CA . ILE A 1 293 ? 5.967 -8.205 1.784 1.00 92.69 293 ILE A CA 1
ATOM 2307 C C . ILE A 1 293 ? 7.082 -7.946 0.777 1.00 92.69 293 ILE A C 1
ATOM 2309 O O . ILE A 1 293 ? 7.589 -8.875 0.149 1.00 92.69 293 ILE A O 1
ATOM 2313 N N . SER A 1 294 ? 7.497 -6.689 0.657 1.00 95.31 294 SER A N 1
ATOM 2314 C CA . SER A 1 294 ? 8.626 -6.294 -0.189 1.00 95.31 294 SER A CA 1
ATOM 2315 C C . SER A 1 294 ? 9.914 -6.283 0.628 1.00 95.31 294 SER A C 1
ATOM 2317 O O . SER A 1 294 ? 9.958 -5.719 1.719 1.00 95.31 294 SER A O 1
ATOM 2319 N N . ILE A 1 295 ? 10.979 -6.870 0.095 1.00 97.19 295 ILE A N 1
ATOM 2320 C CA . ILE A 1 295 ? 12.274 -6.989 0.763 1.00 97.19 295 ILE A CA 1
ATOM 2321 C C . ILE A 1 295 ? 13.339 -6.350 -0.116 1.00 97.19 295 ILE A C 1
ATOM 2323 O O . ILE A 1 295 ? 13.493 -6.715 -1.283 1.00 97.19 295 ILE A O 1
ATOM 2327 N N . ILE A 1 296 ? 14.088 -5.416 0.466 1.00 96.12 296 ILE A N 1
ATOM 2328 C CA . ILE A 1 296 ? 15.208 -4.730 -0.179 1.00 96.12 296 ILE A CA 1
ATOM 2329 C C . ILE A 1 296 ? 16.355 -4.675 0.818 1.00 96.12 296 ILE A C 1
ATOM 2331 O O . ILE A 1 296 ? 16.182 -4.206 1.941 1.00 96.12 296 ILE A O 1
ATOM 2335 N N . ASP A 1 297 ? 17.541 -5.102 0.400 1.00 94.81 297 ASP A N 1
ATOM 2336 C CA . ASP A 1 297 ? 18.764 -4.936 1.182 1.00 94.81 297 ASP A CA 1
ATOM 2337 C C . ASP A 1 297 ? 19.402 -3.581 0.851 1.00 94.81 297 ASP A C 1
ATOM 2339 O O . ASP A 1 297 ? 20.029 -3.406 -0.194 1.00 94.81 297 ASP A O 1
ATOM 2343 N N . ASN A 1 298 ? 19.222 -2.600 1.738 1.00 87.25 298 ASN A N 1
ATOM 2344 C CA . ASN A 1 298 ? 19.684 -1.229 1.510 1.00 87.25 298 ASN A CA 1
ATOM 2345 C C . ASN A 1 298 ? 21.202 -1.058 1.679 1.00 87.25 298 ASN A C 1
ATOM 2347 O O . ASN A 1 298 ? 21.722 0.031 1.435 1.00 87.25 298 ASN A O 1
ATOM 2351 N N . ARG A 1 299 ? 21.909 -2.114 2.099 1.00 88.44 299 ARG A N 1
ATOM 2352 C CA . ARG A 1 299 ? 23.373 -2.135 2.186 1.00 88.44 299 ARG A CA 1
ATOM 2353 C C . ARG A 1 299 ? 24.005 -2.468 0.841 1.00 88.44 299 ARG A C 1
ATOM 2355 O O . ARG A 1 299 ? 25.189 -2.201 0.645 1.00 88.44 299 ARG A O 1
ATOM 2362 N N . ARG A 1 300 ? 23.234 -3.047 -0.086 1.00 89.19 300 ARG A N 1
ATOM 2363 C CA . ARG A 1 300 ? 23.699 -3.336 -1.442 1.00 89.19 300 ARG A CA 1
ATOM 2364 C C . ARG A 1 300 ? 23.764 -2.047 -2.261 1.00 89.19 300 ARG A C 1
ATOM 2366 O O . ARG A 1 300 ? 22.880 -1.194 -2.143 1.00 89.19 300 ARG A O 1
ATOM 2373 N N . PRO A 1 301 ? 24.803 -1.884 -3.096 1.00 88.06 301 PRO A N 1
ATOM 2374 C CA . PRO A 1 301 ? 24.900 -0.725 -3.961 1.00 88.06 301 PRO A CA 1
ATOM 2375 C C . PRO A 1 301 ? 23.756 -0.726 -4.978 1.00 88.06 301 PRO A C 1
ATOM 2377 O O . PRO A 1 301 ? 23.294 -1.774 -5.433 1.00 88.06 301 PRO A O 1
ATOM 2380 N N . ARG A 1 302 ? 23.329 0.479 -5.358 1.00 92.62 302 ARG A N 1
ATOM 2381 C CA . ARG A 1 302 ? 22.457 0.672 -6.520 1.00 92.62 302 ARG A CA 1
ATOM 2382 C C . ARG A 1 302 ? 23.185 0.234 -7.791 1.00 92.62 302 ARG A C 1
ATOM 2384 O O . ARG A 1 302 ? 24.390 0.457 -7.900 1.00 92.62 302 ARG A O 1
ATOM 2391 N N . ILE A 1 303 ? 22.443 -0.295 -8.757 1.00 97.56 303 ILE A N 1
ATOM 2392 C CA . ILE A 1 303 ? 22.964 -0.676 -10.072 1.00 97.56 303 ILE A CA 1
ATOM 2393 C C . ILE A 1 303 ? 22.352 0.270 -11.104 1.00 97.56 303 ILE A C 1
ATOM 2395 O O . ILE A 1 303 ? 21.141 0.269 -11.327 1.00 97.56 303 ILE A O 1
ATOM 2399 N N . ALA A 1 304 ? 23.174 1.141 -11.679 1.00 97.38 304 ALA A N 1
ATOM 2400 C CA . ALA A 1 304 ? 22.736 2.107 -12.677 1.00 97.38 304 ALA A CA 1
ATOM 2401 C C . ALA A 1 304 ? 22.623 1.428 -14.047 1.00 97.38 304 ALA A C 1
ATOM 2403 O O . ALA A 1 304 ? 23.563 0.767 -14.475 1.00 97.38 304 ALA A O 1
ATOM 2404 N N . VAL A 1 305 ? 21.500 1.617 -14.747 1.00 97.31 305 VAL A N 1
ATOM 2405 C CA . VAL A 1 305 ? 21.406 1.203 -16.155 1.00 97.31 305 VAL A CA 1
ATOM 2406 C C . VAL A 1 305 ? 22.432 2.021 -16.957 1.00 97.31 305 VAL A C 1
ATOM 2408 O O . VAL A 1 305 ? 22.447 3.248 -16.799 1.00 97.31 305 VAL A O 1
ATOM 2411 N N . PRO A 1 306 ? 23.295 1.383 -17.770 1.00 96.62 306 PRO A N 1
ATOM 2412 C CA . PRO A 1 306 ? 24.399 2.069 -18.434 1.00 96.62 306 PRO A CA 1
ATOM 2413 C C . PRO A 1 306 ? 23.926 2.934 -19.605 1.00 96.62 306 PRO A C 1
ATOM 2415 O O . PRO A 1 306 ? 23.018 2.560 -20.351 1.00 96.62 306 PRO A O 1
ATOM 2418 N N . HIS A 1 307 ? 24.584 4.080 -19.800 1.00 94.25 307 HIS A N 1
ATOM 2419 C CA . HIS A 1 307 ? 24.375 4.932 -20.976 1.00 94.25 307 HIS A CA 1
ATOM 2420 C C . HIS A 1 307 ? 25.053 4.394 -22.239 1.00 94.25 307 HIS A C 1
ATOM 2422 O O . HIS A 1 307 ? 24.607 4.721 -23.333 1.00 94.25 307 HIS A O 1
ATOM 2428 N N . ASP A 1 308 ? 26.106 3.582 -22.122 1.00 95.31 308 ASP A N 1
ATOM 2429 C CA . ASP A 1 308 ? 26.646 2.843 -23.266 1.00 95.31 308 ASP A CA 1
ATOM 2430 C C . ASP A 1 308 ? 25.873 1.530 -23.427 1.00 95.31 308 ASP A C 1
ATOM 2432 O O . ASP A 1 308 ? 25.867 0.666 -22.547 1.00 95.31 308 ASP A O 1
ATOM 2436 N N . TYR A 1 309 ? 25.216 1.369 -24.574 1.00 95.62 309 TYR A N 1
ATOM 2437 C CA . TYR A 1 309 ? 24.454 0.169 -24.895 1.00 95.62 309 TYR A CA 1
ATOM 2438 C C . TYR A 1 309 ? 25.316 -1.103 -24.910 1.00 95.62 309 TYR A C 1
ATOM 2440 O O . TYR A 1 309 ? 24.821 -2.192 -24.611 1.00 95.62 309 TYR A O 1
ATOM 2448 N N . ASN A 1 310 ? 26.613 -0.986 -25.209 1.00 96.62 310 ASN A N 1
ATOM 2449 C CA . ASN A 1 310 ? 27.528 -2.128 -25.229 1.00 96.62 310 ASN A CA 1
ATOM 2450 C C . ASN A 1 310 ? 27.750 -2.725 -23.830 1.00 96.62 310 ASN A C 1
ATOM 2452 O O . ASN A 1 310 ? 27.989 -3.928 -23.703 1.00 96.62 310 ASN A O 1
ATOM 2456 N N . ASP A 1 311 ? 27.599 -1.921 -22.775 1.00 97.44 311 ASP A N 1
ATOM 2457 C CA . ASP A 1 311 ? 27.723 -2.370 -21.386 1.00 97.44 311 ASP A CA 1
ATOM 2458 C C . ASP A 1 311 ? 26.450 -3.056 -20.858 1.00 97.44 311 ASP A C 1
ATOM 2460 O O . ASP A 1 311 ? 26.468 -3.664 -19.785 1.00 97.44 311 ASP A O 1
ATOM 2464 N N . LEU A 1 312 ? 25.345 -3.041 -21.615 1.00 96.69 312 LEU A N 1
ATOM 2465 C CA . LEU A 1 312 ? 24.056 -3.576 -21.170 1.00 96.69 312 LEU A CA 1
ATOM 2466 C C . LEU A 1 312 ? 24.110 -5.077 -20.830 1.00 96.69 312 LEU A C 1
ATOM 2468 O O . LEU A 1 312 ? 23.449 -5.532 -19.898 1.00 96.69 312 LEU A O 1
ATOM 2472 N N . THR A 1 313 ? 24.940 -5.852 -21.535 1.00 96.94 313 THR A N 1
ATOM 2473 C CA . THR A 1 313 ? 25.117 -7.285 -21.231 1.00 96.94 313 THR A CA 1
ATOM 2474 C C . THR A 1 313 ? 25.759 -7.494 -19.858 1.00 96.94 313 THR A C 1
ATOM 2476 O O . THR A 1 313 ? 25.309 -8.353 -19.101 1.00 96.94 313 THR A O 1
ATOM 2479 N N . ARG A 1 314 ? 26.779 -6.692 -19.515 1.00 97.94 314 ARG A N 1
ATOM 2480 C CA . ARG A 1 314 ? 27.419 -6.733 -18.192 1.00 97.94 314 ARG A CA 1
ATOM 2481 C C . ARG A 1 314 ? 26.428 -6.303 -17.111 1.00 97.94 314 ARG A C 1
ATOM 2483 O O . ARG A 1 314 ? 26.302 -6.982 -16.099 1.00 97.94 314 ARG A O 1
ATOM 2490 N N . HIS A 1 315 ? 25.659 -5.247 -17.372 1.00 98.19 315 HIS A N 1
ATOM 2491 C CA . HIS A 1 315 ? 24.603 -4.777 -16.471 1.00 98.19 315 HIS A CA 1
ATOM 2492 C C . HIS A 1 315 ? 23.585 -5.876 -16.128 1.00 98.19 315 HIS A C 1
ATOM 2494 O O . HIS A 1 315 ? 23.258 -6.064 -14.958 1.00 98.19 315 HIS A O 1
ATOM 2500 N N . PHE A 1 316 ? 23.118 -6.664 -17.107 1.00 98.38 316 PHE A N 1
ATOM 2501 C CA . PHE A 1 316 ? 22.209 -7.783 -16.819 1.00 98.38 316 PHE A CA 1
ATOM 2502 C C . PHE A 1 316 ? 22.824 -8.815 -15.866 1.00 98.38 316 PHE A C 1
ATOM 2504 O O . PHE A 1 316 ? 22.142 -9.267 -14.946 1.00 98.38 316 PHE A O 1
ATOM 2511 N N . GLN A 1 317 ? 24.107 -9.140 -16.041 1.00 98.25 317 GLN A N 1
ATOM 2512 C CA . GLN A 1 317 ? 24.827 -10.074 -15.169 1.00 98.25 317 GLN A CA 1
ATOM 2513 C C . GLN A 1 317 ? 24.981 -9.518 -13.747 1.00 98.25 317 GLN A C 1
ATOM 2515 O O . GLN A 1 317 ? 24.812 -10.254 -12.776 1.00 98.25 317 GLN A O 1
ATOM 2520 N N . GLU A 1 318 ? 25.255 -8.219 -13.604 1.00 98.19 318 GLU A N 1
ATOM 2521 C CA . GLU A 1 318 ? 25.358 -7.551 -12.301 1.00 98.19 318 GLU A CA 1
ATOM 2522 C C . GLU A 1 318 ? 24.020 -7.563 -11.545 1.00 98.19 318 GLU A C 1
ATOM 2524 O O . GLU A 1 318 ? 23.974 -7.900 -10.355 1.00 98.19 318 GLU A O 1
ATOM 2529 N N . VAL A 1 319 ? 22.915 -7.254 -12.234 1.00 98.44 319 VAL A N 1
ATOM 2530 C CA . VAL A 1 319 ? 21.568 -7.300 -11.643 1.00 98.44 319 VAL A CA 1
ATOM 2531 C C . VAL A 1 319 ? 21.184 -8.725 -11.260 1.00 98.44 319 VAL A C 1
ATOM 2533 O O . VAL A 1 319 ? 20.648 -8.937 -10.168 1.00 98.44 319 VAL A O 1
ATOM 2536 N N . GLU A 1 320 ? 21.473 -9.709 -12.111 1.00 98.38 320 GLU A N 1
ATOM 2537 C CA . GLU A 1 320 ? 21.216 -11.119 -11.824 1.00 98.38 320 GLU A CA 1
ATOM 2538 C C . GLU A 1 320 ? 22.000 -11.596 -10.598 1.00 98.38 320 GLU A C 1
ATOM 2540 O O . GLU A 1 320 ? 21.395 -12.103 -9.652 1.00 98.38 320 GLU A O 1
ATOM 2545 N N . ALA A 1 321 ? 23.313 -11.357 -10.558 1.00 98.06 321 ALA A N 1
ATOM 2546 C CA . ALA A 1 321 ? 24.163 -11.752 -9.439 1.00 98.06 321 ALA A CA 1
ATOM 2547 C C . ALA A 1 321 ? 23.692 -11.131 -8.115 1.00 98.06 321 ALA A C 1
ATOM 2549 O O . ALA A 1 321 ? 23.587 -11.821 -7.097 1.00 98.06 321 ALA A O 1
ATOM 2550 N N . SER A 1 322 ? 23.346 -9.841 -8.124 1.00 98.12 322 SER A N 1
ATOM 2551 C CA . SER A 1 322 ? 22.851 -9.151 -6.931 1.00 98.12 322 SER A CA 1
ATOM 2552 C C . SER A 1 322 ? 21.464 -9.652 -6.496 1.00 98.12 322 SER A C 1
ATOM 2554 O O . SER A 1 322 ? 21.226 -9.833 -5.300 1.00 98.12 322 SER A O 1
ATOM 2556 N N . SER A 1 323 ? 20.578 -9.973 -7.446 1.00 98.12 323 SER A N 1
ATOM 2557 C CA . SER A 1 323 ? 19.248 -10.545 -7.175 1.00 98.12 323 SER A CA 1
ATOM 2558 C C . SER A 1 323 ? 19.321 -11.961 -6.598 1.00 98.12 323 SER A C 1
ATOM 2560 O O . SER A 1 323 ? 18.611 -12.277 -5.643 1.00 98.12 323 SER A O 1
ATOM 2562 N N . VAL A 1 324 ? 20.200 -12.811 -7.140 1.00 97.81 324 VAL A N 1
ATOM 2563 C CA . VAL A 1 324 ? 20.447 -14.170 -6.630 1.00 97.81 324 VAL A CA 1
ATOM 2564 C C . VAL A 1 324 ? 21.034 -14.111 -5.224 1.00 97.81 324 VAL A C 1
ATOM 2566 O O . VAL A 1 324 ? 20.573 -14.824 -4.333 1.00 97.81 324 VAL A O 1
ATOM 2569 N N . ALA A 1 325 ? 21.999 -13.222 -4.989 1.00 97.69 325 ALA A N 1
ATOM 2570 C CA . ALA A 1 325 ? 22.586 -13.048 -3.669 1.00 97.69 325 ALA A CA 1
ATOM 2571 C C . ALA A 1 325 ? 21.569 -12.511 -2.644 1.00 97.69 325 ALA A C 1
ATOM 2573 O O . ALA A 1 325 ? 21.610 -12.925 -1.488 1.00 97.69 325 ALA A O 1
ATOM 2574 N N . LEU A 1 326 ? 20.641 -11.628 -3.039 1.00 98.12 326 LEU A N 1
ATOM 2575 C CA . LEU A 1 326 ? 19.543 -11.195 -2.168 1.00 98.12 326 LEU A CA 1
ATOM 2576 C C . LEU A 1 326 ? 18.608 -12.361 -1.823 1.00 98.12 326 LEU A C 1
ATOM 2578 O O . LEU A 1 326 ? 18.272 -12.542 -0.654 1.00 98.12 326 LEU A O 1
ATOM 2582 N N . LEU A 1 327 ? 18.222 -13.175 -2.810 1.00 98.06 327 LEU A N 1
ATOM 2583 C CA . LEU A 1 327 ? 17.401 -14.366 -2.581 1.00 98.06 327 LEU A CA 1
ATOM 2584 C C . LEU A 1 327 ? 18.085 -15.348 -1.617 1.00 98.06 327 LEU A C 1
ATOM 2586 O O . LEU A 1 327 ? 17.432 -15.885 -0.726 1.00 98.06 327 LEU A O 1
ATOM 2590 N N . GLN A 1 328 ? 19.398 -15.547 -1.749 1.00 97.81 328 GLN A N 1
ATOM 2591 C CA . GLN A 1 328 ? 20.178 -16.358 -0.811 1.00 97.81 328 GLN A CA 1
ATOM 2592 C C . GLN A 1 328 ? 20.142 -15.787 0.611 1.00 97.81 328 GLN A C 1
ATOM 2594 O O . GLN A 1 328 ? 19.940 -16.546 1.554 1.00 97.81 328 GLN A O 1
ATOM 2599 N N . THR A 1 329 ? 20.279 -14.466 0.779 1.00 97.81 329 THR A N 1
ATOM 2600 C CA . THR A 1 329 ? 20.140 -13.818 2.094 1.00 97.81 329 THR A CA 1
ATOM 2601 C C . THR A 1 329 ? 18.741 -14.034 2.676 1.00 97.81 329 THR A C 1
ATOM 2603 O O . THR A 1 329 ? 18.623 -14.449 3.822 1.00 97.81 329 THR A O 1
ATOM 2606 N N . VAL A 1 330 ? 17.685 -13.827 1.883 1.00 97.44 330 VAL A N 1
ATOM 2607 C CA . VAL A 1 330 ? 16.287 -14.049 2.301 1.00 97.44 330 VAL A CA 1
ATOM 2608 C C . VAL A 1 330 ? 16.051 -15.498 2.734 1.00 97.44 330 VAL A C 1
ATOM 2610 O O . VAL A 1 330 ? 15.465 -15.745 3.785 1.00 97.44 330 VAL A O 1
ATOM 2613 N N . ASN A 1 331 ? 16.548 -16.460 1.955 1.00 97.62 331 ASN A N 1
ATOM 2614 C CA . ASN A 1 331 ? 16.478 -17.881 2.289 1.00 97.62 331 ASN A CA 1
ATOM 2615 C C . ASN A 1 331 ? 17.270 -18.225 3.558 1.00 97.62 331 ASN A C 1
ATOM 2617 O O . ASN A 1 331 ? 16.813 -19.051 4.345 1.00 97.62 331 ASN A O 1
ATOM 2621 N N . GLY A 1 332 ? 18.413 -17.571 3.784 1.00 96.56 332 GLY A N 1
ATOM 2622 C CA . GLY A 1 332 ? 19.202 -17.705 5.009 1.00 96.56 332 GLY A CA 1
ATOM 2623 C C . GLY A 1 332 ? 18.458 -17.214 6.253 1.00 96.56 332 GLY A C 1
ATOM 2624 O O . GLY A 1 332 ? 18.394 -17.938 7.240 1.00 96.56 332 GLY A O 1
ATOM 2625 N N . GLU A 1 333 ? 17.833 -16.034 6.186 1.00 95.56 333 GLU A N 1
ATOM 2626 C CA . GLU A 1 333 ? 17.047 -15.452 7.292 1.00 95.56 333 GLU A CA 1
ATOM 2627 C C . GLU A 1 333 ? 15.815 -16.298 7.649 1.00 95.56 333 GLU A C 1
ATOM 2629 O O . GLU A 1 333 ? 15.425 -16.399 8.811 1.00 95.56 333 GLU A O 1
ATOM 2634 N N . LEU A 1 334 ? 15.210 -16.943 6.650 1.00 94.44 334 LEU A N 1
ATOM 2635 C CA . LEU A 1 334 ? 14.071 -17.843 6.830 1.00 94.44 334 LEU A CA 1
ATOM 2636 C C . LEU A 1 334 ? 14.478 -19.296 7.113 1.00 94.44 334 LEU A C 1
ATOM 2638 O O . LEU A 1 334 ? 13.611 -20.113 7.412 1.00 94.44 334 LEU A O 1
ATOM 2642 N N . ASN A 1 335 ? 15.760 -19.648 6.994 1.00 94.50 335 ASN A N 1
ATOM 2643 C CA . ASN A 1 335 ? 16.238 -21.032 7.033 1.00 94.50 335 ASN A CA 1
ATOM 2644 C C . ASN A 1 335 ? 15.424 -21.968 6.107 1.00 94.50 335 ASN A C 1
ATOM 2646 O O . ASN A 1 335 ? 14.886 -22.995 6.524 1.00 94.50 335 ASN A O 1
ATOM 2650 N N . THR A 1 336 ? 15.281 -21.569 4.843 1.00 94.44 336 THR A N 1
ATOM 2651 C CA . THR A 1 336 ? 14.479 -22.270 3.827 1.00 94.44 336 THR A CA 1
ATOM 2652 C C . THR A 1 336 ? 15.165 -22.232 2.457 1.00 94.44 336 THR A C 1
ATOM 2654 O O . THR A 1 336 ? 16.235 -21.652 2.297 1.00 94.44 336 THR A O 1
ATOM 2657 N N . ALA A 1 337 ? 14.551 -22.854 1.451 1.00 95.12 337 ALA A N 1
ATOM 2658 C CA . ALA A 1 337 ? 15.031 -22.888 0.071 1.00 95.12 337 ALA A CA 1
ATOM 2659 C C . ALA A 1 337 ? 13.912 -22.498 -0.908 1.00 95.12 337 ALA A C 1
ATOM 2661 O O . ALA A 1 337 ? 13.476 -23.293 -1.742 1.00 95.12 337 ALA A O 1
ATOM 2662 N N . LEU A 1 338 ? 13.410 -21.269 -0.786 1.00 95.75 338 LEU A N 1
ATOM 2663 C CA . LEU A 1 338 ? 12.402 -20.736 -1.698 1.00 95.75 338 LEU A CA 1
ATOM 2664 C C . LEU A 1 338 ? 13.018 -20.440 -3.068 1.00 95.75 338 LEU A C 1
ATOM 2666 O O . LEU A 1 338 ? 14.171 -20.015 -3.179 1.00 95.75 338 LEU A O 1
ATOM 2670 N N . SER A 1 339 ? 12.206 -20.615 -4.109 1.00 97.12 339 SER A N 1
ATOM 2671 C CA . SER A 1 339 ? 12.526 -20.241 -5.486 1.00 97.12 339 SER A CA 1
ATOM 2672 C C . SER A 1 339 ? 11.497 -19.251 -6.022 1.00 97.12 339 SER A C 1
ATOM 2674 O O . SER A 1 339 ? 10.344 -19.221 -5.580 1.00 97.12 339 SER A O 1
ATOM 2676 N N . ALA A 1 340 ? 11.928 -18.409 -6.961 1.00 97.94 340 ALA A N 1
ATOM 2677 C CA . ALA A 1 340 ? 11.055 -17.421 -7.571 1.00 97.94 340 ALA A CA 1
ATOM 2678 C C . ALA A 1 340 ? 9.960 -18.089 -8.416 1.00 97.94 340 ALA A C 1
ATOM 2680 O O . ALA A 1 340 ? 10.206 -18.999 -9.205 1.00 97.94 340 ALA A O 1
ATOM 2681 N N . SER A 1 341 ? 8.736 -17.604 -8.253 1.00 98.19 341 SER A N 1
ATOM 2682 C CA . SER A 1 341 ? 7.534 -18.048 -8.944 1.00 98.19 341 SER A CA 1
ATOM 2683 C C . SER A 1 341 ? 7.327 -17.270 -10.242 1.00 98.19 341 SER A C 1
ATOM 2685 O O . SER A 1 341 ? 7.765 -16.128 -10.396 1.00 98.19 341 SER A O 1
ATOM 2687 N N . SER A 1 342 ? 6.626 -17.890 -11.196 1.00 95.94 342 SER A N 1
ATOM 2688 C CA . SER A 1 342 ? 6.287 -17.255 -12.476 1.00 95.94 342 SER A CA 1
ATOM 2689 C C . SER A 1 342 ? 5.490 -15.963 -12.286 1.00 95.94 342 SER A C 1
ATOM 2691 O O . SER A 1 342 ? 4.653 -15.872 -11.391 1.00 95.94 342 SER A O 1
ATOM 2693 N N . LEU A 1 343 ? 5.680 -14.996 -13.185 1.00 93.19 343 L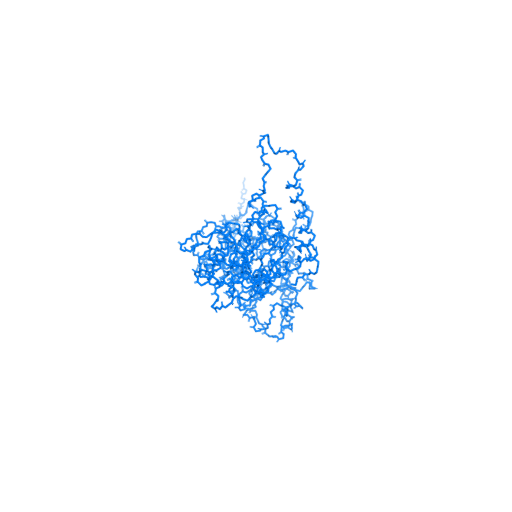EU A N 1
ATOM 2694 C CA . LEU A 1 343 ? 4.952 -13.727 -13.143 1.00 93.19 343 LEU A CA 1
ATOM 2695 C C . LEU A 1 343 ? 3.424 -13.917 -13.219 1.00 93.19 343 LEU A C 1
ATOM 2697 O O . LEU A 1 343 ? 2.686 -13.205 -12.552 1.00 93.19 343 LEU A O 1
ATOM 2701 N N . SER A 1 344 ? 2.945 -14.919 -13.964 1.00 92.06 344 SER A N 1
ATOM 2702 C CA . SER A 1 344 ? 1.518 -15.271 -14.061 1.00 92.06 344 SER A CA 1
ATOM 2703 C C . SER A 1 344 ? 0.904 -15.759 -12.750 1.00 92.06 344 SER A C 1
ATOM 2705 O O . SER A 1 344 ? -0.315 -15.794 -12.630 1.00 92.06 344 SER A O 1
ATOM 2707 N N . ALA A 1 345 ? 1.729 -16.168 -11.782 1.00 94.12 345 ALA A N 1
ATOM 2708 C CA . ALA A 1 345 ? 1.266 -16.580 -10.464 1.00 94.12 345 ALA A CA 1
ATOM 2709 C C . ALA A 1 345 ? 1.179 -15.411 -9.471 1.00 94.12 345 ALA A C 1
ATOM 2711 O O . ALA A 1 345 ? 0.711 -15.629 -8.358 1.00 94.12 345 ALA A O 1
ATOM 2712 N N . PHE A 1 346 ? 1.642 -14.209 -9.822 1.00 94.75 346 PHE A N 1
ATOM 2713 C CA . PHE A 1 346 ? 1.565 -13.061 -8.925 1.00 94.75 346 PHE A CA 1
ATOM 2714 C C . PHE A 1 346 ? 0.121 -12.532 -8.865 1.00 94.75 346 PHE A C 1
ATOM 2716 O O . PHE A 1 346 ? -0.464 -12.290 -9.924 1.00 94.75 346 PHE A O 1
ATOM 2723 N N . PRO A 1 347 ? -0.462 -12.323 -7.667 1.00 90.06 347 PRO A N 1
ATOM 2724 C CA . PRO A 1 347 ? -1.848 -11.859 -7.532 1.00 90.06 347 PRO A CA 1
ATOM 2725 C C . PRO A 1 347 ? -2.075 -10.424 -8.037 1.00 90.06 347 PRO A C 1
ATOM 2727 O O . PRO A 1 347 ? -3.215 -10.026 -8.260 1.00 90.06 347 PRO A O 1
ATOM 2730 N N . GLY A 1 348 ? -1.002 -9.656 -8.251 1.00 90.50 348 GLY A N 1
ATOM 2731 C CA . GLY A 1 348 ? -1.071 -8.235 -8.570 1.00 90.50 348 GLY A CA 1
ATOM 2732 C C . GLY A 1 348 ? -1.021 -7.369 -7.314 1.00 90.50 348 GLY A C 1
ATOM 2733 O O . GLY A 1 348 ? -1.441 -7.771 -6.231 1.00 90.50 348 GLY A O 1
ATOM 2734 N N . PHE A 1 349 ? -0.516 -6.149 -7.460 1.00 86.62 349 PHE A N 1
ATOM 2735 C CA . PHE A 1 349 ? -0.724 -5.112 -6.461 1.00 86.62 349 PHE A CA 1
ATOM 2736 C C . PHE A 1 349 ? -2.167 -4.620 -6.533 1.00 86.62 349 PHE A C 1
ATOM 2738 O O . PHE A 1 349 ? -2.722 -4.445 -7.622 1.00 86.62 349 PHE A O 1
ATOM 2745 N N . SER A 1 350 ? -2.766 -4.367 -5.370 1.00 69.56 350 SER A N 1
ATOM 2746 C CA . SER A 1 350 ? -4.092 -3.760 -5.295 1.00 69.56 350 SER A CA 1
ATOM 2747 C C . SER A 1 350 ? -4.032 -2.346 -5.868 1.00 69.56 350 SER A C 1
ATOM 2749 O O . SER A 1 350 ? -3.429 -1.449 -5.282 1.00 69.56 350 SER A O 1
ATOM 2751 N N . THR A 1 351 ? -4.651 -2.137 -7.026 1.00 56.31 351 THR A N 1
ATOM 2752 C CA . THR A 1 351 ? -4.911 -0.797 -7.543 1.00 56.31 351 THR A CA 1
ATOM 2753 C C . THR A 1 351 ? -6.189 -0.301 -6.887 1.00 56.31 351 THR A C 1
ATOM 2755 O O . THR A 1 351 ? -7.281 -0.802 -7.153 1.00 56.31 351 THR A O 1
ATOM 2758 N N . LEU A 1 352 ? -6.070 0.679 -5.988 1.00 45.34 352 LEU A N 1
ATOM 2759 C CA . LEU A 1 352 ? -7.236 1.416 -5.515 1.00 45.34 352 LEU A CA 1
ATOM 2760 C C . LEU A 1 352 ? -7.871 2.089 -6.736 1.00 45.34 352 LEU A C 1
ATOM 2762 O O . LEU A 1 352 ? -7.368 3.085 -7.258 1.00 45.34 352 LEU A O 1
ATOM 2766 N N . ALA A 1 353 ? -8.951 1.498 -7.243 1.00 36.69 353 ALA A N 1
ATOM 2767 C CA . ALA A 1 353 ? -9.702 2.053 -8.348 1.00 36.69 353 ALA A CA 1
ATOM 2768 C C . ALA A 1 353 ? -10.318 3.382 -7.893 1.00 36.69 353 ALA A C 1
ATOM 2770 O O . ALA A 1 353 ? -11.367 3.420 -7.255 1.00 36.69 353 ALA A O 1
ATOM 2771 N N . ASN A 1 354 ? -9.711 4.495 -8.299 1.00 31.91 354 ASN A N 1
ATOM 2772 C CA . ASN A 1 354 ? -10.324 5.824 -8.238 1.00 31.91 354 ASN A CA 1
ATOM 2773 C C . ASN A 1 354 ? -11.531 5.980 -9.194 1.00 31.91 354 ASN A C 1
ATOM 2775 O O . ASN A 1 354 ? -11.959 7.097 -9.476 1.00 31.91 354 ASN A O 1
ATOM 2779 N N . SER A 1 355 ? -12.118 4.892 -9.702 1.00 30.41 355 SER A N 1
ATOM 2780 C CA . SER A 1 355 ? -13.185 4.944 -10.701 1.00 30.41 355 SER A CA 1
ATOM 2781 C C . SER A 1 355 ? -14.542 4.567 -10.117 1.00 30.41 355 SER A C 1
ATOM 2783 O O . SER A 1 355 ? -14.777 3.440 -9.696 1.00 30.41 355 SER A O 1
ATOM 2785 N N . ARG A 1 356 ? -15.472 5.529 -10.169 1.00 30.05 356 ARG A N 1
ATOM 2786 C CA . ARG A 1 356 ? -16.926 5.360 -9.992 1.00 30.05 356 ARG A CA 1
ATOM 2787 C C . ARG A 1 356 ? -17.560 4.608 -11.178 1.00 30.05 356 ARG A C 1
ATOM 2789 O O . ARG A 1 356 ? -18.548 5.071 -11.740 1.00 30.05 356 ARG A O 1
ATOM 2796 N N . VAL A 1 357 ? -16.989 3.481 -11.592 1.00 28.19 357 VAL A N 1
ATOM 2797 C CA . VAL A 1 357 ? -17.544 2.650 -12.670 1.00 28.19 357 VAL A CA 1
ATOM 2798 C C . VAL A 1 357 ? -17.795 1.256 -12.099 1.00 28.19 357 VAL A C 1
ATOM 2800 O O . VAL A 1 357 ? -16.894 0.712 -11.459 1.00 28.19 357 VAL A O 1
ATOM 2803 N N . PRO A 1 358 ? -19.007 0.688 -12.256 1.00 29.62 358 PRO A N 1
ATOM 2804 C CA . PRO A 1 358 ? -19.298 -0.645 -11.753 1.00 29.62 358 PRO A CA 1
ATOM 2805 C C . PRO A 1 358 ? -18.335 -1.658 -12.371 1.00 29.62 358 PRO A C 1
ATOM 2807 O O . PRO A 1 358 ? -18.039 -1.608 -13.565 1.00 29.62 358 PRO A O 1
ATOM 2810 N N . ALA A 1 359 ? -17.840 -2.556 -11.519 1.00 34.31 359 ALA A N 1
ATOM 2811 C CA . ALA A 1 359 ? -16.920 -3.624 -11.863 1.00 34.31 359 ALA A CA 1
ATOM 2812 C C . ALA A 1 359 ? -17.529 -4.524 -12.946 1.00 34.31 359 ALA A C 1
ATOM 2814 O O . ALA A 1 359 ? -18.329 -5.413 -12.664 1.00 34.31 359 ALA A O 1
ATOM 2815 N N . VAL A 1 360 ? -17.131 -4.292 -14.193 1.00 29.09 360 VAL A N 1
ATOM 2816 C CA . VAL A 1 360 ? -17.335 -5.226 -15.295 1.00 29.09 360 VAL A CA 1
ATOM 2817 C C . VAL A 1 360 ? -15.960 -5.579 -15.849 1.00 29.09 360 VAL A C 1
ATOM 2819 O O . VAL A 1 360 ? -15.308 -4.756 -16.477 1.00 29.09 360 VAL A O 1
ATOM 2822 N N . ALA A 1 361 ? -15.572 -6.823 -15.563 1.00 33.19 361 ALA A N 1
ATOM 2823 C CA . ALA A 1 361 ? -14.601 -7.673 -16.248 1.00 33.19 361 ALA A CA 1
ATOM 2824 C C . ALA A 1 361 ? -13.146 -7.176 -16.420 1.00 33.19 361 ALA A C 1
ATOM 2826 O O . ALA A 1 361 ? -12.842 -6.257 -17.171 1.00 33.19 361 ALA A O 1
ATOM 2827 N N . SER A 1 362 ? -12.243 -7.971 -15.831 1.00 35.28 362 SER A N 1
ATOM 2828 C CA . SER A 1 362 ? -10.785 -7.991 -16.004 1.00 35.28 362 SER A CA 1
ATOM 2829 C C . SER A 1 362 ? -10.004 -6.958 -15.184 1.00 35.28 362 SER A C 1
ATOM 2831 O O . SER A 1 362 ? -9.439 -6.006 -15.715 1.00 35.28 362 SER A O 1
ATOM 2833 N N . GLN A 1 363 ? -9.887 -7.196 -13.870 1.00 46.31 363 GLN A N 1
ATOM 2834 C CA . GLN A 1 363 ? -8.736 -6.691 -13.115 1.00 46.31 363 GLN A CA 1
ATOM 2835 C C . GLN A 1 363 ? -7.480 -7.352 -13.700 1.00 46.31 363 GLN A C 1
ATOM 2837 O O . GLN A 1 363 ? -7.118 -8.466 -13.330 1.00 46.31 363 GLN A O 1
ATOM 2842 N N . THR A 1 364 ? -6.828 -6.704 -14.663 1.00 61.25 364 THR A N 1
ATOM 2843 C CA . THR A 1 364 ? -5.460 -7.066 -15.031 1.00 61.25 364 THR A CA 1
ATOM 2844 C C . THR A 1 364 ? -4.592 -6.822 -13.804 1.00 61.25 364 THR A C 1
ATOM 2846 O O . THR A 1 364 ? -4.460 -5.675 -13.367 1.00 61.25 364 THR A O 1
ATOM 2849 N N . ALA A 1 365 ? -4.045 -7.895 -13.225 1.00 74.56 365 ALA A N 1
ATOM 2850 C CA . ALA A 1 365 ? -3.078 -7.813 -12.136 1.00 74.56 365 ALA A CA 1
ATOM 2851 C C . ALA A 1 365 ? -2.027 -6.745 -12.478 1.00 74.56 365 ALA A C 1
ATOM 2853 O O . ALA A 1 365 ? -1.457 -6.756 -13.568 1.00 74.56 365 ALA A O 1
ATOM 2854 N N . THR A 1 366 ? -1.823 -5.781 -11.581 1.00 87.88 366 THR A N 1
ATOM 2855 C CA . THR A 1 366 ? -0.834 -4.719 -11.791 1.00 87.88 366 THR A CA 1
ATOM 2856 C C . THR A 1 366 ? 0.487 -5.154 -11.174 1.00 87.88 366 THR A C 1
ATOM 2858 O O . THR A 1 366 ? 0.521 -5.562 -10.016 1.00 87.88 366 THR A O 1
ATOM 2861 N N . PHE A 1 367 ? 1.580 -5.078 -11.932 1.00 93.69 367 PHE A N 1
ATOM 2862 C CA . PHE A 1 367 ? 2.904 -5.540 -11.479 1.00 93.69 367 PHE A CA 1
ATOM 2863 C C . PHE A 1 367 ? 3.805 -4.406 -10.992 1.00 93.69 367 PHE A C 1
ATOM 2865 O O . PHE A 1 367 ? 4.907 -4.663 -10.512 1.00 93.69 367 PHE A O 1
ATOM 2872 N N . LEU A 1 368 ? 3.335 -3.165 -11.118 1.00 92.25 368 LEU A N 1
ATOM 2873 C CA . LEU A 1 368 ? 4.014 -1.948 -10.705 1.00 92.25 368 LEU A CA 1
ATOM 2874 C C . LEU A 1 368 ? 3.266 -1.312 -9.526 1.00 92.25 368 LEU A C 1
ATOM 2876 O O . LEU A 1 368 ? 2.095 -0.958 -9.650 1.00 92.25 368 LEU A O 1
ATOM 2880 N N . LYS A 1 369 ? 3.943 -1.132 -8.395 1.00 90.88 369 LYS A N 1
ATOM 2881 C CA . LYS A 1 369 ? 3.468 -0.330 -7.263 1.00 90.88 369 LYS A CA 1
ATOM 2882 C C . LYS A 1 369 ? 4.256 0.977 -7.238 1.00 90.88 369 LYS A C 1
ATOM 2884 O O . LYS A 1 369 ? 5.482 0.951 -7.165 1.00 90.88 369 LYS A O 1
ATOM 2889 N N . ALA A 1 370 ? 3.566 2.113 -7.288 1.00 85.88 370 ALA A N 1
ATOM 2890 C CA . ALA A 1 370 ? 4.202 3.413 -7.085 1.00 85.88 370 ALA A CA 1
ATOM 2891 C C . ALA A 1 370 ? 4.629 3.581 -5.617 1.00 85.88 370 ALA A C 1
ATOM 2893 O O . ALA A 1 370 ? 3.903 3.182 -4.702 1.00 85.88 370 ALA A O 1
ATOM 2894 N N . SER A 1 371 ? 5.803 4.168 -5.402 1.00 83.31 371 SER A N 1
ATOM 2895 C CA . SER A 1 371 ? 6.258 4.619 -4.086 1.00 83.31 371 SER A CA 1
ATOM 2896 C C . SER A 1 371 ? 5.572 5.942 -3.714 1.00 83.31 371 SER A C 1
ATOM 2898 O O . SER A 1 371 ? 5.221 6.718 -4.606 1.00 83.31 371 SER A O 1
ATOM 2900 N N . PRO A 1 372 ? 5.430 6.274 -2.416 1.00 71.94 372 PRO A N 1
ATOM 2901 C CA . PRO A 1 372 ? 5.084 7.633 -1.992 1.00 71.94 372 PRO A CA 1
ATOM 2902 C C . PRO A 1 372 ? 6.089 8.691 -2.476 1.00 71.94 372 PRO A C 1
ATOM 2904 O O . PRO A 1 372 ? 5.762 9.876 -2.538 1.00 71.94 372 PRO A O 1
ATOM 2907 N N . LYS A 1 373 ? 7.323 8.282 -2.800 1.00 78.94 373 LYS A N 1
ATOM 2908 C CA . LYS A 1 373 ? 8.320 9.157 -3.420 1.00 78.94 373 LYS A CA 1
ATOM 2909 C C . LYS A 1 373 ? 8.090 9.229 -4.935 1.00 78.94 373 LYS A C 1
ATOM 2911 O O . LYS A 1 373 ? 8.007 8.175 -5.566 1.00 78.94 373 LYS A O 1
ATOM 2916 N N . PRO A 1 374 ? 8.039 10.440 -5.523 1.00 83.31 374 PRO A N 1
ATOM 2917 C CA . PRO A 1 374 ? 7.949 10.603 -6.970 1.00 83.31 374 PRO A CA 1
ATOM 2918 C C . PRO A 1 374 ? 9.064 9.852 -7.703 1.00 83.31 374 PRO A C 1
ATOM 2920 O O . PRO A 1 374 ? 10.185 9.765 -7.202 1.00 83.31 374 PRO A O 1
ATOM 2923 N N . ASP A 1 375 ? 8.742 9.331 -8.888 1.00 89.06 375 ASP A N 1
ATOM 2924 C CA . ASP A 1 375 ? 9.665 8.626 -9.791 1.00 89.06 375 ASP A CA 1
ATOM 2925 C C . ASP A 1 375 ? 10.348 7.369 -9.205 1.00 89.06 375 ASP A C 1
ATOM 2927 O O . ASP A 1 375 ? 11.338 6.867 -9.753 1.00 89.06 375 ASP A O 1
ATOM 2931 N N . GLU A 1 376 ? 9.802 6.829 -8.110 1.00 93.75 376 GLU A N 1
ATOM 2932 C CA . GLU A 1 376 ? 10.201 5.551 -7.527 1.00 93.75 376 GLU A CA 1
ATOM 2933 C C . GLU A 1 376 ? 9.079 4.509 -7.625 1.00 93.75 376 GLU A C 1
ATOM 2935 O O . GLU A 1 376 ? 7.907 4.783 -7.348 1.00 93.75 376 GLU A O 1
ATOM 2940 N N . PHE A 1 377 ? 9.442 3.280 -7.989 1.00 94.88 377 PHE A N 1
ATOM 2941 C CA . PHE A 1 377 ? 8.485 2.203 -8.224 1.00 94.88 377 PHE A CA 1
ATOM 2942 C C . PHE A 1 377 ? 9.018 0.851 -7.761 1.00 94.88 377 PHE A C 1
ATOM 2944 O O . PHE A 1 377 ? 10.197 0.558 -7.926 1.00 94.88 377 PHE A O 1
ATOM 2951 N N . LEU A 1 378 ? 8.137 -0.017 -7.273 1.00 96.38 378 LEU A N 1
ATOM 2952 C CA . LEU A 1 378 ? 8.409 -1.439 -7.090 1.00 96.38 378 LEU A CA 1
ATOM 2953 C C . LEU A 1 378 ? 7.774 -2.225 -8.240 1.00 96.38 378 LEU A C 1
ATOM 2955 O O . LEU A 1 378 ? 6.558 -2.196 -8.419 1.00 96.38 378 LEU A O 1
ATOM 2959 N N . LEU A 1 379 ? 8.591 -2.947 -8.999 1.00 97.44 379 LEU A N 1
ATOM 2960 C CA . LEU A 1 379 ? 8.177 -3.731 -10.157 1.00 97.44 379 LEU A CA 1
ATOM 2961 C C . LEU A 1 379 ? 8.440 -5.220 -9.923 1.00 97.44 379 LEU A C 1
ATOM 2963 O O . LEU A 1 379 ? 9.587 -5.615 -9.738 1.00 97.44 379 LEU A O 1
ATOM 2967 N N . VAL A 1 380 ? 7.405 -6.056 -9.988 1.00 98.12 380 VAL A N 1
ATOM 2968 C CA . VAL A 1 380 ? 7.544 -7.519 -9.892 1.00 98.12 380 VAL A CA 1
ATOM 2969 C C . VAL A 1 380 ? 7.837 -8.113 -11.266 1.00 98.12 380 VAL A C 1
ATOM 2971 O O . VAL A 1 380 ? 7.091 -7.895 -12.216 1.00 98.12 380 VAL A O 1
ATOM 2974 N N . THR A 1 381 ? 8.906 -8.901 -11.369 1.00 97.88 381 THR A N 1
ATOM 2975 C CA . THR A 1 381 ? 9.413 -9.492 -12.623 1.00 97.88 381 THR A CA 1
ATOM 2976 C C . THR A 1 381 ? 9.306 -11.024 -12.655 1.00 97.88 381 THR A C 1
ATOM 2978 O O . THR A 1 381 ? 9.604 -11.661 -13.673 1.00 97.88 381 THR A O 1
ATOM 2981 N N . GLY A 1 382 ? 8.807 -11.631 -11.571 1.00 97.25 382 GLY A N 1
ATOM 2982 C CA . GLY A 1 382 ? 8.513 -13.060 -11.478 1.00 97.25 382 GLY A CA 1
ATOM 2983 C C . GLY A 1 382 ? 9.784 -13.888 -11.335 1.00 97.25 382 GLY A C 1
ATOM 2984 O O . GLY A 1 382 ? 10.499 -13.753 -10.349 1.00 97.25 382 GLY A O 1
ATOM 2985 N N . THR A 1 383 ? 10.081 -14.735 -12.321 1.00 97.56 383 THR A N 1
ATOM 2986 C CA . THR A 1 383 ? 11.330 -15.513 -12.376 1.00 97.56 383 THR A CA 1
ATOM 2987 C C . THR A 1 383 ? 12.498 -14.732 -12.974 1.00 97.56 383 THR A C 1
ATOM 2989 O O . THR A 1 383 ? 13.635 -15.169 -12.852 1.00 97.56 383 THR A O 1
ATOM 2992 N N . ASN A 1 384 ? 12.243 -13.605 -13.647 1.00 98.12 384 ASN A N 1
ATOM 2993 C CA . ASN A 1 384 ? 13.305 -12.789 -14.235 1.00 98.12 384 ASN A CA 1
ATOM 2994 C C . ASN A 1 384 ? 13.856 -11.822 -13.186 1.00 98.12 384 ASN A C 1
ATOM 2996 O O . ASN A 1 384 ? 13.089 -11.250 -12.419 1.00 98.12 384 ASN A O 1
ATOM 3000 N N . THR A 1 385 ? 15.160 -11.577 -13.190 1.00 98.06 385 THR A N 1
ATOM 3001 C CA . THR A 1 385 ? 15.819 -10.603 -12.301 1.00 98.06 385 THR A CA 1
ATOM 3002 C C . THR A 1 385 ? 15.785 -9.174 -12.854 1.00 98.06 385 THR A C 1
ATOM 3004 O O . THR A 1 385 ? 16.047 -8.223 -12.124 1.00 98.06 385 THR A O 1
ATOM 3007 N N . HIS A 1 386 ? 15.435 -9.006 -14.134 1.00 98.25 386 HIS A N 1
ATOM 3008 C CA . HIS A 1 386 ? 15.384 -7.721 -14.827 1.00 98.25 386 HIS A CA 1
ATOM 3009 C C . HIS A 1 386 ? 14.070 -7.546 -15.614 1.00 98.25 386 HIS A C 1
ATOM 3011 O O . HIS A 1 386 ? 13.406 -8.528 -15.942 1.00 98.25 386 HIS A O 1
ATOM 3017 N N . TYR A 1 387 ? 13.673 -6.300 -15.912 1.00 97.62 387 TYR A N 1
ATOM 3018 C CA . TYR A 1 387 ? 12.450 -5.990 -16.679 1.00 97.62 387 TYR A CA 1
ATOM 3019 C C . TYR A 1 387 ? 12.651 -6.022 -18.207 1.00 97.62 387 TYR A C 1
ATOM 3021 O O . TYR A 1 387 ? 11.724 -6.339 -18.956 1.00 97.62 387 TYR A O 1
ATOM 3029 N N . CYS A 1 388 ? 13.863 -5.724 -18.678 1.00 97.94 388 CYS A N 1
ATOM 3030 C CA . CYS A 1 388 ? 14.326 -6.036 -20.035 1.00 97.94 388 CYS A CA 1
ATOM 3031 C C . CYS A 1 388 ? 14.827 -7.479 -20.144 1.00 97.94 388 CYS A C 1
ATOM 3033 O O . CYS A 1 388 ? 15.440 -8.001 -19.214 1.00 97.94 388 CYS A O 1
ATOM 3035 N N . LEU A 1 389 ? 14.626 -8.074 -21.314 1.00 97.06 389 LEU A N 1
ATOM 3036 C CA . LEU A 1 389 ? 15.303 -9.289 -21.750 1.00 97.06 389 LEU A CA 1
ATOM 3037 C C . LEU A 1 389 ? 16.714 -8.960 -22.257 1.00 97.06 389 LEU A C 1
ATOM 3039 O O . LEU A 1 389 ? 16.910 -7.867 -22.772 1.00 97.06 389 LEU A O 1
ATOM 3043 N N . PRO A 1 390 ? 17.670 -9.908 -22.234 1.00 95.56 390 PRO A N 1
ATOM 3044 C CA . PRO A 1 390 ? 19.004 -9.681 -22.793 1.00 95.56 390 PRO A CA 1
ATOM 3045 C C . PRO A 1 390 ? 19.015 -9.268 -24.269 1.00 95.56 390 PRO A C 1
ATOM 3047 O O . PRO A 1 390 ? 19.895 -8.533 -24.714 1.00 95.56 390 PRO A O 1
ATOM 3050 N N . ARG A 1 391 ? 18.039 -9.764 -25.039 1.00 94.81 391 ARG A N 1
ATOM 3051 C CA . ARG A 1 391 ? 17.795 -9.404 -26.438 1.00 94.81 391 ARG A CA 1
ATOM 3052 C C . ARG A 1 391 ? 16.296 -9.406 -26.736 1.00 94.81 391 ARG A C 1
ATOM 3054 O O . ARG A 1 391 ? 15.550 -10.147 -26.085 1.00 94.81 391 ARG A O 1
ATOM 3061 N N . PRO A 1 392 ? 15.846 -8.644 -27.746 1.00 95.12 392 PRO A N 1
ATOM 3062 C CA . PRO A 1 392 ? 14.490 -8.770 -28.248 1.00 95.12 392 PRO A CA 1
ATOM 3063 C C . PRO A 1 392 ? 14.223 -10.182 -28.767 1.00 95.12 392 PRO A C 1
ATOM 3065 O O . PRO A 1 392 ? 15.076 -10.837 -29.356 1.00 95.12 392 PRO A O 1
ATOM 3068 N N . THR A 1 393 ? 12.990 -10.633 -28.594 1.00 94.56 393 THR A N 1
ATOM 3069 C CA . THR A 1 393 ? 12.511 -11.916 -29.129 1.00 94.56 393 THR A CA 1
ATOM 3070 C C . THR A 1 393 ? 12.239 -11.885 -30.635 1.00 94.56 393 THR A C 1
ATOM 3072 O O . THR A 1 393 ? 11.896 -12.919 -31.200 1.00 94.56 393 THR A O 1
ATOM 3075 N N . VAL A 1 394 ? 12.349 -10.716 -31.275 1.00 90.06 394 VAL A N 1
ATOM 3076 C CA . VAL A 1 394 ? 12.304 -10.549 -32.733 1.00 90.06 394 VAL A CA 1
ATOM 3077 C C . VAL A 1 394 ? 13.370 -9.543 -33.158 1.00 90.06 394 VAL A C 1
ATOM 3079 O O . VAL A 1 394 ? 13.449 -8.449 -32.602 1.00 90.06 394 VAL A O 1
ATOM 3082 N N . ASP A 1 395 ? 14.183 -9.935 -34.129 1.00 87.31 395 ASP A N 1
ATOM 3083 C CA . ASP A 1 395 ? 15.257 -9.143 -34.726 1.00 87.31 395 ASP A CA 1
ATOM 3084 C C . ASP A 1 395 ? 15.553 -9.763 -36.110 1.00 87.31 395 ASP A C 1
ATOM 3086 O O . ASP A 1 395 ? 15.732 -10.985 -36.166 1.00 87.31 395 ASP A O 1
ATOM 3090 N N . PRO A 1 396 ? 15.529 -9.014 -37.232 1.00 90.50 396 PRO A N 1
ATOM 3091 C CA . PRO A 1 396 ? 15.389 -7.559 -37.353 1.00 90.50 396 PRO A CA 1
ATOM 3092 C C . PRO A 1 396 ? 13.980 -7.028 -37.052 1.00 90.50 396 PRO A C 1
ATOM 3094 O O . PRO A 1 396 ? 12.984 -7.734 -37.193 1.00 90.50 396 PRO A O 1
ATOM 3097 N N . CYS A 1 397 ? 13.890 -5.753 -36.661 1.00 94.62 397 CYS A N 1
ATOM 3098 C CA . CYS A 1 397 ? 12.628 -5.032 -36.482 1.00 94.62 397 CYS A CA 1
ATOM 3099 C C . CYS A 1 397 ? 12.798 -3.541 -36.824 1.00 94.62 397 CYS A C 1
ATOM 3101 O O . CYS A 1 397 ? 13.538 -2.833 -36.143 1.00 94.62 397 CYS A O 1
ATOM 3103 N N . ALA A 1 398 ? 12.058 -3.046 -37.820 1.00 94.00 398 ALA A N 1
ATOM 3104 C CA . ALA A 1 398 ? 12.045 -1.643 -38.247 1.00 94.00 398 ALA A CA 1
ATOM 3105 C C . ALA A 1 398 ? 11.668 -0.685 -37.104 1.00 94.00 398 ALA A C 1
ATOM 3107 O O . ALA A 1 398 ? 12.089 0.466 -37.085 1.00 94.00 398 ALA A O 1
ATOM 3108 N N . GLY A 1 399 ? 10.928 -1.178 -36.104 1.00 95.25 399 GLY A N 1
ATOM 3109 C CA . GLY A 1 399 ? 10.595 -0.429 -34.896 1.00 95.25 399 GLY A CA 1
ATOM 3110 C C . GLY A 1 399 ? 11.812 0.081 -34.118 1.00 95.25 399 GLY A C 1
ATOM 3111 O O . GLY A 1 399 ? 11.692 1.101 -33.448 1.00 95.25 399 GLY A O 1
ATOM 3112 N N . HIS A 1 400 ? 12.971 -0.581 -34.203 1.00 96.00 400 HIS A N 1
ATOM 3113 C CA . HIS A 1 400 ? 14.172 -0.182 -33.456 1.00 96.00 400 HIS A CA 1
ATOM 3114 C C . HIS A 1 400 ? 14.852 1.070 -34.040 1.00 96.00 400 HIS A C 1
ATOM 3116 O O . HIS A 1 400 ? 15.650 1.716 -33.364 1.00 96.00 400 HIS A O 1
ATOM 3122 N N . ASN A 1 401 ? 14.513 1.452 -35.275 1.00 95.81 401 ASN A N 1
ATOM 3123 C CA . ASN A 1 401 ? 15.078 2.603 -35.966 1.00 95.81 401 ASN A CA 1
ATOM 3124 C C . ASN A 1 401 ? 13.970 3.573 -36.387 1.00 95.81 401 ASN A C 1
ATOM 3126 O O . ASN A 1 401 ? 13.096 3.253 -37.195 1.00 95.81 401 ASN A O 1
ATOM 3130 N N . TRP A 1 402 ? 14.028 4.799 -35.874 1.00 96.31 402 TRP A N 1
ATOM 3131 C CA . TRP A 1 402 ? 13.058 5.835 -36.206 1.00 96.31 402 TRP A CA 1
ATOM 3132 C C . TRP A 1 402 ? 12.987 6.118 -37.713 1.00 96.31 402 TRP A C 1
ATOM 3134 O O . TRP A 1 402 ? 11.890 6.291 -38.239 1.00 96.31 402 TRP A O 1
ATOM 3144 N N . SER A 1 403 ? 14.119 6.106 -38.426 1.00 95.69 403 SER A N 1
ATOM 3145 C CA . SER A 1 403 ? 14.156 6.387 -39.870 1.00 95.69 403 SER A CA 1
ATOM 3146 C C . SER A 1 403 ? 13.444 5.315 -40.704 1.00 95.69 403 SER A C 1
ATOM 3148 O O . SER A 1 403 ? 12.810 5.632 -41.715 1.00 95.69 403 SER A O 1
ATOM 3150 N N . ASP A 1 404 ? 13.482 4.056 -40.263 1.00 95.31 404 ASP A N 1
ATOM 3151 C CA . ASP A 1 404 ? 12.745 2.972 -40.920 1.00 95.31 404 ASP A CA 1
ATOM 3152 C C . ASP A 1 404 ? 11.240 3.150 -40.694 1.00 95.31 404 ASP A C 1
ATOM 3154 O O . ASP A 1 404 ? 10.454 3.073 -41.639 1.00 95.31 404 ASP A O 1
ATOM 3158 N N . CYS A 1 405 ? 10.835 3.500 -39.467 1.00 94.94 405 CYS A N 1
ATOM 3159 C CA . CYS A 1 405 ? 9.447 3.848 -39.160 1.00 94.94 405 CYS A CA 1
ATOM 3160 C C . CYS A 1 405 ? 8.964 5.072 -39.954 1.00 94.94 405 CYS A C 1
ATOM 3162 O O . CYS A 1 405 ? 7.837 5.066 -40.440 1.00 94.94 405 CYS A O 1
ATOM 3164 N N . LEU A 1 406 ? 9.802 6.100 -40.134 1.00 95.25 406 LEU A N 1
ATOM 3165 C CA . LEU A 1 406 ? 9.476 7.276 -40.948 1.00 95.25 406 LEU A CA 1
ATOM 3166 C C . LEU A 1 406 ? 9.221 6.886 -42.407 1.00 95.25 406 LEU A C 1
ATOM 3168 O O . LEU A 1 406 ? 8.250 7.342 -43.011 1.00 95.25 406 LEU A O 1
ATOM 3172 N N . THR A 1 407 ? 10.065 6.018 -42.965 1.00 95.00 407 THR A N 1
ATOM 3173 C CA . THR A 1 407 ? 9.909 5.520 -44.340 1.00 95.00 407 THR A CA 1
ATOM 3174 C C . THR A 1 407 ? 8.584 4.774 -44.510 1.00 95.00 407 THR A C 1
ATOM 3176 O O . THR A 1 407 ? 7.909 4.925 -45.528 1.00 95.00 407 THR A O 1
ATOM 3179 N N . LEU A 1 408 ? 8.173 4.030 -43.480 1.00 92.12 408 LEU A N 1
ATOM 3180 C CA . LEU A 1 408 ? 6.880 3.349 -43.414 1.00 92.12 408 LEU A CA 1
ATOM 3181 C C . LEU A 1 408 ? 5.705 4.282 -43.063 1.00 92.12 408 LEU A C 1
ATOM 3183 O O . LEU A 1 408 ? 4.561 3.849 -43.140 1.00 92.12 408 LEU A O 1
ATOM 3187 N N . ARG A 1 409 ? 5.965 5.553 -42.718 1.00 94.12 409 ARG A N 1
ATOM 3188 C CA . ARG A 1 409 ? 4.990 6.527 -42.180 1.00 94.12 409 ARG A CA 1
ATOM 3189 C C . ARG A 1 409 ? 4.305 6.063 -40.890 1.00 94.12 409 ARG A C 1
ATOM 3191 O O . ARG A 1 409 ? 3.158 6.404 -40.624 1.00 94.12 409 ARG A O 1
ATOM 3198 N N . GLU A 1 410 ? 5.039 5.308 -40.087 1.00 95.19 410 GLU A N 1
ATOM 3199 C CA . GLU A 1 410 ? 4.599 4.677 -38.842 1.00 95.19 410 GLU A CA 1
ATOM 3200 C C . GLU A 1 410 ? 5.464 5.142 -37.656 1.00 95.19 410 GLU A C 1
ATOM 3202 O O . GLU A 1 410 ? 5.642 4.419 -36.681 1.00 95.19 410 GLU A O 1
ATOM 3207 N N . ASN A 1 411 ? 6.065 6.333 -37.713 1.00 95.25 411 ASN A N 1
ATOM 3208 C CA . ASN A 1 411 ? 6.865 6.902 -36.623 1.00 95.25 411 ASN A CA 1
ATOM 3209 C C . ASN A 1 411 ? 5.982 7.581 -35.558 1.00 95.25 411 ASN A C 1
ATOM 3211 O O . ASN A 1 411 ? 5.127 8.400 -35.881 1.00 95.25 411 ASN A O 1
ATOM 3215 N N . LYS A 1 412 ? 6.213 7.281 -34.271 1.00 94.44 412 LYS A N 1
ATOM 3216 C CA . LYS A 1 412 ? 5.465 7.876 -33.145 1.00 94.44 412 LYS A CA 1
ATOM 3217 C C . LYS A 1 412 ? 5.757 9.365 -32.960 1.00 94.44 412 LYS A C 1
ATOM 3219 O O . LYS A 1 412 ? 4.841 10.151 -32.747 1.00 94.44 412 LYS A O 1
ATOM 3224 N N . LEU A 1 413 ? 7.036 9.733 -32.995 1.00 93.88 413 LEU A N 1
ATOM 3225 C CA . LEU A 1 413 ? 7.500 11.108 -32.805 1.00 93.88 413 LEU A CA 1
ATOM 3226 C C . LEU A 1 413 ? 7.874 11.743 -34.141 1.00 93.88 413 LEU A C 1
ATOM 3228 O O . LEU A 1 413 ? 8.324 11.053 -35.058 1.00 93.88 413 LEU A O 1
ATOM 3232 N N . SER A 1 414 ? 7.760 13.069 -34.221 1.00 92.88 414 SER A N 1
ATOM 3233 C CA . SER A 1 414 ? 8.181 13.864 -35.382 1.00 92.88 414 SER A CA 1
ATOM 3234 C C . SER A 1 414 ? 9.700 13.903 -35.586 1.00 92.88 414 SER A C 1
ATOM 3236 O O . SER A 1 414 ? 10.147 14.214 -36.686 1.00 92.88 414 SER A O 1
ATOM 3238 N N . ALA A 1 415 ? 10.481 13.574 -34.554 1.00 93.94 415 ALA A N 1
ATOM 3239 C CA . ALA A 1 415 ? 11.938 13.517 -34.583 1.00 93.94 415 ALA A CA 1
ATOM 3240 C C . ALA A 1 415 ? 12.455 12.263 -33.846 1.00 93.94 415 ALA A C 1
ATOM 3242 O O . ALA A 1 415 ? 11.769 11.762 -32.948 1.00 93.94 415 ALA A O 1
ATOM 3243 N N . PRO A 1 416 ? 13.649 11.751 -34.203 1.00 95.19 416 PRO A N 1
ATOM 3244 C CA . PRO A 1 416 ? 14.250 10.603 -33.533 1.00 95.19 416 PRO A CA 1
ATOM 3245 C C . PRO A 1 416 ? 14.702 10.933 -32.107 1.00 95.19 416 PRO A C 1
ATOM 3247 O O . PRO A 1 416 ? 15.226 12.014 -31.835 1.00 95.19 416 PRO A O 1
ATOM 3250 N N . VAL A 1 417 ? 14.597 9.948 -31.211 1.00 93.81 417 VAL A N 1
ATOM 3251 C CA . VAL A 1 417 ? 15.246 9.992 -29.893 1.00 93.81 417 VAL A CA 1
ATOM 3252 C C . VAL A 1 417 ? 16.720 9.634 -30.077 1.00 93.81 417 VAL A C 1
ATOM 3254 O O . VAL A 1 417 ? 17.086 8.460 -30.083 1.00 93.81 417 VAL A O 1
ATOM 3257 N N . VAL A 1 418 ? 17.557 10.647 -30.308 1.00 92.88 418 VAL A N 1
ATOM 3258 C CA . VAL A 1 418 ? 19.009 10.488 -30.544 1.00 92.88 418 VAL A CA 1
ATOM 3259 C C . VAL A 1 418 ? 19.836 10.517 -29.259 1.00 92.88 418 VAL A C 1
ATOM 3261 O O . VAL A 1 418 ? 20.955 10.015 -29.233 1.00 92.88 418 VAL A O 1
ATOM 3264 N N . SER A 1 419 ? 19.272 11.064 -28.186 1.00 91.50 419 SER A N 1
ATOM 3265 C CA . SER A 1 419 ? 19.825 11.052 -26.836 1.00 91.50 419 SER A CA 1
ATOM 3266 C C . SER A 1 419 ? 18.786 10.504 -25.864 1.00 91.50 419 SER A C 1
ATOM 3268 O O . SER A 1 419 ? 17.580 10.595 -26.101 1.00 91.50 419 SER A O 1
ATOM 3270 N N . ARG A 1 420 ? 19.255 9.903 -24.768 1.00 93.44 420 ARG A N 1
ATOM 3271 C CA . ARG A 1 420 ? 18.379 9.388 -23.708 1.00 93.44 420 ARG A CA 1
ATOM 3272 C C . ARG A 1 420 ? 17.563 10.548 -23.148 1.00 93.44 420 ARG A C 1
ATOM 3274 O O . ARG A 1 420 ? 18.136 11.567 -22.771 1.00 93.44 420 ARG A O 1
ATOM 3281 N N . SER A 1 421 ? 16.245 10.398 -23.089 1.00 91.62 421 SER A N 1
ATOM 3282 C CA . SER A 1 421 ? 15.328 11.492 -22.782 1.00 91.62 421 SER A CA 1
ATOM 3283 C C . SER A 1 421 ? 14.595 11.290 -21.463 1.00 91.62 421 SER A C 1
ATOM 3285 O O . SER A 1 421 ? 14.094 10.204 -21.147 1.00 91.62 421 SER A O 1
ATOM 3287 N N . PHE A 1 422 ? 14.528 12.370 -20.679 1.00 87.25 422 PHE A N 1
ATOM 3288 C CA . PHE A 1 422 ? 13.662 12.403 -19.510 1.00 87.25 422 PHE A CA 1
ATOM 3289 C C . PHE A 1 422 ? 12.191 12.572 -19.917 1.00 87.25 422 PHE A C 1
ATOM 3291 O O . PHE A 1 422 ? 11.339 11.925 -19.311 1.00 87.25 422 PHE A O 1
ATOM 3298 N N . GLU A 1 423 ? 11.926 13.396 -20.936 1.00 88.00 423 GLU A N 1
ATOM 3299 C CA . GLU A 1 423 ? 10.594 13.690 -21.471 1.00 88.00 423 GLU A CA 1
ATOM 3300 C C . GLU A 1 423 ? 10.660 13.755 -23.014 1.00 88.00 423 GLU A C 1
ATOM 3302 O O . GLU A 1 423 ? 11.317 14.651 -23.552 1.00 88.00 423 GLU A O 1
ATOM 3307 N N . PRO A 1 424 ? 10.056 12.807 -23.752 1.00 90.00 424 PRO A N 1
ATOM 3308 C CA . PRO A 1 424 ? 9.309 11.652 -23.249 1.00 90.00 424 PRO A CA 1
ATOM 3309 C C . PRO A 1 424 ? 10.206 10.658 -22.502 1.00 90.00 424 PRO A C 1
ATOM 3311 O O . PRO A 1 424 ? 11.436 10.724 -22.590 1.00 90.00 424 PRO A O 1
ATOM 3314 N N . ALA A 1 425 ? 9.603 9.716 -21.775 1.00 92.69 425 ALA A N 1
ATOM 3315 C CA . ALA A 1 425 ? 10.363 8.744 -21.004 1.00 92.69 425 ALA A CA 1
ATOM 3316 C C . ALA A 1 425 ? 11.029 7.693 -21.905 1.00 92.69 425 ALA A C 1
ATOM 3318 O O . ALA A 1 425 ? 10.420 6.687 -22.251 1.00 92.69 425 ALA A O 1
ATOM 3319 N N . SER A 1 426 ? 12.289 7.915 -22.285 1.00 95.12 426 SER A N 1
ATOM 3320 C CA . SER A 1 426 ? 13.011 7.028 -23.204 1.00 95.12 426 SER A CA 1
ATOM 3321 C C . SER A 1 426 ? 14.471 6.895 -22.799 1.00 95.12 426 SER A C 1
ATOM 3323 O O . SER A 1 426 ? 15.286 7.769 -23.097 1.00 95.12 426 SER A O 1
ATOM 3325 N N . PHE A 1 427 ? 14.830 5.797 -22.141 1.00 96.62 427 PHE A N 1
ATOM 3326 C CA . PHE A 1 427 ? 16.221 5.506 -21.810 1.00 96.62 427 PHE A CA 1
ATOM 3327 C C . PHE A 1 427 ? 16.992 4.924 -22.997 1.00 96.62 427 PHE A C 1
ATOM 3329 O O . PHE A 1 427 ? 18.191 5.154 -23.100 1.00 96.62 427 PHE A O 1
ATOM 3336 N N . PHE A 1 428 ? 16.327 4.202 -23.900 1.00 97.00 428 PHE A N 1
ATOM 3337 C CA . PHE A 1 428 ? 16.956 3.673 -25.113 1.00 97.00 428 PHE A CA 1
ATOM 3338 C C . PHE A 1 428 ? 16.749 4.616 -26.298 1.00 97.00 428 PHE A C 1
ATOM 3340 O O . PHE A 1 428 ? 15.682 5.223 -26.436 1.00 97.00 428 PHE A O 1
ATOM 3347 N N . THR A 1 429 ? 17.755 4.738 -27.157 1.00 96.56 429 THR A N 1
ATOM 3348 C CA . THR A 1 429 ? 17.749 5.637 -28.321 1.00 96.56 429 THR A CA 1
ATOM 3349 C C . THR A 1 429 ? 17.507 4.881 -29.623 1.00 96.56 429 THR A C 1
ATOM 3351 O O . THR A 1 429 ? 17.596 3.656 -29.690 1.00 96.56 429 THR A O 1
ATOM 3354 N N . THR A 1 430 ? 17.185 5.610 -30.691 1.00 96.12 430 THR A N 1
ATOM 3355 C CA . THR A 1 430 ? 17.063 5.015 -32.029 1.00 96.12 430 THR A CA 1
ATOM 3356 C C . THR A 1 430 ? 18.323 4.218 -32.395 1.00 96.12 430 THR A C 1
ATOM 3358 O O . THR A 1 430 ? 19.431 4.643 -32.078 1.00 96.12 430 THR A O 1
ATOM 3361 N N . LEU A 1 431 ? 18.150 3.096 -33.103 1.00 94.62 431 LEU A N 1
ATOM 3362 C CA . LEU A 1 431 ? 19.165 2.083 -33.454 1.00 94.62 431 LEU A CA 1
ATOM 3363 C C . LEU A 1 431 ? 19.544 1.109 -32.328 1.00 94.62 431 LEU A C 1
ATOM 3365 O O . LEU A 1 431 ? 20.055 0.028 -32.623 1.00 94.62 431 LEU A O 1
ATOM 3369 N N . GLU A 1 432 ? 19.262 1.416 -31.061 1.00 96.69 432 GLU A N 1
ATOM 3370 C CA . GLU A 1 432 ? 19.416 0.438 -29.984 1.00 96.69 432 GLU A CA 1
ATOM 3371 C C . GLU A 1 432 ? 18.278 -0.597 -30.052 1.00 96.69 432 GLU A C 1
ATOM 3373 O O . GLU A 1 432 ? 17.103 -0.248 -30.170 1.00 96.69 432 GLU A O 1
ATOM 3378 N N . LEU A 1 433 ? 18.588 -1.896 -29.935 1.00 96.19 433 LEU A N 1
ATOM 3379 C CA . LEU A 1 433 ? 17.587 -2.967 -30.127 1.00 96.19 433 LEU A CA 1
ATOM 3380 C C . LEU A 1 433 ? 16.468 -2.970 -29.069 1.00 96.19 433 LEU A C 1
ATOM 3382 O O . LEU A 1 433 ? 15.458 -3.651 -29.225 1.00 96.19 433 LEU A O 1
ATOM 3386 N N . HIS A 1 434 ? 16.646 -2.236 -27.973 1.00 97.25 434 HIS A N 1
ATOM 3387 C CA . HIS A 1 434 ? 15.636 -2.071 -26.931 1.00 97.25 434 HIS A CA 1
ATOM 3388 C C . HIS A 1 434 ? 14.711 -0.875 -27.181 1.00 97.25 434 HIS A C 1
ATOM 3390 O O . HIS A 1 434 ? 13.731 -0.726 -26.461 1.00 97.25 434 HIS A O 1
ATOM 3396 N N . HIS A 1 435 ? 14.958 -0.043 -28.189 1.00 97.50 435 HIS A N 1
ATOM 3397 C CA . HIS A 1 435 ? 14.107 1.097 -28.519 1.00 97.50 435 HIS A CA 1
ATOM 3398 C C . HIS A 1 435 ? 12.945 0.696 -29.440 1.00 97.50 435 HIS A C 1
ATOM 3400 O O . HIS A 1 435 ? 13.054 -0.239 -30.229 1.00 97.50 435 HIS A O 1
ATOM 3406 N N . CYS A 1 436 ? 11.815 1.402 -29.367 1.00 97.19 436 CYS A N 1
ATOM 3407 C CA . CYS A 1 436 ? 10.701 1.246 -30.298 1.00 97.19 436 CYS A CA 1
ATOM 3408 C C . CYS A 1 436 ? 10.094 2.599 -30.692 1.00 97.19 436 CYS A C 1
ATOM 3410 O O . CYS A 1 436 ? 9.427 3.254 -29.890 1.00 97.19 436 CYS A O 1
ATOM 3412 N N . ALA A 1 437 ? 10.235 2.965 -31.964 1.00 96.81 437 ALA A N 1
ATOM 3413 C CA . ALA A 1 437 ? 9.706 4.191 -32.558 1.00 96.81 437 ALA A CA 1
ATOM 3414 C C . ALA A 1 437 ? 8.345 4.016 -33.266 1.00 96.81 437 ALA A C 1
ATOM 3416 O O . ALA A 1 437 ? 7.794 4.997 -33.763 1.00 96.81 437 ALA A O 1
ATOM 3417 N N . HIS A 1 438 ? 7.788 2.800 -33.322 1.00 96.31 438 HIS A N 1
ATOM 3418 C CA . HIS A 1 438 ? 6.603 2.487 -34.135 1.00 96.31 438 HIS A CA 1
ATOM 3419 C C . HIS A 1 438 ? 5.284 3.015 -33.524 1.00 96.31 438 HIS A C 1
ATOM 3421 O O . HIS A 1 438 ? 4.855 2.546 -32.469 1.00 96.31 438 HIS A O 1
ATOM 3427 N N . LEU A 1 439 ? 4.575 3.904 -34.225 1.00 95.12 439 LEU A N 1
ATOM 3428 C CA . LEU A 1 439 ? 3.310 4.545 -33.833 1.00 95.12 439 LEU A CA 1
ATOM 3429 C C . LEU A 1 439 ? 2.237 3.525 -33.439 1.00 95.12 439 LEU A C 1
ATOM 3431 O O . LEU A 1 439 ? 1.805 3.507 -32.291 1.00 95.12 439 LEU A O 1
ATOM 3435 N N . GLY A 1 440 ? 1.904 2.594 -34.339 1.00 93.19 440 GLY A N 1
ATOM 3436 C CA . GLY A 1 440 ? 0.928 1.541 -34.045 1.00 93.19 440 GLY A CA 1
ATOM 3437 C C . GLY A 1 440 ? 1.256 0.659 -32.826 1.00 93.19 440 GLY A C 1
ATOM 3438 O O . GLY A 1 440 ? 0.334 0.163 -32.181 1.00 93.19 440 GLY A O 1
ATOM 3439 N N . MET A 1 441 ? 2.533 0.469 -32.458 1.00 93.88 441 MET A N 1
ATOM 3440 C CA . MET A 1 441 ? 2.890 -0.210 -31.199 1.00 93.88 441 MET A CA 1
ATOM 3441 C C . MET A 1 441 ? 2.561 0.649 -29.982 1.00 93.88 441 MET A C 1
ATOM 3443 O O . MET A 1 441 ? 2.014 0.139 -29.005 1.00 93.88 441 MET A O 1
ATOM 3447 N N . HIS A 1 442 ? 2.916 1.933 -30.042 1.00 94.31 442 HIS A N 1
ATOM 3448 C CA . HIS A 1 442 ? 2.668 2.901 -28.976 1.00 94.31 442 HIS A CA 1
ATOM 3449 C C . HIS A 1 442 ? 1.172 3.083 -28.713 1.00 94.31 442 HIS A C 1
ATOM 3451 O O . HIS A 1 442 ? 0.745 2.988 -27.566 1.00 94.31 442 HIS A O 1
ATOM 3457 N N . ASP A 1 443 ? 0.374 3.227 -29.767 1.00 91.81 443 ASP A N 1
ATOM 3458 C CA . ASP A 1 443 ? -1.073 3.425 -29.641 1.00 91.81 443 ASP A CA 1
ATOM 3459 C C . ASP A 1 443 ? -1.763 2.191 -29.039 1.00 91.81 443 ASP A C 1
ATOM 3461 O O . ASP A 1 443 ? -2.648 2.308 -28.194 1.00 91.81 443 ASP A O 1
ATOM 3465 N N . ARG A 1 444 ? -1.316 0.978 -29.397 1.00 91.38 444 ARG A N 1
ATOM 3466 C CA . ARG A 1 444 ? -1.877 -0.260 -28.831 1.00 91.38 444 ARG A CA 1
ATOM 3467 C C . ARG A 1 444 ? -1.502 -0.476 -27.365 1.00 91.38 444 ARG A C 1
ATOM 3469 O O . ARG A 1 444 ? -2.255 -1.124 -26.647 1.00 91.38 444 ARG A O 1
ATOM 3476 N N . ARG A 1 445 ? -0.345 0.014 -26.902 1.00 91.12 445 ARG A N 1
ATOM 3477 C CA . ARG A 1 445 ? 0.131 -0.257 -25.532 1.00 91.12 445 ARG A CA 1
ATOM 3478 C C . ARG A 1 445 ? -0.282 0.774 -24.483 1.00 91.12 445 ARG A C 1
ATOM 3480 O O . ARG A 1 445 ? -0.056 0.507 -23.302 1.00 91.12 445 ARG A O 1
ATOM 3487 N N . GLU A 1 446 ? -0.868 1.902 -24.889 1.00 84.75 446 GLU A N 1
ATOM 3488 C CA . GLU A 1 446 ? -1.195 3.058 -24.034 1.00 84.75 446 GLU A CA 1
ATOM 3489 C C . GLU A 1 446 ? -1.903 2.666 -22.722 1.00 84.75 446 GLU A C 1
ATOM 3491 O O . GLU A 1 446 ? -1.625 3.233 -21.671 1.00 84.75 446 GLU A O 1
ATOM 3496 N N . ARG A 1 447 ? -2.769 1.642 -22.750 1.00 79.75 447 ARG A N 1
ATOM 3497 C CA . ARG A 1 447 ? -3.582 1.216 -21.591 1.00 79.75 447 ARG A CA 1
ATOM 3498 C C . ARG A 1 447 ? -3.151 -0.090 -20.921 1.00 79.75 447 ARG A C 1
ATOM 3500 O O . ARG A 1 447 ? -3.839 -0.571 -20.029 1.00 79.75 447 ARG A O 1
ATOM 3507 N N . GLN A 1 448 ? -2.048 -0.689 -21.358 1.00 87.75 448 GLN A N 1
ATOM 3508 C CA . GLN A 1 448 ? -1.644 -2.041 -20.937 1.00 87.75 448 GLN A CA 1
ATOM 3509 C C . GLN A 1 448 ? -0.160 -2.160 -20.570 1.00 87.75 448 GLN A C 1
ATOM 3511 O O . GLN A 1 448 ? 0.249 -3.150 -19.953 1.00 87.75 448 GLN A O 1
ATOM 3516 N N . CYS A 1 449 ? 0.661 -1.173 -20.943 1.00 90.50 449 CYS A N 1
ATOM 3517 C CA . CYS A 1 449 ? 2.083 -1.159 -20.628 1.00 90.50 449 CYS A CA 1
ATOM 3518 C C . CYS A 1 449 ? 2.317 -0.994 -19.119 1.00 90.50 449 CYS A C 1
ATOM 3520 O O . CYS A 1 449 ? 2.006 0.043 -18.542 1.00 90.50 449 CYS A O 1
ATOM 3522 N N . GLN A 1 450 ? 2.928 -2.001 -18.492 1.00 89.81 450 GLN A N 1
ATOM 3523 C CA . GLN A 1 450 ? 3.190 -2.005 -17.047 1.00 89.81 450 GLN A CA 1
ATOM 3524 C C . GLN A 1 450 ? 4.322 -1.058 -16.623 1.00 89.81 450 GLN A C 1
ATOM 3526 O O . GLN A 1 450 ? 4.419 -0.725 -15.450 1.00 89.81 450 GLN A O 1
ATOM 3531 N N . ILE A 1 451 ? 5.189 -0.646 -17.552 1.00 93.81 451 ILE A N 1
ATOM 3532 C CA . ILE A 1 451 ? 6.411 0.125 -17.259 1.00 93.81 451 ILE A CA 1
ATOM 3533 C C . ILE A 1 451 ? 6.409 1.537 -17.861 1.00 93.81 451 ILE A C 1
ATOM 3535 O O . ILE A 1 451 ? 7.350 2.293 -17.636 1.00 93.81 451 ILE A O 1
ATOM 3539 N N . ALA A 1 452 ? 5.345 1.908 -18.584 1.00 92.19 452 ALA A N 1
ATOM 3540 C CA . ALA A 1 452 ? 5.205 3.232 -19.195 1.00 92.19 452 ALA A CA 1
ATOM 3541 C C . ALA A 1 452 ? 5.458 4.407 -18.227 1.00 92.19 452 ALA A C 1
ATOM 3543 O O . ALA A 1 452 ? 6.047 5.385 -18.678 1.00 92.19 452 ALA A O 1
ATOM 3544 N N . PRO A 1 453 ? 5.116 4.331 -16.917 1.00 90.81 453 PRO A N 1
ATOM 3545 C CA . PRO A 1 453 ? 5.409 5.418 -15.980 1.00 90.81 453 PRO A CA 1
ATOM 3546 C C . PRO A 1 453 ? 6.888 5.811 -15.856 1.00 90.81 453 PRO A C 1
ATOM 3548 O O . PRO A 1 453 ? 7.171 6.921 -15.417 1.00 90.81 453 PRO A O 1
ATOM 3551 N N . PHE A 1 454 ? 7.833 4.933 -16.209 1.00 93.12 454 PHE A N 1
ATOM 3552 C CA . PHE A 1 454 ? 9.268 5.241 -16.136 1.00 93.12 454 PHE A CA 1
ATOM 3553 C C . PHE A 1 454 ? 10.042 4.952 -17.432 1.00 93.12 454 PHE A C 1
ATOM 3555 O O . PHE A 1 454 ? 11.156 5.452 -17.590 1.00 93.12 454 PHE A O 1
ATOM 3562 N N . GLU A 1 455 ? 9.478 4.170 -18.353 1.00 95.19 455 GLU A N 1
ATOM 3563 C CA . GLU A 1 455 ? 10.076 3.843 -19.646 1.00 95.19 455 GLU A CA 1
ATOM 3564 C C . GLU A 1 455 ? 8.976 3.606 -20.693 1.00 95.19 455 GLU A C 1
ATOM 3566 O O . GLU A 1 455 ? 8.352 2.544 -20.763 1.00 95.19 455 GLU A O 1
ATOM 3571 N N . GLU A 1 456 ? 8.734 4.618 -21.519 1.00 94.69 456 GLU A N 1
ATOM 3572 C CA . GLU A 1 456 ? 7.701 4.618 -22.548 1.00 94.69 456 GLU A CA 1
ATOM 3573 C C . GLU A 1 456 ? 8.197 3.976 -23.843 1.00 94.69 456 GLU A C 1
ATOM 3575 O O . GLU A 1 456 ? 7.408 3.334 -24.522 1.00 94.69 456 GLU A O 1
ATOM 3580 N N . PHE A 1 457 ? 9.478 4.076 -24.205 1.00 96.56 457 PHE A N 1
ATOM 3581 C CA . PHE A 1 457 ? 9.974 3.682 -25.533 1.00 96.56 457 PHE A CA 1
ATOM 3582 C C . PHE A 1 457 ? 10.635 2.297 -25.588 1.00 96.56 457 PHE A C 1
ATOM 3584 O O . PHE A 1 457 ? 11.016 1.865 -26.677 1.00 96.56 457 PHE A O 1
ATOM 3591 N N . LEU A 1 458 ? 10.677 1.540 -24.483 1.00 97.25 458 LEU A N 1
ATOM 3592 C CA . LEU A 1 458 ? 11.164 0.153 -24.496 1.00 97.25 458 LEU A CA 1
ATOM 3593 C C . LEU A 1 458 ? 10.368 -0.721 -25.479 1.00 97.25 458 LEU A C 1
ATOM 3595 O O . LEU A 1 458 ? 9.137 -0.783 -25.440 1.00 97.25 458 LEU A O 1
ATOM 3599 N N . CYS A 1 459 ? 11.071 -1.467 -26.325 1.00 97.00 459 CYS A N 1
ATOM 3600 C CA . CYS A 1 459 ? 10.494 -2.440 -27.238 1.00 97.00 459 CYS A CA 1
ATOM 3601 C C . CYS A 1 459 ? 9.738 -3.533 -26.468 1.00 97.00 459 CYS A C 1
ATOM 3603 O O . CYS A 1 459 ? 10.310 -4.267 -25.659 1.00 97.00 459 CYS A O 1
ATOM 3605 N N . CYS A 1 460 ? 8.445 -3.718 -26.767 1.00 95.31 460 CYS A N 1
ATOM 3606 C CA . CYS A 1 460 ? 7.629 -4.755 -26.126 1.00 95.31 460 CYS A CA 1
ATOM 3607 C C . CYS A 1 460 ? 8.194 -6.169 -26.324 1.00 95.31 460 CYS A C 1
ATOM 3609 O O . CYS A 1 460 ? 7.940 -7.045 -25.504 1.00 95.31 460 CYS A O 1
ATOM 3611 N N . ARG A 1 461 ? 8.965 -6.407 -27.391 1.00 95.06 461 ARG A N 1
ATOM 3612 C CA . ARG A 1 461 ? 9.600 -7.702 -27.676 1.00 95.06 461 ARG A CA 1
ATOM 3613 C C . ARG A 1 461 ? 10.907 -7.916 -26.914 1.00 95.06 461 ARG A C 1
ATOM 3615 O O . ARG A 1 461 ? 11.367 -9.056 -26.870 1.00 95.06 461 ARG A O 1
ATOM 3622 N N . ALA A 1 462 ? 11.444 -6.866 -26.295 1.00 96.56 462 ALA A N 1
ATOM 3623 C CA . ALA A 1 462 ? 12.591 -6.870 -25.388 1.00 96.56 462 ALA A CA 1
ATOM 3624 C C . ALA A 1 462 ? 12.178 -6.752 -23.907 1.00 96.56 462 ALA A C 1
ATOM 3626 O O . ALA A 1 462 ? 13.021 -6.563 -23.040 1.00 96.56 462 ALA A O 1
ATOM 3627 N N . CYS A 1 463 ? 10.882 -6.856 -23.602 1.00 96.88 463 CYS A N 1
ATOM 3628 C CA . CYS A 1 463 ? 10.325 -6.674 -22.265 1.00 96.88 463 CYS A CA 1
ATOM 3629 C C . CYS A 1 463 ? 9.829 -8.011 -21.684 1.00 96.88 463 CYS A C 1
ATOM 3631 O O . CYS A 1 463 ? 9.215 -8.819 -22.393 1.00 96.88 463 CYS A O 1
ATOM 3633 N N . VAL A 1 464 ? 10.049 -8.250 -20.387 1.00 96.12 464 VAL A N 1
ATOM 3634 C CA . VAL A 1 464 ? 9.590 -9.483 -19.712 1.00 96.12 464 VAL A CA 1
ATOM 3635 C C . VAL A 1 464 ? 8.065 -9.576 -19.614 1.00 96.12 464 VAL A C 1
ATOM 3637 O O . VAL A 1 464 ? 7.515 -10.674 -19.588 1.00 96.12 464 VAL A O 1
ATOM 3640 N N . PHE A 1 465 ? 7.366 -8.438 -19.655 1.00 94.75 465 PHE A N 1
ATOM 3641 C CA . PHE A 1 465 ? 5.902 -8.367 -19.590 1.00 94.75 465 PHE A CA 1
ATOM 3642 C C . PHE A 1 465 ? 5.211 -8.696 -20.916 1.00 94.75 465 PHE A C 1
ATOM 3644 O O . PHE A 1 465 ? 3.988 -8.636 -20.992 1.00 94.75 465 PHE A O 1
ATOM 3651 N N . GLN A 1 466 ? 5.943 -9.066 -21.974 1.00 92.38 466 GLN A N 1
ATOM 3652 C CA . GLN A 1 466 ? 5.356 -9.261 -23.304 1.00 92.38 466 GLN A CA 1
ATOM 3653 C C . GLN A 1 466 ? 4.197 -10.272 -23.334 1.00 92.38 466 GLN A C 1
ATOM 3655 O O . GLN A 1 466 ? 3.244 -10.070 -24.070 1.00 92.38 466 GLN A O 1
ATOM 3660 N N . ARG A 1 467 ? 4.253 -11.338 -22.524 1.00 89.62 467 ARG A N 1
ATOM 3661 C CA . ARG A 1 467 ? 3.188 -12.358 -22.452 1.00 89.62 467 ARG A CA 1
ATOM 3662 C C . ARG A 1 467 ? 2.037 -11.964 -21.530 1.00 89.62 467 ARG A C 1
ATOM 3664 O O . ARG A 1 467 ? 0.994 -12.601 -21.546 1.00 89.62 467 ARG A O 1
ATOM 3671 N N . THR A 1 468 ? 2.254 -10.945 -20.708 1.00 89.06 468 THR A N 1
ATOM 3672 C CA . THR A 1 468 ? 1.268 -10.432 -19.760 1.00 89.06 468 THR A CA 1
ATOM 3673 C C . THR A 1 468 ? 0.479 -9.284 -20.376 1.00 89.06 468 THR A C 1
ATOM 3675 O O . THR A 1 468 ? -0.728 -9.191 -20.196 1.00 89.06 468 THR A O 1
ATOM 3678 N N . CYS A 1 469 ? 1.164 -8.426 -21.132 1.00 90.69 469 CYS A N 1
ATOM 3679 C CA . CYS A 1 469 ? 0.565 -7.313 -21.853 1.00 90.69 469 CYS A CA 1
ATOM 3680 C C . CYS A 1 469 ? -0.133 -7.753 -23.143 1.00 90.69 469 CYS A C 1
ATOM 3682 O O . CYS A 1 469 ? -1.048 -7.069 -23.576 1.00 90.69 469 CYS A O 1
ATOM 3684 N N . TRP A 1 470 ? 0.299 -8.848 -23.774 1.00 89.75 470 TRP A N 1
ATOM 3685 C CA . TRP A 1 470 ? -0.247 -9.301 -25.053 1.00 89.75 470 TRP A CA 1
ATOM 3686 C C . TRP A 1 470 ? -0.662 -10.762 -24.965 1.00 89.75 470 TRP A C 1
ATOM 3688 O O . TRP A 1 470 ? 0.160 -11.628 -24.657 1.00 89.75 470 TRP A O 1
ATOM 3698 N N . GLN A 1 471 ? -1.915 -11.053 -25.311 1.00 88.44 471 GLN A N 1
ATOM 3699 C CA . GLN A 1 471 ? -2.336 -12.429 -25.553 1.00 88.44 471 GLN A CA 1
ATOM 3700 C C . GLN A 1 471 ? -1.598 -12.986 -26.772 1.00 88.44 471 GLN A C 1
ATOM 3702 O O . GLN A 1 471 ? -1.241 -12.241 -27.684 1.00 88.44 471 GLN A O 1
ATOM 3707 N N . ALA A 1 472 ? -1.415 -14.306 -26.850 1.00 87.06 472 ALA A N 1
ATOM 3708 C CA . ALA A 1 472 ? -0.663 -14.931 -27.946 1.00 87.06 472 ALA A CA 1
ATOM 3709 C C . ALA A 1 472 ? -1.179 -14.521 -29.345 1.00 87.06 472 ALA A C 1
ATOM 3711 O O . ALA A 1 472 ? -0.390 -14.240 -30.249 1.00 87.06 472 ALA A O 1
ATOM 3712 N N . ALA A 1 473 ? -2.503 -14.414 -29.510 1.00 88.12 473 ALA A N 1
ATOM 3713 C CA . ALA A 1 473 ? -3.128 -13.982 -30.760 1.00 88.12 473 ALA A CA 1
ATOM 3714 C C . ALA A 1 473 ? -2.877 -12.498 -31.090 1.00 88.12 473 ALA A C 1
ATOM 3716 O O . ALA A 1 473 ? -2.759 -12.147 -32.262 1.00 88.12 473 ALA A O 1
ATOM 3717 N N . GLU A 1 474 ? -2.794 -11.627 -30.083 1.00 89.06 474 GLU A N 1
ATOM 3718 C CA . GLU A 1 474 ? -2.472 -10.204 -30.258 1.00 89.06 474 GLU A CA 1
ATOM 3719 C C . GLU A 1 474 ? -0.987 -10.024 -30.547 1.00 89.06 474 GLU A C 1
ATOM 3721 O O . GLU A 1 474 ? -0.612 -9.266 -31.438 1.00 89.06 474 GLU A O 1
ATOM 3726 N N . GLN A 1 475 ? -0.153 -10.788 -29.840 1.00 86.50 475 GLN A N 1
ATOM 3727 C CA . GLN A 1 475 ? 1.290 -10.794 -29.986 1.00 86.50 475 GLN A CA 1
ATOM 3728 C C . GLN A 1 475 ? 1.712 -11.136 -31.426 1.00 86.50 475 GLN A C 1
ATOM 3730 O O . GLN A 1 475 ? 2.657 -10.539 -31.941 1.00 86.50 475 GLN A O 1
ATOM 3735 N N . ALA A 1 476 ? 0.991 -12.048 -32.087 1.00 85.94 476 ALA A N 1
ATOM 3736 C CA . ALA A 1 476 ? 1.197 -12.402 -33.493 1.00 85.94 476 ALA A CA 1
ATOM 3737 C C . ALA A 1 476 ? 0.781 -11.299 -34.488 1.00 85.94 476 ALA A C 1
ATOM 3739 O O . ALA A 1 476 ? 1.218 -11.314 -35.633 1.00 85.94 476 ALA A O 1
ATOM 3740 N N . ARG A 1 477 ? -0.060 -10.345 -34.069 1.00 87.88 477 ARG A N 1
ATOM 3741 C CA . ARG A 1 477 ? -0.533 -9.216 -34.895 1.00 87.88 477 ARG A CA 1
ATOM 3742 C C . ARG A 1 477 ? 0.239 -7.926 -34.636 1.00 87.88 477 ARG A C 1
ATOM 3744 O O . ARG A 1 477 ? -0.107 -6.886 -35.206 1.00 87.88 477 ARG A O 1
ATOM 3751 N N . LEU A 1 478 ? 1.214 -7.941 -33.729 1.00 88.81 478 LEU A N 1
ATOM 3752 C CA . LEU A 1 478 ? 2.062 -6.781 -33.483 1.00 88.81 478 LEU A CA 1
ATOM 3753 C C . LEU A 1 478 ? 2.891 -6.485 -34.740 1.00 88.81 478 LEU A C 1
ATOM 3755 O O . LEU A 1 478 ? 3.404 -7.427 -35.341 1.00 88.81 478 LEU A O 1
ATOM 3759 N N . PRO A 1 479 ? 3.076 -5.211 -35.124 1.00 90.38 479 PRO A N 1
ATOM 3760 C CA . PRO A 1 479 ? 3.922 -4.816 -36.255 1.00 90.38 479 PRO A CA 1
ATOM 3761 C C . PRO A 1 479 ? 5.431 -4.961 -35.951 1.00 90.38 479 PRO A C 1
ATOM 3763 O O . PRO A 1 479 ? 6.249 -4.123 -36.320 1.00 90.38 479 PRO A O 1
ATOM 3766 N N . CYS A 1 480 ? 5.818 -6.010 -35.226 1.00 90.94 480 CYS A N 1
ATOM 3767 C CA . CYS A 1 480 ? 7.204 -6.315 -34.892 1.00 90.94 480 CYS A CA 1
ATOM 3768 C C . CYS A 1 480 ? 7.777 -7.346 -35.873 1.00 90.94 480 CYS A C 1
ATOM 3770 O O . CYS A 1 480 ? 7.036 -8.139 -36.447 1.00 90.94 480 CYS A O 1
ATOM 3772 N N . GLY A 1 481 ? 9.102 -7.383 -36.030 1.00 86.19 481 GLY A N 1
ATOM 3773 C CA . GLY A 1 481 ? 9.760 -8.358 -36.912 1.00 86.19 481 GLY A CA 1
ATOM 3774 C C . GLY A 1 481 ? 9.712 -8.002 -38.404 1.00 86.19 481 GLY A C 1
ATOM 3775 O O . GLY A 1 481 ? 10.145 -8.790 -39.240 1.00 86.19 481 GLY A O 1
ATOM 3776 N N . VAL A 1 482 ? 9.180 -6.826 -38.754 1.00 82.12 482 VAL A N 1
ATOM 3777 C CA . VAL A 1 482 ? 9.223 -6.290 -40.120 1.00 82.12 482 VAL A CA 1
ATOM 3778 C C . VAL A 1 482 ? 10.630 -5.753 -40.368 1.00 82.12 482 VAL A C 1
ATOM 3780 O O . VAL A 1 482 ? 11.099 -4.910 -39.608 1.00 82.12 482 VAL A O 1
ATOM 3783 N N . ALA A 1 483 ? 11.319 -6.253 -41.394 1.00 75.75 483 ALA A N 1
ATOM 3784 C CA . ALA A 1 483 ? 12.637 -5.748 -41.769 1.00 75.75 483 ALA A CA 1
ATOM 3785 C C . ALA A 1 483 ? 12.548 -4.312 -42.311 1.00 75.75 483 ALA A C 1
ATOM 3787 O O . ALA A 1 483 ? 11.495 -3.883 -42.788 1.00 75.75 483 ALA A O 1
ATOM 3788 N N . ALA A 1 484 ? 13.662 -3.580 -42.251 1.00 71.62 484 ALA A N 1
ATOM 3789 C CA . ALA A 1 484 ? 13.754 -2.252 -42.844 1.00 71.62 484 ALA A CA 1
ATOM 3790 C C . ALA A 1 484 ? 13.343 -2.296 -44.332 1.00 71.62 484 ALA A C 1
ATOM 3792 O O . ALA A 1 484 ? 13.683 -3.262 -45.029 1.00 71.62 484 ALA A O 1
ATOM 3793 N N . PRO A 1 485 ? 12.618 -1.284 -44.840 1.00 70.19 485 PRO A N 1
ATOM 3794 C CA . PRO A 1 485 ? 12.338 -1.191 -46.265 1.00 70.19 485 PRO A CA 1
ATOM 3795 C C . PRO A 1 485 ? 13.664 -1.182 -47.034 1.00 70.19 485 PRO A C 1
ATOM 3797 O O . PRO A 1 485 ? 14.580 -0.434 -46.693 1.00 70.19 485 PRO A O 1
ATOM 3800 N N . ALA A 1 486 ? 13.786 -2.044 -48.049 1.00 64.81 486 ALA A N 1
ATOM 3801 C CA . ALA A 1 486 ? 14.990 -2.103 -48.869 1.00 64.81 486 ALA A CA 1
ATOM 3802 C C . ALA A 1 486 ? 15.273 -0.704 -49.430 1.00 64.81 486 ALA A C 1
ATOM 3804 O O . ALA A 1 486 ? 14.400 -0.109 -50.067 1.00 64.81 486 ALA A O 1
ATOM 3805 N N . ALA A 1 487 ? 16.471 -0.174 -49.168 1.00 56.31 487 ALA A N 1
ATOM 3806 C CA . ALA A 1 487 ? 16.878 1.117 -49.697 1.00 56.31 487 ALA A CA 1
ATOM 3807 C C . ALA A 1 487 ? 16.673 1.104 -51.216 1.00 56.31 487 ALA A C 1
ATOM 3809 O O . ALA A 1 487 ? 17.242 0.260 -51.913 1.00 56.31 487 ALA A O 1
ATOM 3810 N N . ALA A 1 488 ? 15.837 2.012 -51.725 1.00 47.91 488 ALA A N 1
ATOM 3811 C CA . ALA A 1 488 ? 15.722 2.225 -53.155 1.00 47.91 488 ALA A CA 1
ATOM 3812 C C . ALA A 1 488 ? 17.120 2.603 -53.655 1.00 47.91 488 ALA A C 1
ATOM 3814 O O . ALA A 1 488 ? 17.629 3.672 -53.320 1.00 47.91 488 ALA A O 1
ATOM 3815 N N . GLN A 1 489 ? 17.769 1.696 -54.387 1.00 38.53 489 GLN A N 1
ATOM 3816 C CA . GLN A 1 489 ? 19.035 1.983 -55.044 1.00 38.53 489 GLN A CA 1
ATOM 3817 C C . GLN A 1 489 ? 18.787 3.158 -55.987 1.00 38.53 489 GLN A C 1
ATOM 3819 O O . GLN A 1 489 ? 18.138 3.018 -57.024 1.00 38.53 489 GLN A O 1
ATOM 3824 N N . THR A 1 490 ? 19.260 4.337 -55.601 1.00 39.97 490 THR A N 1
ATOM 3825 C CA . THR A 1 490 ? 19.348 5.488 -56.485 1.00 39.97 490 THR A CA 1
ATOM 3826 C C . THR A 1 490 ? 20.333 5.126 -57.588 1.00 39.97 490 THR A C 1
ATOM 3828 O O . THR A 1 490 ? 21.547 5.178 -57.411 1.00 39.97 490 THR A O 1
ATOM 3831 N N . VAL A 1 491 ? 19.800 4.705 -58.736 1.00 40.53 491 VAL A N 1
ATOM 3832 C CA . VAL A 1 491 ? 20.573 4.594 -59.972 1.00 40.53 491 VAL A CA 1
ATOM 3833 C C . VAL A 1 491 ? 21.069 6.006 -60.300 1.00 40.53 491 VAL A C 1
ATOM 3835 O O . VAL A 1 491 ? 20.239 6.908 -60.450 1.00 40.53 491 VAL A O 1
ATOM 3838 N N . PRO A 1 492 ? 22.387 6.253 -60.378 1.00 43.06 492 PRO A N 1
ATOM 3839 C CA . PRO A 1 492 ? 22.884 7.563 -60.756 1.00 43.06 492 PRO A CA 1
ATOM 3840 C C . PRO A 1 492 ? 22.484 7.828 -62.209 1.00 43.06 492 PRO A C 1
ATOM 3842 O O . PRO A 1 492 ? 22.877 7.099 -63.120 1.00 43.06 492 PRO A O 1
ATOM 3845 N N . HIS A 1 493 ? 21.679 8.870 -62.422 1.00 39.72 493 HIS A N 1
ATOM 3846 C CA . HIS A 1 493 ? 21.431 9.413 -63.750 1.00 39.72 493 HIS A CA 1
ATOM 3847 C C . HIS A 1 493 ? 22.774 9.845 -64.347 1.00 39.72 493 HIS A C 1
ATOM 3849 O O . HIS A 1 493 ? 23.411 10.779 -63.861 1.00 39.72 493 HIS A O 1
ATOM 3855 N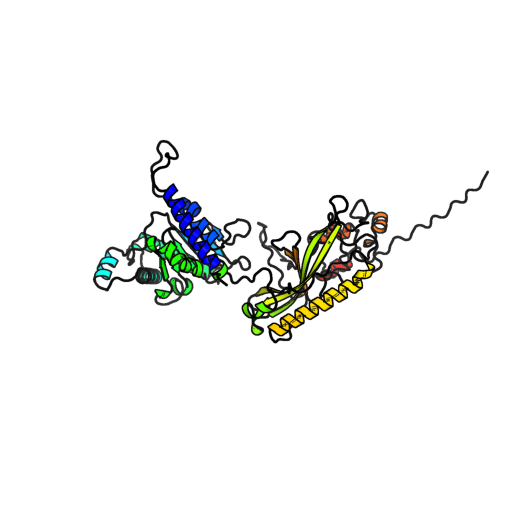 N . ALA A 1 494 ? 23.204 9.147 -65.397 1.00 41.19 494 ALA A N 1
ATOM 3856 C CA . ALA A 1 494 ? 24.310 9.573 -66.232 1.00 41.19 494 ALA A CA 1
ATOM 3857 C C . ALA A 1 494 ? 23.919 10.880 -66.933 1.00 41.19 494 ALA A C 1
ATOM 3859 O O . ALA A 1 494 ? 23.040 10.903 -67.794 1.00 41.19 494 ALA A O 1
ATOM 3860 N N . THR A 1 495 ? 24.566 11.974 -66.549 1.00 43.34 495 THR A N 1
ATOM 3861 C CA . THR A 1 495 ? 24.539 13.235 -67.285 1.00 43.34 495 THR A CA 1
ATOM 3862 C C . THR A 1 495 ? 25.356 13.045 -68.561 1.00 43.34 495 THR A C 1
ATOM 3864 O O . THR A 1 495 ? 26.584 13.104 -68.543 1.00 43.34 495 THR A O 1
ATOM 3867 N N . THR A 1 496 ? 24.692 12.777 -69.683 1.00 43.06 496 THR A N 1
ATOM 3868 C CA . THR A 1 496 ? 25.295 12.957 -71.007 1.00 43.06 496 THR A CA 1
ATOM 3869 C C . THR A 1 496 ? 25.314 14.442 -71.336 1.00 43.06 496 THR A C 1
ATOM 3871 O O . THR A 1 496 ? 24.267 15.089 -71.369 1.00 43.06 496 THR A O 1
ATOM 3874 N N . ALA A 1 497 ? 26.520 14.956 -71.552 1.00 43.00 497 ALA A N 1
ATOM 3875 C CA . ALA A 1 497 ? 26.787 16.271 -72.107 1.00 43.00 497 ALA A CA 1
ATOM 3876 C C . ALA A 1 497 ? 26.171 16.431 -73.507 1.00 43.00 497 ALA A C 1
ATOM 3878 O O . ALA A 1 497 ? 26.178 15.483 -74.294 1.00 43.00 497 ALA A O 1
ATOM 3879 N N . ASN A 1 498 ? 25.701 17.645 -73.797 1.00 44.84 498 ASN A N 1
ATOM 3880 C CA . ASN A 1 498 ? 25.794 18.300 -75.102 1.00 44.84 498 ASN A CA 1
ATOM 3881 C C . ASN A 1 498 ? 25.794 19.812 -74.896 1.00 44.84 498 ASN A C 1
ATOM 3883 O O . ASN A 1 498 ? 24.904 20.291 -74.156 1.00 44.84 498 ASN A O 1
#

Radius of gyration: 31.14 Å; chains: 1; bounding box: 64×62×122 Å

pLDDT: mean 85.83, std 15.56, range [28.19, 98.62]